Protein AF-A0A150TA89-F1 (afdb_monomer_lite)

Foldseek 3Di:
DDDDDPVVVVVPPDPPVCPVVVVVVVVCVVVVVVLVVLLVVLCVCVVPVPPFQQQDDPDPVCSVVLSVVLSVVLSVLLVVLVVCLVVLLDPVQLVQLVVLLVQLVVLSVVLVVVRDDPSSSVSPSSSSSSNSSSVSSNVSNVVVNVVVVVVLVVVVVVPDDPVRVVVVVVVVVVLVVQLVVLVVDDDDPVVSVVSVVVSVVVVVVVVVQVVCVSVQKHKDKDDCCLVVVLVVLVQFDAEKEWEAEPCLVVLLDPSCPSVLVSVLVCVVVVHAAEYEYEDALLDADDPSSLVSVQSCLVSVYWYFYAYPVVLVVVDDPPDARGWMAGPQWIWHWDDDPDMIMIMIGRPPVVSVVVVVSSVVRLVRTDAQPPDDDDRRRIDNHSVSSVVVSVVSVVVSVVVVVVVVVVD

pLDDT: mean 74.67, std 17.13, range [32.88, 97.88]

Structure (mmCIF, N/CA/C/O backbone):
data_AF-A0A150TA89-F1
#
_entry.id   AF-A0A150TA89-F1
#
loop_
_atom_site.group_PDB
_atom_site.id
_atom_site.type_symbol
_atom_site.label_atom_id
_atom_site.label_alt_id
_atom_site.label_comp_id
_atom_site.label_asym_id
_atom_site.label_entity_id
_atom_site.label_seq_id
_atom_site.pdbx_PDB_ins_code
_atom_site.Cartn_x
_atom_site.Cartn_y
_atom_site.Cartn_z
_atom_site.occupancy
_atom_site.B_iso_or_equiv
_atom_site.auth_seq_id
_atom_site.auth_comp_id
_atom_site.auth_asym_id
_atom_site.auth_atom_id
_atom_site.pdbx_PDB_model_num
ATOM 1 N N . MET A 1 1 ? 22.125 -50.486 -20.436 1.00 38.66 1 MET A N 1
ATOM 2 C CA . MET A 1 1 ? 22.026 -49.169 -21.099 1.00 38.66 1 MET A CA 1
ATOM 3 C C . MET A 1 1 ? 21.523 -48.182 -20.068 1.00 38.66 1 MET A C 1
ATOM 5 O O . MET A 1 1 ? 20.343 -48.177 -19.746 1.00 38.66 1 MET A O 1
ATOM 9 N N . ASP A 1 2 ? 22.468 -47.456 -19.484 1.00 32.88 2 ASP A N 1
ATOM 10 C CA . ASP A 1 2 ? 22.272 -46.509 -18.389 1.00 32.88 2 ASP A CA 1
ATOM 11 C C . ASP A 1 2 ? 21.559 -45.249 -18.899 1.00 32.88 2 ASP A C 1
ATOM 13 O O . ASP A 1 2 ? 22.090 -44.533 -19.751 1.00 32.88 2 ASP A O 1
ATOM 17 N N . ARG A 1 3 ? 20.351 -44.970 -18.398 1.00 34.81 3 ARG A N 1
ATOM 18 C CA . ARG A 1 3 ? 19.650 -43.698 -18.628 1.00 34.81 3 ARG A CA 1
ATOM 19 C C . ARG A 1 3 ? 20.085 -42.713 -17.549 1.00 34.81 3 ARG A C 1
ATOM 21 O O . ARG A 1 3 ? 19.453 -42.613 -16.502 1.00 34.81 3 ARG A O 1
ATOM 28 N N . ARG A 1 4 ? 21.180 -41.997 -17.804 1.00 33.84 4 ARG A N 1
ATOM 29 C CA . ARG A 1 4 ? 21.591 -40.865 -16.965 1.00 33.84 4 ARG A CA 1
ATOM 30 C C . ARG A 1 4 ? 20.548 -39.753 -17.065 1.00 33.84 4 ARG A C 1
ATOM 32 O O . ARG A 1 4 ? 20.154 -39.351 -18.157 1.00 33.84 4 AR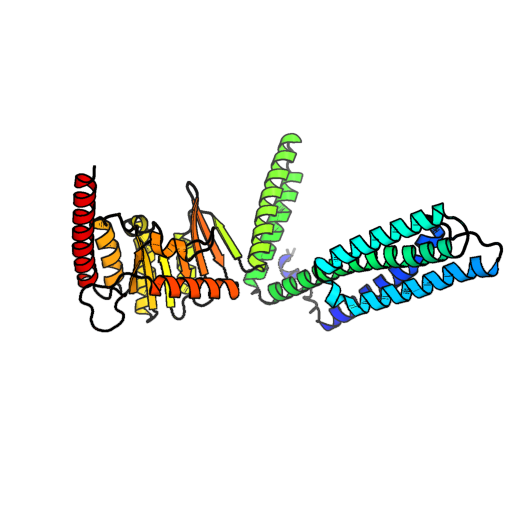G A O 1
ATOM 39 N N . ASN A 1 5 ? 20.096 -39.305 -15.900 1.00 35.09 5 ASN A N 1
ATOM 40 C CA . ASN A 1 5 ? 19.140 -38.228 -15.702 1.00 35.09 5 ASN A CA 1
ATOM 41 C C . ASN A 1 5 ? 19.758 -36.886 -16.159 1.00 35.09 5 ASN A C 1
ATOM 43 O O . ASN A 1 5 ? 20.730 -36.445 -15.544 1.00 35.09 5 ASN A O 1
ATOM 47 N N . PRO A 1 6 ? 19.225 -36.212 -17.196 1.00 38.47 6 PRO A N 1
ATOM 48 C CA . PRO A 1 6 ? 19.760 -34.936 -17.675 1.00 38.47 6 PRO A CA 1
ATOM 49 C C . PRO A 1 6 ? 19.620 -33.786 -16.659 1.00 38.47 6 PRO A C 1
ATOM 51 O O . PRO A 1 6 ? 20.266 -32.757 -16.827 1.00 38.47 6 PRO A O 1
ATOM 54 N N . LEU A 1 7 ? 18.846 -33.960 -15.578 1.00 35.97 7 LEU A N 1
ATOM 55 C CA . LEU A 1 7 ? 18.738 -32.970 -14.500 1.00 35.97 7 LEU A CA 1
ATOM 56 C C . LEU A 1 7 ? 19.957 -32.951 -13.564 1.00 35.97 7 LEU A C 1
ATOM 58 O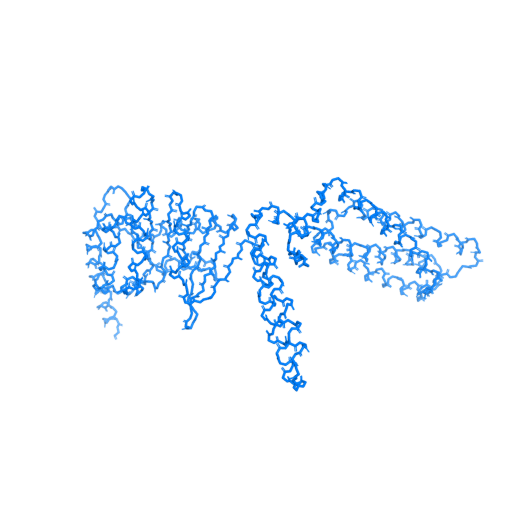 O . LEU A 1 7 ? 20.252 -31.905 -13.000 1.00 35.97 7 LEU A O 1
ATOM 62 N N . ALA A 1 8 ? 20.717 -34.048 -13.461 1.00 37.56 8 ALA A N 1
ATOM 63 C CA . ALA A 1 8 ? 21.919 -34.100 -12.618 1.00 37.56 8 ALA A CA 1
ATOM 64 C C . ALA A 1 8 ? 23.117 -33.340 -13.225 1.00 37.56 8 ALA A C 1
ATOM 66 O O . ALA A 1 8 ? 24.065 -33.004 -12.523 1.00 37.56 8 ALA A O 1
ATOM 67 N N . HIS A 1 9 ? 23.083 -33.040 -14.528 1.00 37.84 9 HIS A N 1
ATOM 68 C CA . HIS A 1 9 ? 24.125 -32.246 -15.188 1.00 37.84 9 HIS A CA 1
ATOM 69 C C . HIS A 1 9 ? 23.857 -30.733 -15.150 1.00 37.84 9 HIS A C 1
ATOM 71 O O . HIS A 1 9 ? 24.773 -29.958 -15.405 1.00 37.84 9 HIS A O 1
ATOM 77 N N . ALA A 1 10 ? 22.643 -30.301 -14.788 1.00 40.72 10 ALA A N 1
ATOM 78 C CA . ALA A 1 10 ? 22.316 -28.882 -14.639 1.00 40.72 10 ALA A CA 1
ATOM 79 C C . ALA A 1 10 ? 22.728 -28.304 -13.269 1.00 40.72 10 ALA A C 1
ATOM 81 O O . ALA A 1 10 ? 22.894 -27.095 -13.160 1.00 40.72 10 ALA A O 1
ATOM 82 N N . GLU A 1 11 ? 22.946 -29.142 -12.247 1.00 39.09 11 GLU A N 1
ATOM 83 C CA . GLU A 1 11 ? 23.444 -28.714 -10.923 1.00 39.09 11 GLU A CA 1
ATOM 84 C C . GLU A 1 11 ? 24.966 -28.476 -10.881 1.00 39.09 11 GLU A C 1
ATOM 86 O O . GLU A 1 11 ? 25.474 -27.910 -9.917 1.00 39.09 11 GLU A O 1
ATOM 91 N N . HIS A 1 12 ? 25.699 -28.858 -11.934 1.00 37.81 12 HIS A N 1
ATOM 92 C CA . HIS A 1 12 ? 27.159 -28.712 -12.019 1.00 37.81 12 HIS A CA 1
ATOM 93 C C . HIS A 1 12 ? 27.640 -27.803 -13.156 1.00 37.81 12 HIS A C 1
ATOM 95 O O . HIS A 1 12 ? 28.845 -27.671 -13.356 1.00 37.81 12 HIS A O 1
ATOM 101 N N . ALA A 1 13 ? 26.732 -27.160 -13.895 1.00 36.81 13 ALA A N 1
ATOM 102 C CA . ALA A 1 13 ? 27.109 -26.106 -14.828 1.00 36.81 13 ALA A CA 1
ATOM 103 C C . ALA A 1 13 ? 27.361 -24.819 -14.034 1.00 36.81 13 ALA A C 1
ATOM 105 O O . ALA A 1 13 ? 26.443 -24.033 -13.818 1.00 36.81 13 ALA A O 1
ATOM 106 N N . ASP A 1 14 ? 28.599 -24.703 -13.549 1.00 39.19 14 ASP A N 1
ATOM 107 C CA . ASP A 1 14 ? 29.290 -23.501 -13.090 1.00 39.19 14 ASP A CA 1
ATOM 108 C C . ASP A 1 14 ? 28.379 -22.285 -12.893 1.00 39.19 14 ASP A C 1
ATOM 110 O O . ASP A 1 14 ? 28.158 -21.469 -13.794 1.00 39.19 14 ASP A O 1
ATOM 114 N N . ALA A 1 15 ? 27.936 -22.107 -11.648 1.00 39.72 15 ALA A N 1
ATOM 115 C CA . ALA A 1 15 ? 27.828 -20.774 -11.087 1.00 39.72 15 ALA A CA 1
ATOM 116 C C . ALA A 1 15 ? 29.242 -20.173 -11.106 1.00 39.72 15 ALA A C 1
ATOM 118 O O . ALA A 1 15 ? 29.947 -20.179 -10.099 1.00 39.72 15 ALA A O 1
ATOM 119 N N . ALA A 1 16 ? 29.685 -19.722 -12.283 1.00 40.09 16 ALA A N 1
ATOM 120 C CA . ALA A 1 16 ? 30.791 -18.800 -12.394 1.00 40.09 16 ALA A CA 1
ATOM 121 C C . ALA A 1 16 ? 30.386 -17.617 -11.523 1.00 40.09 16 ALA A C 1
ATOM 123 O O . ALA A 1 16 ? 29.458 -16.874 -11.845 1.00 40.09 16 ALA A O 1
ATOM 124 N N . GLU A 1 17 ? 30.991 -17.561 -10.345 1.00 40.78 17 GLU A N 1
ATOM 125 C CA . GLU A 1 17 ? 30.860 -16.500 -9.371 1.00 40.78 17 GLU A CA 1
ATOM 126 C C . GLU A 1 17 ? 31.216 -15.215 -10.119 1.00 40.78 17 GLU A C 1
ATOM 128 O O . GLU A 1 17 ? 32.389 -14.937 -10.345 1.00 40.78 17 GLU A O 1
ATOM 133 N N . ILE A 1 18 ? 30.210 -14.495 -10.629 1.00 41.12 18 ILE A N 1
ATOM 134 C CA . ILE A 1 18 ? 30.434 -13.232 -11.327 1.00 41.12 18 ILE A CA 1
ATOM 135 C C . ILE A 1 18 ? 30.905 -12.273 -10.245 1.00 41.12 18 ILE A C 1
ATOM 137 O O . ILE A 1 18 ? 30.094 -11.690 -9.518 1.00 41.12 18 ILE A O 1
ATOM 141 N N . ARG A 1 19 ? 32.224 -12.163 -10.087 1.00 38.22 19 ARG A N 1
ATOM 142 C CA . ARG A 1 19 ? 32.802 -11.302 -9.069 1.00 38.22 19 ARG A CA 1
ATOM 143 C C . ARG A 1 19 ? 32.520 -9.853 -9.471 1.00 38.22 19 ARG A C 1
ATOM 145 O O . ARG A 1 19 ? 32.592 -9.518 -10.656 1.00 38.22 19 ARG A O 1
ATOM 152 N N . PRO A 1 20 ? 32.196 -8.961 -8.521 1.00 39.38 20 PRO A N 1
ATOM 153 C CA . PRO A 1 20 ? 31.934 -7.548 -8.816 1.00 39.38 20 PRO A CA 1
ATOM 154 C C . PRO A 1 20 ? 33.062 -6.864 -9.612 1.00 39.38 20 PRO A C 1
ATOM 156 O O . PRO A 1 20 ? 32.827 -5.938 -10.385 1.00 39.38 20 PRO A O 1
ATOM 159 N N . GLU A 1 21 ? 34.290 -7.352 -9.451 1.00 36.75 21 GLU A N 1
ATOM 160 C CA . GLU A 1 21 ? 35.482 -6.911 -10.174 1.00 36.75 21 GLU A CA 1
ATOM 161 C C . GLU A 1 21 ? 35.515 -7.317 -11.661 1.00 36.75 21 GLU A C 1
ATOM 163 O O . GLU A 1 21 ? 35.987 -6.526 -12.483 1.00 36.75 21 GLU A O 1
ATOM 168 N N . ASP A 1 22 ? 34.901 -8.442 -12.043 1.00 39.19 22 ASP A N 1
ATOM 169 C CA . ASP A 1 22 ? 34.718 -8.825 -13.451 1.00 39.19 22 ASP A CA 1
ATOM 170 C C . ASP A 1 22 ? 33.674 -7.926 -14.137 1.00 39.19 22 ASP A C 1
ATOM 172 O O . ASP A 1 22 ? 33.863 -7.493 -15.275 1.00 39.19 22 ASP A O 1
ATOM 176 N N . GLN A 1 23 ? 32.623 -7.523 -13.408 1.00 45.94 23 GLN A N 1
ATOM 177 C CA . GLN A 1 23 ? 31.623 -6.566 -13.903 1.00 45.94 23 GLN A CA 1
ATOM 178 C C . GLN A 1 23 ? 32.210 -5.161 -14.100 1.00 45.94 23 GLN A C 1
ATOM 180 O O . GLN A 1 23 ? 31.826 -4.463 -15.038 1.00 45.94 23 GLN A O 1
ATOM 185 N N . PHE A 1 24 ? 33.158 -4.737 -13.255 1.00 37.97 24 PHE A N 1
ATOM 186 C CA . PHE A 1 24 ? 33.859 -3.461 -13.426 1.00 37.97 24 PHE A CA 1
ATOM 187 C C . PHE A 1 24 ? 34.818 -3.492 -14.626 1.00 37.97 24 PHE A C 1
ATOM 189 O O . PHE A 1 24 ? 34.847 -2.538 -15.405 1.00 37.97 24 PHE A O 1
ATOM 196 N N . GLY A 1 25 ? 35.558 -4.589 -14.821 1.00 36.56 25 GLY A N 1
ATOM 197 C CA . GLY A 1 25 ? 36.441 -4.780 -15.977 1.00 36.56 25 GLY A CA 1
ATOM 198 C C . GLY A 1 25 ? 35.686 -4.811 -17.311 1.00 36.56 25 GLY A C 1
ATOM 199 O O . GLY A 1 25 ? 36.081 -4.129 -18.264 1.00 36.56 25 GLY A O 1
ATOM 200 N N . ASP A 1 26 ? 34.559 -5.522 -17.361 1.00 48.84 26 ASP A N 1
ATOM 201 C CA . ASP A 1 26 ? 33.673 -5.544 -18.528 1.00 48.84 26 ASP A CA 1
ATOM 202 C C . ASP A 1 26 ? 32.969 -4.202 -18.741 1.00 48.84 26 ASP A C 1
ATOM 204 O O . ASP A 1 26 ? 32.838 -3.750 -19.880 1.00 48.84 26 ASP A O 1
ATOM 208 N N . TRP A 1 27 ? 32.611 -3.494 -17.667 1.00 48.00 27 TRP A N 1
ATOM 209 C CA . TRP A 1 27 ? 32.066 -2.140 -17.744 1.00 48.00 27 TRP A CA 1
ATOM 210 C C . TRP A 1 27 ? 33.079 -1.132 -18.300 1.00 48.00 27 TRP A C 1
ATOM 212 O O . TRP A 1 27 ? 32.714 -0.326 -19.160 1.00 48.00 27 TRP A O 1
ATOM 222 N N . VAL A 1 28 ? 34.348 -1.179 -17.876 1.00 41.31 28 VAL A N 1
ATOM 223 C CA . VAL A 1 28 ? 35.414 -0.333 -18.438 1.00 41.31 28 VAL A CA 1
ATOM 224 C C . VAL A 1 28 ? 35.642 -0.686 -19.908 1.00 41.31 28 VAL A C 1
ATOM 226 O O . VAL A 1 28 ? 35.695 0.220 -20.735 1.00 41.31 28 VAL A O 1
ATOM 229 N N . ARG A 1 29 ? 35.688 -1.974 -20.280 1.00 45.88 29 ARG A N 1
ATOM 230 C CA . ARG A 1 29 ? 35.834 -2.394 -21.688 1.00 45.88 29 ARG A CA 1
ATOM 231 C C . ARG A 1 29 ? 34.665 -1.963 -22.567 1.00 45.88 29 ARG A C 1
ATOM 233 O O . ARG A 1 29 ? 34.899 -1.445 -23.655 1.00 45.88 29 ARG A O 1
ATOM 240 N N . GLN A 1 30 ? 33.427 -2.137 -22.113 1.00 51.50 30 GLN A N 1
ATOM 241 C CA . GLN A 1 30 ? 32.236 -1.745 -22.870 1.00 51.50 30 GLN A CA 1
ATOM 242 C C . GLN A 1 30 ? 32.069 -0.225 -22.930 1.00 51.50 30 GLN A C 1
ATOM 244 O O . GLN A 1 30 ? 31.695 0.296 -23.975 1.00 51.50 30 GLN A O 1
ATOM 249 N N . SER A 1 31 ? 32.399 0.506 -21.862 1.00 47.72 31 SER A N 1
ATOM 250 C CA . SER A 1 31 ? 32.306 1.973 -21.831 1.00 47.72 31 SER A CA 1
ATOM 251 C C . SER A 1 31 ? 33.415 2.634 -22.650 1.00 47.72 31 SER A C 1
ATOM 253 O O . SER A 1 31 ? 33.144 3.574 -23.391 1.00 47.72 31 SER A O 1
ATOM 255 N N . VAL A 1 32 ? 34.648 2.118 -22.585 1.00 48.59 32 VAL A N 1
ATOM 256 C CA . VAL A 1 32 ? 35.754 2.553 -23.454 1.00 48.59 32 VAL A CA 1
ATOM 257 C C . VAL A 1 32 ? 35.471 2.163 -24.902 1.00 48.59 32 VAL A C 1
ATOM 259 O O . VAL A 1 32 ? 35.694 2.976 -25.790 1.00 48.59 32 VAL A O 1
ATOM 262 N N . GLY A 1 33 ? 34.912 0.975 -25.150 1.00 46.00 33 GLY A N 1
ATOM 263 C CA . GLY A 1 33 ? 34.472 0.538 -26.475 1.00 46.00 33 GLY A CA 1
ATOM 264 C C . GLY A 1 33 ? 33.346 1.402 -27.044 1.00 46.00 33 GLY A C 1
ATOM 265 O O . GLY A 1 33 ? 33.398 1.765 -28.213 1.00 46.00 33 GLY A O 1
ATOM 266 N N . PHE A 1 34 ? 32.373 1.803 -26.222 1.00 50.78 34 PHE A N 1
ATOM 267 C CA . PHE A 1 34 ? 31.290 2.707 -26.611 1.00 50.78 34 PHE A CA 1
ATOM 268 C C . PHE A 1 34 ? 31.812 4.115 -26.892 1.00 50.78 34 PHE A C 1
ATOM 270 O O . PHE A 1 34 ? 31.515 4.660 -27.947 1.00 50.78 34 PHE A O 1
ATOM 277 N N . VAL A 1 35 ? 32.640 4.687 -26.011 1.00 49.66 35 VAL A N 1
ATOM 278 C CA . VAL A 1 35 ? 33.259 6.006 -26.222 1.00 49.66 35 VAL A CA 1
ATOM 279 C C . VAL A 1 35 ? 34.173 5.988 -27.449 1.00 49.66 35 VAL A C 1
ATOM 281 O O . VAL A 1 35 ? 34.096 6.897 -28.267 1.00 49.66 35 VAL A O 1
ATOM 284 N N . ALA A 1 36 ? 34.973 4.939 -27.646 1.00 46.84 36 ALA A N 1
ATOM 285 C CA . ALA A 1 36 ? 35.809 4.776 -28.832 1.00 46.84 36 ALA A CA 1
ATOM 286 C C . ALA A 1 36 ? 34.973 4.594 -30.109 1.00 46.84 36 ALA A C 1
ATOM 288 O O . ALA A 1 36 ? 35.290 5.212 -31.119 1.00 46.84 36 ALA A O 1
ATOM 289 N N . ALA A 1 37 ? 33.886 3.816 -30.072 1.00 49.50 37 ALA A N 1
ATOM 290 C CA . ALA A 1 37 ? 32.973 3.646 -31.201 1.00 49.50 37 ALA A CA 1
ATOM 291 C C . ALA A 1 37 ? 32.242 4.948 -31.543 1.00 49.50 37 ALA A C 1
ATOM 293 O O . ALA A 1 37 ? 32.071 5.268 -32.714 1.00 49.50 37 ALA A O 1
ATOM 294 N N . LEU A 1 38 ? 31.857 5.729 -30.535 1.00 52.00 38 LEU A N 1
ATOM 295 C CA . LEU A 1 38 ? 31.181 7.002 -30.728 1.00 52.00 38 LEU A CA 1
ATOM 296 C C . LEU A 1 38 ? 32.146 8.069 -31.263 1.00 52.00 38 LEU A C 1
ATOM 298 O O . LEU A 1 38 ? 31.823 8.747 -32.232 1.00 52.00 38 LEU A O 1
ATOM 302 N N . LEU A 1 39 ? 33.359 8.160 -30.703 1.00 49.56 39 LEU A N 1
ATOM 303 C CA . LEU A 1 39 ? 34.434 9.030 -31.190 1.00 49.56 39 LEU A CA 1
ATOM 304 C C . LEU A 1 39 ? 34.923 8.628 -32.587 1.00 49.56 39 LEU A C 1
ATOM 306 O O . LEU A 1 39 ? 35.270 9.507 -33.365 1.00 49.56 39 LEU A O 1
ATOM 310 N N . ALA A 1 40 ? 34.913 7.337 -32.931 1.00 45.72 40 ALA A N 1
ATOM 311 C CA . ALA A 1 40 ? 35.198 6.844 -34.280 1.00 45.72 40 ALA A CA 1
ATOM 312 C C . ALA A 1 40 ? 34.026 7.077 -35.251 1.00 45.72 40 ALA A C 1
ATOM 314 O O . ALA A 1 40 ? 34.244 7.283 -36.445 1.00 45.72 40 ALA A O 1
ATOM 315 N N . ALA A 1 41 ? 32.788 7.103 -34.748 1.00 48.47 41 ALA A N 1
ATOM 316 C CA . ALA A 1 41 ? 31.600 7.416 -35.529 1.00 48.47 41 ALA A CA 1
ATOM 317 C C . ALA A 1 41 ? 31.476 8.913 -35.842 1.00 48.47 41 ALA A C 1
ATOM 319 O O . ALA A 1 41 ? 30.892 9.237 -36.863 1.00 48.47 41 ALA A O 1
ATOM 320 N N . VAL A 1 42 ? 32.035 9.838 -35.050 1.00 51.22 42 VAL A N 1
ATOM 321 C CA . VAL A 1 42 ? 31.963 11.286 -35.354 1.00 51.22 42 VAL A CA 1
ATOM 322 C C . VAL A 1 42 ? 32.663 11.651 -36.680 1.00 51.22 42 VAL A C 1
ATOM 324 O O . VAL A 1 42 ? 32.027 12.316 -37.503 1.00 51.22 42 VAL A O 1
ATOM 327 N N . PRO A 1 43 ? 33.901 11.194 -36.968 1.00 45.81 43 PRO A N 1
ATOM 328 C CA . PRO A 1 43 ? 34.539 11.345 -38.279 1.00 45.81 43 PRO A CA 1
ATOM 329 C C . PRO A 1 43 ? 33.798 10.612 -39.403 1.00 45.81 43 PRO A C 1
ATOM 331 O O . PRO A 1 43 ? 33.717 11.111 -40.519 1.00 45.81 43 PRO A O 1
ATOM 334 N N . LEU A 1 44 ? 33.225 9.438 -39.120 1.00 39.09 44 LEU A N 1
ATOM 335 C CA . LEU A 1 44 ? 32.458 8.670 -40.105 1.00 39.09 44 LEU A CA 1
ATOM 336 C C . LEU A 1 44 ? 31.114 9.338 -40.429 1.00 39.09 44 LEU A C 1
ATOM 338 O O . LEU A 1 44 ? 30.754 9.447 -41.587 1.00 39.09 44 LEU A O 1
ATOM 342 N N . LEU A 1 45 ? 30.385 9.871 -39.455 1.00 41.88 45 LEU A N 1
ATOM 343 C CA . LEU A 1 45 ? 29.115 10.571 -39.667 1.00 41.88 45 LEU A CA 1
ATOM 344 C C . LEU A 1 45 ? 29.316 11.908 -40.393 1.00 41.88 45 LEU A C 1
ATOM 346 O O . LEU A 1 45 ? 28.499 12.273 -41.239 1.00 41.88 45 LEU A O 1
ATOM 350 N N . THR A 1 46 ? 30.426 12.601 -40.120 1.00 50.25 46 THR A N 1
ATOM 351 C CA . THR A 1 46 ? 30.812 13.833 -40.833 1.00 50.25 46 THR A CA 1
ATOM 352 C C . THR A 1 46 ? 31.306 13.570 -42.251 1.00 50.25 46 THR A C 1
ATOM 354 O O . THR A 1 46 ? 30.964 14.336 -43.148 1.00 50.25 46 THR A O 1
ATOM 357 N N . ALA A 1 47 ? 32.058 12.489 -42.481 1.00 40.81 47 ALA A N 1
ATOM 358 C CA . ALA A 1 47 ? 32.604 12.164 -43.798 1.00 40.81 47 ALA A CA 1
ATOM 359 C C . ALA A 1 47 ? 31.635 11.387 -44.710 1.00 40.81 47 ALA A C 1
ATOM 361 O O . ALA A 1 47 ? 31.660 11.596 -45.920 1.00 40.81 47 ALA A O 1
ATOM 362 N N . PHE A 1 48 ? 30.789 10.499 -44.167 1.00 35.97 48 PHE A N 1
ATOM 363 C CA . PHE A 1 48 ? 29.952 9.583 -44.961 1.00 35.97 48 PHE A CA 1
ATOM 364 C C . PHE A 1 48 ? 28.509 10.051 -45.169 1.00 35.97 48 PHE A C 1
ATOM 366 O O . PHE A 1 48 ? 27.936 9.728 -46.206 1.00 35.97 48 PHE A O 1
ATOM 373 N N . ILE A 1 49 ? 27.896 10.780 -44.225 1.00 39.06 49 ILE A N 1
ATOM 374 C CA . ILE A 1 49 ? 26.481 11.180 -44.373 1.00 39.06 49 ILE A CA 1
ATOM 375 C C . ILE A 1 49 ? 26.341 12.580 -44.998 1.00 39.06 49 ILE A C 1
ATOM 377 O O . ILE A 1 49 ? 25.292 12.901 -45.543 1.00 39.06 49 ILE A O 1
ATOM 381 N N . GLY A 1 50 ? 27.385 13.419 -44.994 1.00 46.12 50 GLY A N 1
ATOM 382 C CA . GLY A 1 50 ? 27.361 14.711 -45.702 1.00 46.12 50 GLY A CA 1
ATOM 383 C C . GLY A 1 50 ? 26.199 15.637 -45.304 1.00 46.12 50 GLY A C 1
ATOM 384 O O . GLY A 1 50 ? 25.811 16.498 -46.088 1.00 46.12 50 GLY A O 1
ATOM 385 N N . VAL A 1 51 ? 25.621 15.449 -44.109 1.00 51.22 51 VAL A N 1
ATOM 386 C CA . VAL A 1 51 ? 24.329 16.050 -43.715 1.00 51.22 51 VAL A CA 1
ATOM 387 C C . VAL A 1 51 ? 24.405 17.572 -43.655 1.00 51.22 51 VAL A C 1
ATOM 389 O O . VAL A 1 51 ? 23.415 18.249 -43.917 1.00 51.22 51 VAL A O 1
ATOM 392 N N . VAL A 1 52 ? 25.582 18.118 -43.338 1.00 55.44 52 VAL A N 1
ATOM 393 C CA . VAL A 1 52 ? 25.845 19.558 -43.346 1.00 55.44 52 VAL A CA 1
ATOM 394 C C . VAL A 1 52 ? 27.284 19.767 -43.823 1.00 55.44 52 VAL A C 1
ATOM 396 O O . VAL A 1 52 ? 28.210 19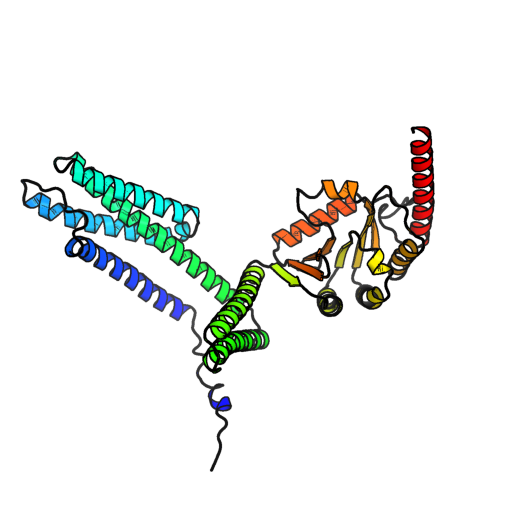.530 -43.045 1.00 55.44 52 VAL A O 1
ATOM 399 N N . PRO A 1 53 ? 27.522 20.148 -45.091 1.00 65.75 53 PRO A N 1
ATOM 400 C CA . PRO A 1 53 ? 28.863 20.513 -45.523 1.00 65.75 53 PRO A CA 1
ATOM 401 C C . PRO A 1 53 ? 29.359 21.715 -44.702 1.00 65.75 53 PRO A C 1
ATOM 403 O O . PRO A 1 53 ? 28.565 22.620 -44.420 1.00 65.75 53 PRO A O 1
ATOM 406 N N . PRO A 1 54 ? 30.650 21.756 -44.319 1.00 68.00 54 PRO A N 1
ATOM 407 C CA . PRO A 1 54 ? 31.205 22.949 -43.701 1.00 68.00 54 PRO A CA 1
ATOM 408 C C . PRO A 1 54 ? 31.035 24.146 -44.655 1.00 68.00 54 PRO A C 1
ATOM 410 O O . PRO A 1 54 ? 31.016 23.956 -45.879 1.00 68.00 54 PRO A O 1
ATOM 413 N N . PRO A 1 55 ? 30.912 25.377 -44.127 1.00 73.00 55 PRO A N 1
ATOM 414 C CA . PRO A 1 55 ? 30.898 26.568 -44.968 1.00 73.00 55 PRO A CA 1
ATOM 415 C C . PRO A 1 55 ? 32.154 26.572 -45.845 1.00 73.00 55 PRO A C 1
ATOM 417 O O . PRO A 1 55 ? 33.237 26.271 -45.349 1.00 73.00 55 PRO A O 1
ATOM 420 N N . LYS A 1 56 ? 32.012 26.880 -47.138 1.00 71.88 56 LYS A N 1
ATOM 421 C CA . LYS A 1 56 ? 33.156 26.929 -48.057 1.00 71.88 56 LYS A CA 1
ATOM 422 C C . LYS A 1 56 ? 33.952 28.205 -47.816 1.00 71.88 56 LYS A C 1
ATOM 424 O O . LYS A 1 56 ? 33.370 29.292 -47.858 1.00 71.88 56 LYS A O 1
ATOM 429 N N . TYR A 1 57 ? 35.265 28.087 -47.649 1.00 68.75 57 TYR A N 1
ATOM 430 C CA . TYR A 1 57 ? 36.155 29.244 -47.593 1.00 68.75 57 TYR A CA 1
ATOM 431 C C . TYR A 1 57 ? 37.000 29.358 -48.860 1.00 68.75 57 TYR A C 1
ATOM 433 O O . TYR A 1 57 ? 37.305 28.382 -49.539 1.00 68.75 57 TYR A O 1
ATOM 441 N N . SER A 1 58 ? 37.405 30.586 -49.181 1.00 70.75 58 SER A N 1
ATOM 442 C CA . SER A 1 58 ? 38.450 30.832 -50.179 1.00 70.75 58 SER A CA 1
ATOM 443 C C . SER A 1 58 ? 39.831 30.371 -49.693 1.00 70.75 58 SER A C 1
ATOM 445 O O . SER A 1 58 ? 40.729 30.170 -50.508 1.00 70.75 58 SER A O 1
ATOM 447 N N . ASP A 1 59 ? 39.998 30.192 -48.379 1.00 74.44 59 ASP A N 1
ATOM 448 C CA . ASP A 1 59 ? 41.221 29.712 -47.746 1.00 74.44 59 ASP A CA 1
ATOM 449 C C . ASP A 1 59 ? 41.195 28.185 -47.556 1.00 74.44 59 ASP A C 1
ATOM 451 O O . ASP A 1 59 ? 40.518 27.643 -46.677 1.00 74.44 59 ASP A O 1
ATOM 455 N N . LEU A 1 60 ? 42.000 27.496 -48.369 1.00 71.00 60 LEU A N 1
ATOM 456 C CA . LEU A 1 60 ? 42.159 26.041 -48.363 1.00 71.00 60 LEU A CA 1
ATOM 457 C C . LEU A 1 60 ? 42.687 25.495 -47.020 1.00 71.00 60 LEU A C 1
ATOM 459 O O . LEU A 1 60 ? 42.504 24.310 -46.726 1.00 71.00 60 LEU A O 1
ATOM 463 N N . GLN A 1 61 ? 43.381 26.310 -46.215 1.00 73.06 61 GLN A N 1
ATOM 464 C CA . GLN A 1 61 ? 43.843 25.888 -44.891 1.00 73.06 61 GLN A CA 1
ATOM 465 C C . GLN A 1 61 ? 42.695 25.861 -43.881 1.00 73.06 61 GLN A C 1
ATOM 467 O O . GLN A 1 61 ? 42.611 24.928 -43.080 1.00 73.06 61 GLN A O 1
ATOM 472 N N . LEU A 1 62 ? 41.780 26.831 -43.953 1.00 68.38 62 LEU A N 1
ATOM 473 C CA . LEU A 1 62 ? 40.635 26.921 -43.048 1.00 68.38 62 LEU A CA 1
ATOM 474 C C . LEU A 1 62 ? 39.625 25.790 -43.299 1.00 68.38 62 LEU A C 1
ATOM 476 O O . LEU A 1 62 ? 39.152 25.173 -42.343 1.00 68.38 62 LEU A O 1
ATOM 480 N N . ASP A 1 63 ? 39.397 25.443 -44.570 1.00 68.06 63 ASP A N 1
ATOM 481 C CA . ASP A 1 63 ? 38.579 24.292 -44.989 1.00 68.06 63 ASP A CA 1
ATOM 482 C C . ASP A 1 63 ? 39.077 22.964 -44.382 1.00 68.06 63 ASP A C 1
ATOM 484 O O . ASP A 1 63 ? 38.281 22.088 -44.041 1.00 68.06 63 ASP A O 1
ATOM 488 N N . LYS A 1 64 ? 40.398 22.806 -44.212 1.00 70.06 64 LYS A N 1
ATOM 489 C CA . LYS A 1 64 ? 41.013 21.597 -43.635 1.00 70.06 64 LYS A CA 1
ATOM 490 C C . LYS A 1 64 ? 41.103 21.634 -42.109 1.00 70.06 64 LYS A C 1
ATOM 492 O O . LYS A 1 64 ? 40.997 20.589 -41.469 1.00 70.06 64 LYS A O 1
ATOM 497 N N . ALA A 1 65 ? 41.308 22.811 -41.521 1.00 71.69 65 ALA A N 1
ATOM 498 C CA . ALA A 1 65 ? 41.479 22.970 -40.079 1.00 71.69 65 ALA A CA 1
ATOM 499 C C . ALA A 1 65 ? 40.152 22.860 -39.308 1.00 71.69 65 ALA A C 1
ATOM 501 O O . ALA A 1 65 ? 40.118 22.292 -38.214 1.00 71.69 65 ALA A O 1
ATOM 502 N N . LEU A 1 66 ? 39.053 23.364 -39.878 1.00 71.56 66 LEU A N 1
ATOM 503 C CA . LEU A 1 66 ? 37.753 23.426 -39.208 1.00 71.56 66 LEU A CA 1
ATOM 504 C C . LEU A 1 66 ? 37.186 22.038 -38.822 1.00 71.56 66 LEU A C 1
ATOM 506 O O . LEU A 1 66 ? 36.777 21.878 -37.668 1.00 71.56 66 LEU A O 1
ATOM 510 N N . PRO A 1 67 ? 37.205 21.002 -39.688 1.00 66.50 67 PRO A N 1
ATOM 511 C CA . PRO A 1 67 ? 36.750 19.659 -39.315 1.00 66.50 67 PRO A CA 1
ATOM 512 C C . PRO A 1 67 ? 37.587 19.022 -38.198 1.00 66.50 67 PRO A C 1
ATOM 514 O O . PRO A 1 67 ? 37.038 18.378 -37.302 1.00 66.50 67 PRO A O 1
ATOM 517 N N . ILE A 1 68 ? 38.909 19.231 -38.214 1.00 69.62 68 ILE A N 1
ATOM 518 C CA . ILE A 1 68 ? 39.823 18.726 -37.177 1.00 69.62 68 ILE A CA 1
ATOM 519 C C . ILE A 1 68 ? 39.488 19.383 -35.837 1.00 69.62 68 ILE A C 1
ATOM 521 O O . ILE A 1 68 ? 39.317 18.696 -34.831 1.00 69.62 68 ILE A O 1
ATOM 525 N N . PHE A 1 69 ? 39.319 20.707 -35.834 1.00 73.44 69 PHE A N 1
ATOM 526 C CA . PHE A 1 69 ? 38.972 21.459 -34.634 1.00 73.44 69 PHE A CA 1
ATOM 527 C C . PHE A 1 69 ? 37.627 21.015 -34.038 1.00 73.44 69 PHE A C 1
ATOM 529 O O . PHE A 1 69 ? 37.530 20.768 -32.835 1.00 73.44 69 PHE A O 1
ATOM 536 N N . ILE A 1 70 ? 36.602 20.839 -34.878 1.00 72.94 70 ILE A N 1
ATOM 537 C CA . ILE A 1 70 ? 35.281 20.353 -34.452 1.00 72.94 70 ILE A CA 1
ATOM 538 C C . ILE A 1 70 ? 35.365 18.934 -33.896 1.00 72.94 70 ILE A C 1
ATOM 540 O O . ILE A 1 70 ? 34.715 18.640 -32.894 1.00 72.94 70 ILE A O 1
ATOM 544 N N . THR A 1 71 ? 36.182 18.069 -34.495 1.00 67.44 71 THR A N 1
ATOM 545 C CA . THR A 1 71 ? 36.394 16.699 -34.008 1.00 67.44 71 THR A CA 1
ATOM 546 C C . THR A 1 71 ? 37.019 16.705 -32.613 1.00 67.44 71 THR A C 1
ATOM 548 O O . THR A 1 71 ? 36.505 16.043 -31.710 1.00 67.44 71 THR A O 1
ATOM 551 N N . CYS A 1 72 ? 38.066 17.507 -32.395 1.00 71.56 72 CYS A N 1
ATOM 552 C CA . CYS A 1 72 ? 38.700 17.653 -31.083 1.00 71.56 72 CYS A CA 1
ATOM 553 C C . CYS A 1 72 ? 37.718 18.180 -30.029 1.00 71.56 72 CYS A C 1
ATOM 555 O O . CYS A 1 72 ? 37.618 17.628 -28.933 1.00 71.56 72 CYS A O 1
ATOM 557 N N . LEU A 1 73 ? 36.959 19.224 -30.366 1.00 74.31 73 LEU A N 1
ATOM 558 C CA . LEU A 1 73 ? 36.027 19.856 -29.436 1.00 74.31 73 LEU A CA 1
ATOM 559 C C . LEU A 1 73 ? 34.826 18.951 -29.120 1.00 74.31 73 LEU A C 1
ATOM 561 O O . LEU A 1 73 ? 34.412 18.850 -27.968 1.00 74.31 73 LEU A O 1
ATOM 565 N N . SER A 1 74 ? 34.336 18.215 -30.116 1.00 70.75 74 SER A N 1
ATOM 566 C CA . SER A 1 74 ? 33.334 17.158 -29.944 1.00 70.75 74 SER A CA 1
ATOM 567 C C . SER A 1 74 ? 33.834 16.064 -29.001 1.00 70.75 74 SER A C 1
ATOM 569 O O . SER A 1 74 ? 33.104 15.636 -28.109 1.00 70.75 74 SER A O 1
ATOM 571 N N . GLY A 1 75 ? 35.098 15.651 -29.144 1.00 67.00 75 GLY A N 1
ATOM 572 C CA . GLY A 1 75 ? 35.724 14.689 -28.241 1.00 67.00 75 GLY A CA 1
ATOM 573 C C . GLY A 1 75 ? 35.781 15.172 -26.791 1.00 67.00 75 GLY A C 1
ATOM 574 O O . GLY A 1 75 ? 35.460 14.411 -25.879 1.00 67.00 75 GLY A O 1
ATOM 575 N N . LEU A 1 76 ? 36.099 16.451 -26.573 1.00 73.31 76 LEU A N 1
ATOM 576 C CA . LEU A 1 76 ? 36.090 17.063 -25.240 1.00 73.31 76 LEU A CA 1
ATOM 577 C C . LEU A 1 76 ? 34.683 17.132 -24.633 1.00 73.31 76 LEU A C 1
ATOM 579 O O . LEU A 1 76 ? 34.527 16.867 -23.443 1.00 73.31 76 LEU A O 1
ATOM 583 N N . VAL A 1 77 ? 33.660 17.446 -25.436 1.00 73.12 77 VAL A N 1
ATOM 584 C CA . VAL A 1 77 ? 32.253 17.435 -24.994 1.00 73.12 77 VAL A CA 1
ATOM 585 C C . VAL A 1 77 ? 31.817 16.023 -24.603 1.00 73.12 77 VAL A C 1
ATOM 587 O O . VAL A 1 77 ? 31.186 15.832 -23.568 1.00 73.12 77 VAL A O 1
ATOM 590 N N . PHE A 1 78 ? 32.186 15.007 -25.381 1.00 70.00 78 PHE A N 1
ATOM 591 C CA . PHE A 1 78 ? 31.881 13.623 -25.022 1.00 70.00 78 PHE A CA 1
ATOM 592 C C . PHE A 1 78 ? 32.572 13.182 -23.741 1.00 70.00 78 PHE A C 1
ATOM 594 O O . PHE A 1 78 ? 31.942 12.559 -22.885 1.00 70.00 78 PHE A O 1
ATOM 601 N N . LEU A 1 79 ? 33.849 13.531 -23.593 1.00 69.38 79 LEU A N 1
ATOM 602 C CA . LEU A 1 79 ? 34.603 13.223 -22.391 1.00 69.38 79 LEU A CA 1
ATOM 603 C C . LEU A 1 79 ? 33.970 13.905 -21.172 1.00 69.38 79 LEU A C 1
ATOM 605 O O . LEU A 1 79 ? 33.721 13.243 -20.169 1.00 69.38 79 LEU A O 1
ATOM 609 N N . SER A 1 80 ? 33.632 15.194 -21.259 1.00 72.19 80 SER A N 1
ATOM 610 C CA . SER A 1 80 ? 33.019 15.918 -20.141 1.00 72.19 80 SER A CA 1
ATOM 611 C C . SER A 1 80 ? 31.655 15.345 -19.754 1.00 72.19 80 SER A C 1
ATOM 613 O O . SER A 1 80 ? 31.398 15.130 -18.569 1.00 72.19 80 SER A O 1
ATOM 615 N N . LEU A 1 81 ? 30.811 15.003 -20.731 1.00 72.75 81 LEU A N 1
ATOM 616 C CA . LEU A 1 81 ? 29.524 14.362 -20.475 1.00 72.75 81 LEU A CA 1
ATOM 617 C C . LEU A 1 81 ? 29.691 12.964 -19.857 1.00 72.75 81 LEU A C 1
ATOM 619 O O . LEU A 1 81 ? 28.910 12.586 -18.986 1.00 72.75 81 LEU A O 1
ATOM 623 N N . PHE A 1 82 ? 30.713 12.203 -20.262 1.00 69.19 82 PHE A N 1
ATOM 624 C CA . PHE A 1 82 ? 31.011 10.896 -19.671 1.00 69.19 82 PHE A CA 1
ATOM 625 C C . PHE A 1 82 ? 31.447 11.017 -18.206 1.00 69.19 82 PHE A C 1
ATOM 627 O O . PHE A 1 82 ? 31.034 10.214 -17.366 1.00 69.19 82 PHE A O 1
ATOM 634 N N . TRP A 1 83 ? 32.254 12.026 -17.876 1.00 73.06 83 TRP A N 1
ATOM 635 C CA . TRP A 1 83 ? 32.639 12.320 -16.494 1.00 73.06 83 TRP A CA 1
ATOM 636 C C . TRP A 1 83 ? 31.459 12.837 -15.659 1.00 73.06 83 TRP A C 1
ATOM 638 O O . TRP A 1 83 ? 31.346 12.487 -14.489 1.00 73.06 83 TRP A O 1
ATOM 648 N N . ALA A 1 84 ? 30.531 13.581 -16.266 1.00 74.62 84 ALA A N 1
ATOM 649 C CA . ALA A 1 84 ? 29.320 14.087 -15.617 1.00 74.62 84 ALA A CA 1
ATOM 650 C C . ALA A 1 84 ? 28.141 13.090 -15.598 1.00 74.62 84 ALA A C 1
ATOM 652 O O . ALA A 1 84 ? 27.051 13.437 -15.143 1.00 74.62 84 ALA A O 1
ATOM 653 N N . ARG A 1 85 ? 28.324 11.853 -16.082 1.00 72.75 85 ARG A N 1
ATOM 654 C CA . ARG A 1 85 ? 27.229 10.894 -16.337 1.00 72.75 85 ARG A CA 1
ATOM 655 C C . ARG A 1 85 ? 26.322 10.624 -15.135 1.00 72.75 85 ARG A C 1
ATOM 657 O O . ARG A 1 85 ? 25.117 10.495 -15.313 1.00 72.75 85 ARG A O 1
ATOM 664 N N . GLU A 1 86 ? 26.862 10.586 -13.920 1.00 71.19 86 GLU A N 1
ATOM 665 C CA . GLU A 1 86 ? 26.073 10.321 -12.706 1.00 71.19 86 GLU A CA 1
ATOM 666 C C . GLU A 1 86 ? 25.060 11.441 -12.425 1.00 71.19 86 GLU A C 1
ATOM 668 O O . GLU A 1 86 ? 23.966 11.192 -11.933 1.00 71.19 86 GLU A O 1
ATOM 673 N N . GLN A 1 87 ? 25.361 12.674 -12.842 1.00 73.38 87 GLN A N 1
ATOM 674 C CA . GLN A 1 87 ? 24.443 13.811 -12.736 1.00 73.38 87 GLN A CA 1
ATOM 675 C C . GLN A 1 87 ? 23.393 13.822 -13.866 1.00 73.38 87 GLN A C 1
ATOM 677 O O . GLN A 1 87 ? 22.365 14.499 -13.765 1.00 73.38 87 GLN A O 1
ATOM 682 N N . LEU A 1 88 ? 23.614 13.050 -14.939 1.00 68.31 88 LEU A N 1
ATOM 683 C CA . LEU A 1 88 ? 22.734 12.968 -16.108 1.00 68.31 88 LEU A CA 1
ATOM 684 C C . LEU A 1 88 ? 21.590 11.942 -15.955 1.00 68.31 88 LEU A C 1
ATOM 686 O O . LEU A 1 88 ? 20.716 11.894 -16.818 1.00 68.31 88 LEU A O 1
ATOM 690 N N . GLY A 1 89 ? 21.513 11.165 -14.867 1.00 62.91 89 GLY A N 1
ATOM 691 C CA . GLY A 1 89 ? 20.460 10.150 -14.635 1.00 62.91 89 GLY A CA 1
ATOM 692 C C . GLY A 1 89 ? 19.025 10.691 -14.448 1.00 62.91 89 GLY A C 1
ATOM 693 O O . GLY A 1 89 ? 18.057 9.935 -14.323 1.00 62.91 89 GLY A O 1
ATOM 694 N N . THR A 1 90 ? 18.839 12.014 -14.450 1.00 72.19 90 THR A N 1
ATOM 695 C CA . THR A 1 90 ? 17.537 12.657 -14.210 1.00 72.19 90 THR A CA 1
ATOM 696 C C . THR A 1 90 ? 16.712 12.844 -15.493 1.00 72.19 90 THR A C 1
ATOM 698 O O . THR A 1 90 ? 17.255 13.057 -16.575 1.00 72.19 90 THR A O 1
ATOM 701 N N . ILE A 1 91 ? 15.370 12.866 -15.380 1.00 68.25 91 ILE A N 1
ATOM 702 C CA . ILE A 1 91 ? 14.467 13.231 -16.505 1.00 68.25 91 ILE A CA 1
ATOM 703 C C . ILE A 1 91 ? 14.825 14.611 -17.057 1.00 68.25 91 ILE A C 1
ATOM 705 O O . ILE A 1 91 ? 14.797 14.824 -18.266 1.00 68.25 91 ILE A O 1
ATOM 709 N N . LYS A 1 92 ? 15.189 15.541 -16.166 1.00 70.62 92 LYS A N 1
ATOM 710 C CA . LYS A 1 92 ? 15.575 16.905 -16.530 1.00 70.62 92 LYS A CA 1
ATOM 711 C C . LYS A 1 92 ? 16.790 16.905 -17.458 1.00 70.62 92 LYS A C 1
ATOM 713 O O . LYS A 1 92 ? 16.768 17.613 -18.454 1.00 70.62 92 LYS A O 1
ATOM 718 N N . ALA A 1 93 ? 17.798 16.077 -17.188 1.00 70.00 93 ALA A N 1
ATOM 719 C CA . ALA A 1 93 ? 18.975 15.958 -18.045 1.00 70.00 93 ALA A CA 1
ATOM 720 C C . ALA A 1 93 ? 18.643 15.384 -19.434 1.00 70.00 93 ALA A C 1
ATOM 722 O O . ALA A 1 93 ? 19.132 15.911 -20.432 1.00 70.00 93 ALA A O 1
ATOM 723 N N . ALA A 1 94 ? 17.764 14.377 -19.521 1.00 63.53 94 ALA A N 1
ATOM 724 C CA . ALA A 1 94 ? 17.302 13.847 -20.808 1.00 63.53 94 ALA A CA 1
ATOM 725 C C . ALA A 1 94 ? 16.557 14.909 -21.636 1.00 63.53 94 ALA A C 1
ATOM 727 O O . ALA A 1 94 ? 16.854 15.098 -22.815 1.00 63.53 94 ALA A O 1
ATOM 728 N N . VAL A 1 95 ? 15.628 15.641 -21.010 1.00 67.62 95 VAL A N 1
ATOM 729 C CA . VAL A 1 95 ? 14.868 16.720 -21.662 1.00 67.62 95 VAL A CA 1
ATOM 730 C C . VAL A 1 95 ? 15.796 17.851 -22.111 1.00 67.62 95 VAL A C 1
ATOM 732 O O . VAL A 1 95 ? 15.710 18.289 -23.256 1.00 67.62 95 VAL A O 1
ATOM 735 N N . SER A 1 96 ? 16.730 18.279 -21.258 1.00 73.81 96 SER A N 1
ATOM 736 C CA . SER A 1 96 ? 17.734 19.287 -21.612 1.00 73.81 96 SER A CA 1
ATOM 737 C C . SER A 1 96 ? 18.631 18.831 -22.765 1.00 73.81 96 SER A C 1
ATOM 739 O O . SER A 1 96 ? 18.906 19.624 -23.659 1.00 73.81 96 SER A O 1
ATOM 741 N N . GLY A 1 97 ? 19.041 17.559 -22.800 1.00 71.06 97 GLY A N 1
ATOM 742 C CA . GLY A 1 97 ? 19.813 16.994 -23.910 1.00 71.06 97 GLY A CA 1
ATOM 743 C C . GLY A 1 97 ? 19.060 17.054 -25.242 1.00 71.06 97 GLY A C 1
ATOM 744 O O . GLY A 1 97 ? 19.607 17.517 -26.242 1.00 71.06 97 GLY A O 1
ATOM 745 N N . VAL A 1 98 ? 17.776 16.680 -25.253 1.00 67.56 98 VAL A N 1
ATOM 746 C CA . VAL A 1 98 ? 16.923 16.772 -26.454 1.00 67.56 98 VAL A CA 1
ATOM 747 C C . VAL A 1 98 ? 16.750 18.225 -26.913 1.00 67.56 98 VAL A C 1
ATOM 749 O O . VAL A 1 98 ? 16.860 18.506 -28.106 1.00 67.56 98 VAL A O 1
ATOM 752 N N . LEU A 1 99 ? 16.536 19.162 -25.983 1.00 73.69 99 LEU A N 1
ATOM 753 C CA . LEU A 1 99 ? 16.404 20.589 -26.298 1.00 73.69 99 LEU A CA 1
ATOM 754 C C . LEU A 1 99 ? 17.700 21.177 -26.872 1.00 73.69 99 LEU A C 1
ATOM 756 O O . LEU A 1 99 ? 17.657 21.874 -27.884 1.00 73.69 99 LEU A O 1
ATOM 760 N N . LEU A 1 100 ? 18.854 20.864 -26.275 1.00 75.56 100 LEU A N 1
ATOM 761 C CA . LEU A 1 100 ? 20.162 21.279 -26.794 1.00 75.56 100 LEU A CA 1
ATOM 762 C C . LEU A 1 100 ? 20.411 20.700 -28.189 1.00 75.56 100 LEU A C 1
ATOM 764 O O . LEU A 1 100 ? 20.907 21.411 -29.062 1.00 75.56 100 LEU A O 1
ATOM 768 N N . CYS A 1 101 ? 19.991 19.453 -28.422 1.00 72.94 101 CYS A N 1
ATOM 769 C CA . CYS A 1 101 ? 20.094 18.831 -29.733 1.00 72.94 101 CYS A CA 1
ATOM 770 C C . CYS A 1 101 ? 19.291 19.609 -30.789 1.00 72.94 101 CYS A C 1
ATOM 772 O O . CYS A 1 101 ? 19.811 19.956 -31.849 1.00 72.94 101 CYS A O 1
ATOM 774 N N . PHE A 1 102 ? 18.045 19.962 -30.462 1.00 72.19 102 PHE A N 1
ATOM 775 C CA . PHE A 1 102 ? 17.164 20.730 -31.340 1.00 72.19 102 PHE A CA 1
ATOM 776 C C . PHE A 1 102 ? 17.709 22.132 -31.657 1.00 72.19 102 PHE A C 1
ATOM 778 O O . PHE A 1 102 ? 17.713 22.554 -32.818 1.00 72.19 102 PHE A O 1
ATOM 785 N N . VAL A 1 103 ? 18.223 22.844 -30.646 1.00 83.94 103 VAL A N 1
ATOM 786 C CA . VAL A 1 103 ? 18.894 24.143 -30.838 1.00 83.94 103 VAL A CA 1
ATOM 787 C C . VAL A 1 103 ? 20.111 23.982 -31.749 1.00 83.94 103 VAL A C 1
ATOM 789 O O . VAL A 1 103 ? 20.298 24.772 -32.673 1.00 83.94 103 VAL A O 1
ATOM 792 N N . GLY A 1 104 ? 20.900 22.927 -31.538 1.00 76.56 104 GLY A N 1
ATOM 793 C CA . GLY A 1 104 ? 22.063 22.622 -32.360 1.00 76.56 104 GLY A CA 1
ATOM 794 C C . GLY A 1 104 ? 21.722 22.405 -33.834 1.00 76.56 104 GLY A C 1
ATOM 795 O O . GLY A 1 104 ? 22.307 23.040 -34.709 1.00 76.56 104 GLY A O 1
ATOM 796 N N . VAL A 1 105 ? 20.710 21.580 -34.115 1.00 72.81 105 VAL A N 1
ATOM 797 C CA . VAL A 1 105 ? 20.211 21.344 -35.481 1.00 72.81 105 VAL A CA 1
ATOM 798 C C . VAL A 1 105 ? 19.698 22.636 -36.119 1.00 72.81 105 VAL A C 1
ATOM 800 O O . VAL A 1 105 ? 19.995 22.907 -37.280 1.00 72.81 105 VAL A O 1
ATOM 803 N N . THR A 1 106 ? 18.986 23.472 -35.363 1.00 80.12 106 THR A N 1
ATOM 804 C CA . THR A 1 106 ? 18.478 24.761 -35.862 1.00 80.12 106 THR A CA 1
ATOM 805 C C . THR A 1 106 ? 19.620 25.695 -36.277 1.00 80.12 106 THR A C 1
ATOM 807 O O . THR A 1 106 ? 19.558 26.322 -37.334 1.00 80.12 106 THR A O 1
ATOM 810 N N . LEU A 1 107 ? 20.699 25.749 -35.490 1.00 80.81 107 LEU A N 1
ATOM 811 C CA . LEU A 1 107 ? 21.899 26.527 -35.814 1.00 80.81 107 LEU A CA 1
ATOM 812 C C . LEU A 1 107 ? 22.652 25.975 -37.031 1.00 80.81 107 LEU A C 1
ATOM 814 O O . LEU A 1 107 ? 23.144 26.758 -37.841 1.00 80.81 107 LEU A O 1
ATOM 818 N N . LEU A 1 108 ? 22.703 24.650 -37.195 1.00 77.50 108 LEU A N 1
ATOM 819 C CA . LEU A 1 108 ? 23.280 24.015 -38.383 1.00 77.50 108 LEU A CA 1
ATOM 820 C C . LEU A 1 108 ? 22.489 24.357 -39.652 1.00 77.50 108 LEU A C 1
ATOM 822 O O . LEU A 1 108 ? 23.084 24.718 -40.666 1.00 77.50 108 LEU A O 1
ATOM 826 N N . ILE A 1 109 ? 21.155 24.311 -39.589 1.00 76.31 109 ILE A N 1
ATOM 827 C CA . ILE A 1 109 ? 20.280 24.729 -40.696 1.00 76.31 109 ILE A CA 1
ATOM 828 C C . ILE A 1 109 ? 20.514 26.208 -41.024 1.00 76.31 109 ILE A C 1
ATOM 830 O O . ILE A 1 109 ? 20.654 26.575 -42.188 1.00 76.31 109 ILE A O 1
ATOM 834 N N . PHE A 1 110 ? 20.612 27.063 -40.005 1.00 80.81 110 PHE A N 1
ATOM 835 C CA . PHE A 1 110 ? 20.881 28.485 -40.200 1.00 80.81 110 PHE A CA 1
ATOM 836 C C . PHE A 1 110 ? 22.257 28.744 -40.838 1.00 80.81 110 PHE A C 1
ATOM 838 O O . PHE A 1 110 ? 22.373 29.584 -41.731 1.00 80.81 110 PHE A O 1
ATOM 845 N N . ALA A 1 111 ? 23.287 27.988 -40.446 1.00 80.69 111 ALA A N 1
ATOM 846 C CA . ALA A 1 111 ? 24.616 28.073 -41.049 1.00 80.69 111 ALA A CA 1
ATOM 847 C C . ALA A 1 111 ? 24.600 27.737 -42.551 1.00 80.69 111 ALA A C 1
ATOM 849 O O . ALA A 1 111 ? 25.289 28.399 -43.329 1.00 80.69 111 ALA A O 1
ATOM 850 N N . LEU A 1 112 ? 23.771 26.771 -42.969 1.00 76.44 112 LEU A N 1
ATOM 851 C CA . LEU A 1 112 ? 23.571 26.443 -44.385 1.00 76.44 112 LEU A CA 1
ATOM 852 C C . LEU A 1 112 ? 22.908 27.583 -45.166 1.00 76.44 112 LEU A C 1
ATOM 854 O O . LEU A 1 112 ? 23.267 27.815 -46.317 1.00 76.44 112 LEU A O 1
ATOM 858 N N . ILE A 1 113 ? 21.966 28.301 -44.546 1.00 81.12 113 ILE A N 1
ATOM 859 C CA . ILE A 1 113 ? 21.246 29.416 -45.181 1.00 81.12 113 ILE A CA 1
ATOM 860 C C . ILE A 1 113 ? 22.162 30.633 -45.358 1.00 81.12 113 ILE A C 1
ATOM 862 O O . ILE A 1 113 ? 22.181 31.241 -46.425 1.00 81.12 113 ILE A O 1
ATOM 866 N N . VAL A 1 114 ? 22.935 30.993 -44.328 1.00 80.12 114 VAL A N 1
ATOM 867 C CA . VAL A 1 114 ? 23.833 32.162 -44.377 1.00 80.12 114 VAL A CA 1
ATOM 868 C C . VAL A 1 114 ? 25.056 31.891 -45.268 1.00 80.12 114 VAL A C 1
ATOM 870 O O . VAL A 1 114 ? 25.556 32.811 -45.909 1.00 80.12 114 VAL A O 1
ATOM 873 N N . SER A 1 115 ? 25.467 30.622 -45.398 1.00 67.88 115 SER A N 1
ATOM 874 C CA . SER A 1 115 ? 26.441 30.028 -46.341 1.00 67.88 115 SER A CA 1
ATOM 875 C C . SER A 1 115 ? 27.871 30.598 -46.384 1.00 67.88 115 SER A C 1
ATOM 877 O O . SER A 1 115 ? 28.785 29.876 -46.777 1.00 67.88 115 SER A O 1
ATOM 879 N N . THR A 1 116 ? 28.111 31.841 -45.951 1.00 72.75 116 THR A N 1
ATOM 880 C CA . THR A 1 116 ? 29.425 32.503 -45.972 1.00 72.75 116 THR A CA 1
ATOM 881 C C . THR A 1 116 ? 29.633 33.435 -44.770 1.00 72.75 116 THR A C 1
ATOM 883 O O . THR A 1 116 ? 28.688 33.968 -44.190 1.00 72.75 116 THR A O 1
ATOM 886 N N . GLY A 1 117 ? 30.899 33.639 -44.391 1.00 79.69 117 GLY A N 1
ATOM 887 C CA . GLY A 1 117 ? 31.312 34.598 -43.360 1.00 79.69 117 GLY A CA 1
ATOM 888 C C . GLY A 1 117 ? 31.399 34.047 -41.930 1.00 79.69 117 GLY A C 1
ATOM 889 O O . GLY A 1 117 ? 31.035 32.908 -41.643 1.00 79.69 117 GLY A O 1
ATOM 890 N N . GLY A 1 118 ? 31.891 34.894 -41.015 1.00 79.94 118 GLY A N 1
ATOM 891 C CA . GLY A 1 118 ? 32.151 34.567 -39.601 1.00 79.94 118 GLY A CA 1
ATOM 892 C C . GLY A 1 118 ? 30.945 33.989 -38.850 1.00 79.94 118 GLY A C 1
ATOM 893 O O . GLY A 1 118 ? 31.083 33.063 -38.051 1.00 79.94 118 GLY A O 1
ATOM 894 N N . LEU A 1 119 ? 29.747 34.500 -39.151 1.00 82.12 119 LEU A N 1
ATOM 895 C CA . LEU A 1 119 ? 28.498 34.061 -38.531 1.00 82.12 119 LEU A CA 1
ATOM 896 C C . LEU A 1 119 ? 28.132 32.622 -38.923 1.00 82.12 119 LEU A C 1
ATOM 898 O O . LEU A 1 119 ? 27.724 31.848 -38.061 1.00 82.12 119 LEU A O 1
ATOM 902 N N . ALA A 1 120 ? 28.334 32.236 -40.189 1.00 80.25 120 ALA A N 1
ATOM 903 C CA . ALA A 1 120 ? 28.091 30.867 -40.644 1.00 80.25 120 ALA A CA 1
ATOM 904 C C . ALA A 1 120 ? 29.019 29.870 -39.931 1.00 80.25 120 ALA A C 1
ATOM 906 O O . ALA A 1 120 ? 28.571 28.800 -39.529 1.00 80.25 120 ALA A O 1
ATOM 907 N N . VAL A 1 121 ? 30.281 30.250 -39.688 1.00 80.00 121 VAL A N 1
ATOM 908 C CA . VAL A 1 121 ? 31.253 29.435 -38.934 1.00 80.00 121 VAL A CA 1
ATOM 909 C C . VAL A 1 121 ? 30.792 29.229 -37.498 1.00 80.00 121 VAL A C 1
ATOM 911 O O . VAL A 1 121 ? 30.779 28.106 -37.000 1.00 80.00 121 VAL A O 1
ATOM 914 N N . PHE A 1 122 ? 30.391 30.317 -36.839 1.00 83.69 122 PHE A N 1
ATOM 915 C CA . PHE A 1 122 ? 29.954 30.290 -35.449 1.00 83.69 122 PHE A CA 1
ATOM 916 C C . PHE A 1 122 ? 28.695 29.436 -35.278 1.00 83.69 122 PHE A C 1
ATOM 918 O O . PHE A 1 122 ? 28.644 28.570 -34.405 1.00 83.69 122 PHE A O 1
ATOM 925 N N . CYS A 1 123 ? 27.703 29.627 -36.152 1.00 83.00 123 CYS A N 1
ATOM 926 C CA . CYS A 1 123 ? 26.480 28.832 -36.158 1.00 83.00 123 CYS A CA 1
ATOM 927 C C . CYS A 1 123 ? 26.756 27.360 -36.489 1.00 83.00 123 CYS A C 1
ATOM 929 O O . CYS A 1 123 ? 26.165 26.486 -35.861 1.00 83.00 123 CYS A O 1
ATOM 931 N N . TYR A 1 124 ? 27.686 27.073 -37.403 1.00 80.12 124 TYR A N 1
ATOM 932 C CA . TYR A 1 124 ? 28.080 25.705 -37.731 1.00 80.12 124 TYR A CA 1
ATOM 933 C C . TYR A 1 124 ? 28.762 25.016 -36.543 1.00 80.12 124 TYR A C 1
ATOM 935 O O . TYR A 1 124 ? 28.335 23.945 -36.124 1.00 80.12 124 TYR A O 1
ATOM 943 N N . MET A 1 125 ? 29.772 25.648 -35.939 1.00 80.75 125 MET A N 1
ATOM 944 C CA . MET A 1 125 ? 30.503 25.085 -34.800 1.00 80.75 125 MET A CA 1
ATOM 945 C C . MET A 1 125 ? 29.618 24.931 -33.561 1.00 80.75 125 MET A C 1
ATOM 947 O O . MET A 1 125 ? 29.567 23.853 -32.970 1.00 80.75 125 MET A O 1
ATOM 951 N N . GLY A 1 126 ? 28.900 25.990 -33.177 1.00 82.50 126 GLY A N 1
ATOM 952 C CA . GLY A 1 126 ? 27.985 25.954 -32.038 1.00 82.50 126 GLY A CA 1
ATOM 953 C C . GLY A 1 126 ? 26.845 24.965 -32.264 1.00 82.50 126 GLY A C 1
ATOM 954 O O . GLY A 1 126 ? 26.537 24.166 -31.382 1.00 82.50 126 GLY A O 1
ATOM 955 N N . GLY A 1 127 ? 26.274 24.958 -33.471 1.00 80.06 127 GLY A N 1
ATOM 956 C CA . GLY A 1 127 ? 25.216 24.035 -33.856 1.00 80.06 127 GLY A CA 1
ATOM 957 C C . GLY A 1 127 ? 25.650 22.576 -33.787 1.00 80.06 127 GLY A C 1
ATOM 958 O O . GLY A 1 127 ? 24.956 21.752 -33.192 1.00 80.06 127 GLY A O 1
ATOM 959 N N . TYR A 1 128 ? 26.835 22.269 -34.314 1.00 79.50 128 TYR A N 1
ATOM 960 C CA . TYR A 1 128 ? 27.385 20.918 -34.321 1.00 79.50 128 TYR A CA 1
ATOM 961 C C . TYR A 1 128 ? 27.616 20.382 -32.903 1.00 79.50 128 TYR A C 1
ATOM 963 O O . TYR A 1 128 ? 27.177 19.282 -32.572 1.00 79.50 128 TYR A O 1
ATOM 971 N N . LEU A 1 129 ? 28.246 21.179 -32.035 1.00 81.50 129 LEU A N 1
ATOM 972 C CA . LEU A 1 129 ? 28.534 20.782 -30.653 1.00 81.50 129 LEU A CA 1
ATOM 973 C C . LEU A 1 129 ? 27.266 20.603 -29.819 1.00 81.50 129 LEU A C 1
ATOM 975 O O . LEU A 1 129 ? 27.186 19.668 -29.025 1.00 81.50 129 LEU A O 1
ATOM 979 N N . LEU A 1 130 ? 26.276 21.479 -29.999 1.00 78.25 130 LEU A N 1
ATOM 980 C CA . LEU A 1 130 ? 25.000 21.396 -29.289 1.00 78.25 130 LEU A CA 1
ATOM 981 C C . LEU A 1 130 ? 24.162 20.204 -29.761 1.00 78.25 130 LEU A C 1
ATOM 983 O O . LEU A 1 130 ? 23.605 19.491 -28.927 1.00 78.25 130 LEU A O 1
ATOM 987 N N . ALA A 1 131 ? 24.124 19.945 -31.072 1.00 74.19 131 ALA A N 1
ATOM 988 C CA . ALA A 1 131 ? 23.434 18.796 -31.657 1.00 74.19 131 ALA A CA 1
ATOM 989 C C . ALA A 1 131 ? 23.995 17.484 -31.092 1.00 74.19 131 ALA A C 1
ATOM 991 O O . ALA A 1 131 ? 23.282 16.653 -30.525 1.00 74.19 131 ALA A O 1
ATOM 992 N N . LEU A 1 132 ? 25.312 17.346 -31.194 1.00 76.44 132 LEU A N 1
ATOM 993 C CA . LEU A 1 132 ? 26.052 16.157 -30.814 1.00 76.44 132 LEU A CA 1
ATOM 994 C C . LEU A 1 132 ? 26.086 15.953 -29.291 1.00 76.44 132 LEU A C 1
ATOM 996 O O . LEU A 1 132 ? 25.757 14.870 -28.810 1.00 76.44 132 LEU A O 1
ATOM 1000 N N . GLY A 1 133 ? 26.413 16.995 -28.523 1.00 75.19 133 GLY A N 1
ATOM 1001 C CA . GLY A 1 133 ? 26.425 16.955 -27.060 1.00 75.19 133 GLY A CA 1
ATOM 1002 C C . GLY A 1 133 ? 25.033 16.753 -26.457 1.00 75.19 133 GLY A C 1
ATOM 1003 O O . GLY A 1 133 ? 24.879 16.014 -25.485 1.00 75.19 133 GLY A O 1
ATOM 1004 N N . GLY A 1 134 ? 23.995 17.339 -27.059 1.00 70.75 134 GLY A N 1
ATOM 1005 C CA . GLY A 1 134 ? 22.608 17.130 -26.648 1.00 70.75 134 GLY A CA 1
ATOM 1006 C C . GLY A 1 134 ? 22.146 15.683 -26.848 1.00 70.75 134 GLY A C 1
ATOM 1007 O O . GLY A 1 134 ? 21.624 15.061 -25.918 1.00 70.75 134 GLY A O 1
ATOM 1008 N N . ALA A 1 135 ? 22.405 15.111 -28.029 1.00 70.62 135 ALA A N 1
ATOM 1009 C CA . ALA A 1 135 ? 22.111 13.706 -28.320 1.00 70.62 135 ALA A CA 1
ATOM 1010 C C . ALA A 1 135 ? 22.877 12.752 -27.386 1.00 70.62 135 ALA A C 1
ATOM 1012 O O . ALA A 1 135 ? 22.299 11.813 -26.835 1.00 70.62 135 ALA A O 1
ATOM 1013 N N . ALA A 1 136 ? 24.159 13.034 -27.149 1.00 71.06 136 ALA A N 1
ATOM 1014 C CA . ALA A 1 136 ? 25.010 12.300 -26.220 1.00 71.06 136 ALA A CA 1
ATOM 1015 C C . ALA A 1 136 ? 24.460 12.281 -24.791 1.00 71.06 136 ALA A C 1
ATOM 1017 O O . ALA A 1 136 ? 24.385 11.224 -24.166 1.00 71.06 136 ALA A O 1
ATOM 1018 N N . ALA A 1 137 ? 24.058 13.446 -24.279 1.00 71.69 137 ALA A N 1
ATOM 1019 C CA . ALA A 1 137 ? 23.511 13.588 -22.937 1.00 71.69 137 ALA A CA 1
ATOM 1020 C C . ALA A 1 137 ? 22.185 12.830 -22.783 1.00 71.69 137 ALA A C 1
ATOM 1022 O O . ALA A 1 137 ? 21.982 12.146 -21.779 1.00 71.69 137 ALA A O 1
ATOM 1023 N N . ALA A 1 138 ? 21.306 12.891 -23.790 1.00 63.62 138 ALA A N 1
ATOM 1024 C CA . ALA A 1 138 ? 20.042 12.157 -23.789 1.00 63.62 138 ALA A CA 1
ATOM 1025 C C . ALA A 1 138 ? 20.260 10.632 -23.793 1.00 63.62 138 ALA A C 1
ATOM 1027 O O . ALA A 1 138 ? 19.640 9.915 -23.004 1.00 63.62 138 ALA A O 1
ATOM 1028 N N . LEU A 1 139 ? 21.185 10.139 -24.625 1.00 62.75 139 LEU A N 1
ATOM 1029 C CA . LEU A 1 139 ? 21.546 8.719 -24.675 1.00 62.75 139 LEU A CA 1
ATOM 1030 C C . LEU A 1 139 ? 22.190 8.245 -23.368 1.00 62.75 139 LEU A C 1
ATOM 1032 O O . LEU A 1 139 ? 21.793 7.210 -22.830 1.00 62.75 139 LEU A O 1
ATOM 1036 N N . MET A 1 140 ? 23.134 9.012 -22.815 1.00 66.44 140 MET A N 1
ATOM 1037 C CA . MET A 1 140 ? 23.777 8.661 -21.547 1.00 66.44 140 MET A CA 1
ATOM 1038 C C . MET A 1 140 ? 22.812 8.707 -20.364 1.00 66.44 140 MET A C 1
ATOM 1040 O O . MET A 1 140 ? 22.899 7.845 -19.496 1.00 66.44 140 MET A O 1
ATOM 1044 N N . SER A 1 141 ? 21.841 9.624 -20.353 1.00 65.56 141 SER A N 1
ATOM 1045 C CA . SER A 1 141 ? 20.761 9.620 -19.358 1.00 65.56 141 SER A CA 1
ATOM 1046 C C . SER A 1 141 ? 19.944 8.322 -19.408 1.00 65.56 141 SER A C 1
ATOM 1048 O O . SER A 1 141 ? 19.684 7.701 -18.374 1.00 65.56 141 SER A O 1
ATOM 1050 N N . GLY A 1 142 ? 19.593 7.856 -20.613 1.00 54.66 142 GLY A N 1
ATOM 1051 C CA . GLY A 1 142 ? 18.916 6.571 -20.809 1.00 54.66 142 GLY A CA 1
ATOM 1052 C C . GLY A 1 142 ? 19.759 5.378 -20.348 1.00 54.66 142 GLY A C 1
ATOM 1053 O O . GLY A 1 142 ? 19.243 4.468 -19.695 1.00 54.66 142 GLY A O 1
ATOM 1054 N N . PHE A 1 143 ? 21.063 5.407 -20.625 1.00 62.50 143 PHE A N 1
ATOM 1055 C CA . PHE A 1 143 ? 22.000 4.367 -20.204 1.00 62.50 143 PHE A CA 1
ATOM 1056 C C . PHE A 1 143 ? 22.163 4.311 -18.679 1.00 62.50 143 PHE A C 1
ATOM 1058 O O . PHE A 1 143 ? 22.020 3.241 -18.093 1.00 62.50 143 PHE A O 1
ATOM 1065 N N . VAL A 1 144 ? 22.385 5.455 -18.022 1.00 65.94 144 VAL A N 1
ATOM 1066 C CA . VAL A 1 144 ? 22.523 5.550 -16.558 1.00 65.94 144 VAL A CA 1
ATOM 1067 C C . VAL A 1 144 ? 21.259 5.060 -15.862 1.00 65.94 144 VAL A C 1
ATOM 1069 O O . VAL A 1 144 ? 21.349 4.236 -14.962 1.00 65.94 144 VAL A O 1
ATOM 1072 N N . ARG A 1 145 ? 20.074 5.447 -16.344 1.00 58.19 145 ARG A N 1
ATOM 1073 C CA . ARG A 1 145 ? 18.797 4.949 -15.808 1.00 58.19 145 ARG A CA 1
ATOM 1074 C C . ARG A 1 145 ? 18.613 3.450 -15.980 1.00 58.19 145 ARG A C 1
ATOM 1076 O O . ARG A 1 145 ? 18.055 2.788 -15.110 1.00 58.19 145 ARG A O 1
ATOM 1083 N N . THR A 1 146 ? 19.050 2.910 -17.114 1.00 54.25 146 THR A N 1
ATOM 1084 C CA . THR A 1 146 ? 18.997 1.464 -17.355 1.00 54.25 146 THR A CA 1
ATOM 1085 C C . THR A 1 146 ? 19.955 0.739 -16.415 1.00 54.25 146 THR A C 1
ATOM 1087 O O . THR A 1 146 ? 19.572 -0.271 -15.837 1.00 54.25 146 THR A O 1
ATOM 1090 N N . ARG A 1 147 ? 21.152 1.287 -16.183 1.00 60.44 147 ARG A N 1
ATOM 1091 C CA . ARG A 1 147 ? 22.106 0.764 -15.202 1.00 60.44 147 ARG A CA 1
ATOM 1092 C C . ARG A 1 147 ? 21.563 0.835 -13.778 1.00 60.44 147 ARG A C 1
ATOM 1094 O O . ARG A 1 147 ? 21.607 -0.170 -13.094 1.00 60.44 147 ARG A O 1
ATOM 1101 N N . GLU A 1 148 ? 21.012 1.963 -13.342 1.00 60.00 148 GLU A N 1
ATOM 1102 C CA . GLU A 1 148 ? 20.407 2.095 -12.009 1.00 60.00 148 GLU A CA 1
ATOM 1103 C C . GLU A 1 148 ? 19.291 1.069 -11.796 1.00 60.00 148 GLU A C 1
ATOM 1105 O O . GLU A 1 148 ? 19.205 0.463 -10.729 1.00 60.00 148 GLU A O 1
ATOM 1110 N N . ARG A 1 149 ? 18.472 0.815 -12.824 1.00 49.72 149 ARG A N 1
ATOM 1111 C CA . ARG A 1 149 ? 17.476 -0.264 -12.804 1.00 49.72 149 ARG A CA 1
ATOM 1112 C C . ARG A 1 149 ? 18.117 -1.645 -12.730 1.00 49.72 149 ARG A C 1
ATOM 1114 O O . ARG A 1 149 ? 17.653 -2.466 -11.954 1.00 49.72 149 ARG A O 1
ATOM 1121 N N . LEU A 1 150 ? 19.174 -1.909 -13.497 1.00 47.19 150 LEU A N 1
ATOM 1122 C CA . LEU A 1 150 ? 19.888 -3.189 -13.454 1.00 47.19 150 LEU A CA 1
ATOM 1123 C C . LEU A 1 150 ? 20.596 -3.413 -12.113 1.00 47.19 150 LEU A C 1
ATOM 1125 O O . LEU A 1 150 ? 20.526 -4.514 -11.589 1.00 47.19 150 LEU A O 1
ATOM 1129 N N . ASP A 1 151 ? 21.201 -2.383 -11.523 1.00 57.28 151 ASP A N 1
ATOM 1130 C CA . ASP A 1 151 ? 21.834 -2.431 -10.202 1.00 57.28 151 ASP A CA 1
ATOM 1131 C C . ASP A 1 151 ? 20.779 -2.612 -9.100 1.00 57.28 151 ASP A C 1
ATOM 1133 O O . ASP A 1 151 ? 20.994 -3.346 -8.135 1.00 57.28 151 ASP A O 1
ATOM 1137 N N . THR A 1 152 ? 19.612 -1.976 -9.237 1.00 48.66 152 THR A N 1
ATOM 1138 C CA . THR A 1 152 ? 18.474 -2.153 -8.318 1.00 48.66 152 THR A CA 1
ATOM 1139 C C . THR A 1 152 ? 17.900 -3.560 -8.430 1.00 48.66 152 THR A C 1
ATOM 1141 O O . THR A 1 152 ? 17.702 -4.223 -7.412 1.00 48.66 152 THR A O 1
ATOM 1144 N N . LEU A 1 153 ? 17.728 -4.056 -9.656 1.00 45.09 153 LEU A N 1
ATOM 1145 C CA . LEU A 1 153 ? 17.319 -5.425 -9.934 1.00 45.09 153 LEU A CA 1
ATOM 1146 C C . LEU A 1 153 ? 18.350 -6.423 -9.399 1.00 45.09 153 LEU A C 1
ATOM 1148 O O . LEU A 1 153 ? 17.965 -7.381 -8.748 1.00 45.09 153 LEU A O 1
ATOM 1152 N N . ALA A 1 154 ? 19.649 -6.185 -9.581 1.00 50.22 154 ALA A N 1
ATOM 1153 C CA . ALA A 1 154 ? 20.712 -7.033 -9.045 1.00 50.22 154 ALA A CA 1
ATOM 1154 C C . ALA A 1 154 ? 20.697 -7.058 -7.510 1.00 50.22 154 ALA A C 1
ATOM 1156 O O . ALA A 1 154 ? 20.790 -8.127 -6.913 1.00 50.22 154 ALA A O 1
ATOM 1157 N N . LYS A 1 155 ? 20.500 -5.906 -6.856 1.00 56.06 155 LYS A N 1
ATOM 1158 C CA . LYS A 1 155 ? 20.326 -5.823 -5.395 1.00 56.06 155 LYS A CA 1
ATOM 1159 C C . LYS A 1 155 ? 19.062 -6.532 -4.919 1.00 56.06 155 LYS A C 1
ATOM 1161 O O . LYS A 1 155 ? 19.078 -7.119 -3.843 1.00 56.06 155 LYS A O 1
ATOM 1166 N N . PHE A 1 156 ? 17.975 -6.466 -5.685 1.00 50.22 156 PHE A N 1
ATOM 1167 C CA . PHE A 1 156 ? 16.751 -7.205 -5.394 1.00 50.22 156 PHE A CA 1
ATOM 1168 C C . PHE A 1 156 ? 16.988 -8.711 -5.525 1.00 50.22 156 PHE A C 1
ATOM 1170 O O . PHE A 1 156 ? 16.694 -9.450 -4.595 1.00 50.22 156 PHE A O 1
ATOM 1177 N N . ILE A 1 157 ? 17.612 -9.148 -6.622 1.00 50.31 157 ILE A N 1
ATOM 1178 C CA . ILE A 1 157 ? 17.971 -10.546 -6.880 1.00 50.31 157 ILE A CA 1
ATOM 1179 C C . ILE A 1 157 ? 18.882 -11.096 -5.781 1.00 50.31 157 ILE A C 1
ATOM 1181 O O . ILE A 1 157 ? 18.638 -12.189 -5.285 1.00 50.31 157 ILE A O 1
ATOM 1185 N N . ALA A 1 158 ? 19.872 -10.319 -5.338 1.00 57.25 158 ALA A N 1
ATOM 1186 C CA . ALA A 1 158 ? 20.782 -10.706 -4.261 1.00 57.25 158 ALA A CA 1
ATOM 1187 C C . ALA A 1 158 ? 20.090 -10.879 -2.894 1.00 57.25 158 ALA A C 1
ATOM 1189 O O . ALA A 1 158 ? 20.655 -11.507 -2.004 1.00 57.25 158 ALA A O 1
ATOM 1190 N N . LYS A 1 159 ? 18.884 -10.324 -2.711 1.00 55.78 159 LYS A N 1
ATOM 1191 C CA . LYS A 1 159 ? 18.075 -10.487 -1.492 1.00 55.78 159 LYS A CA 1
ATOM 1192 C C . LYS A 1 159 ? 17.113 -11.672 -1.560 1.00 55.78 159 LYS A C 1
ATOM 1194 O O . LYS A 1 159 ? 16.483 -11.978 -0.551 1.00 55.78 159 LYS A O 1
ATOM 1199 N N . LEU A 1 160 ? 16.963 -12.306 -2.723 1.00 50.12 160 LEU A N 1
ATOM 1200 C CA . LEU A 1 160 ? 16.059 -13.437 -2.878 1.00 50.12 160 LEU A CA 1
ATOM 1201 C C . LEU A 1 160 ? 16.687 -14.709 -2.311 1.00 50.12 160 LEU A C 1
ATOM 1203 O O . LEU A 1 160 ? 17.847 -15.017 -2.583 1.00 50.12 160 LEU A O 1
ATOM 1207 N N . THR A 1 161 ? 15.899 -15.490 -1.574 1.00 65.25 161 THR A N 1
ATOM 1208 C CA . THR A 1 161 ? 16.310 -16.844 -1.188 1.00 65.25 161 THR A CA 1
ATOM 1209 C C . THR A 1 161 ? 16.349 -17.762 -2.420 1.00 65.25 161 THR A C 1
ATOM 1211 O O . THR A 1 161 ? 15.672 -17.490 -3.423 1.00 65.25 161 THR A O 1
ATOM 1214 N N . PRO A 1 162 ? 17.091 -18.883 -2.380 1.00 64.88 162 PRO A N 1
ATOM 1215 C CA . PRO A 1 162 ? 17.104 -19.860 -3.470 1.00 64.88 162 PRO A CA 1
ATOM 1216 C C . PRO A 1 162 ? 15.703 -20.354 -3.875 1.00 64.88 162 PRO A C 1
ATOM 1218 O O . PRO A 1 162 ? 15.421 -20.531 -5.063 1.00 64.88 162 PRO A O 1
ATOM 1221 N N . GLU A 1 163 ? 14.786 -20.519 -2.917 1.00 59.47 163 GLU A N 1
ATOM 1222 C CA . GLU A 1 163 ? 13.396 -20.910 -3.179 1.00 59.47 163 GLU A CA 1
ATOM 1223 C C . GLU A 1 163 ? 12.628 -19.818 -3.935 1.00 59.47 163 GLU A C 1
ATOM 1225 O O . GLU A 1 163 ? 11.893 -20.110 -4.887 1.00 59.47 163 GLU A O 1
ATOM 1230 N N . GLN A 1 164 ? 12.818 -18.553 -3.547 1.00 55.34 164 GLN A N 1
ATOM 1231 C CA . GLN A 1 164 ? 12.211 -17.404 -4.222 1.00 55.34 164 GLN A CA 1
ATOM 1232 C C . GLN A 1 164 ? 12.748 -17.265 -5.653 1.00 55.34 164 GLN A C 1
ATOM 1234 O O . GLN A 1 164 ? 11.972 -17.061 -6.591 1.00 55.34 164 GLN A O 1
ATOM 1239 N N . TRP A 1 165 ? 14.054 -17.466 -5.847 1.00 58.03 165 TRP A N 1
ATOM 1240 C CA . TRP A 1 165 ? 14.692 -17.462 -7.164 1.00 58.03 165 TRP A CA 1
ATOM 1241 C C . TRP A 1 165 ? 14.181 -18.586 -8.073 1.00 58.03 165 TRP A C 1
ATOM 1243 O O . TRP A 1 165 ? 13.824 -18.352 -9.232 1.00 58.03 165 TRP A O 1
ATOM 1253 N N . SER A 1 166 ? 14.079 -19.808 -7.545 1.00 57.50 166 SER A N 1
ATOM 1254 C CA . SER A 1 166 ? 13.517 -20.962 -8.258 1.00 57.50 166 SER A CA 1
ATOM 1255 C C . SER A 1 166 ? 12.062 -20.718 -8.669 1.00 57.50 166 SER A C 1
ATOM 1257 O O . SER A 1 166 ? 11.670 -21.024 -9.799 1.00 57.50 166 SER A O 1
ATOM 1259 N N . SER A 1 167 ? 11.275 -20.092 -7.790 1.00 57.84 167 SER A N 1
ATOM 1260 C CA . SER A 1 167 ? 9.877 -19.739 -8.053 1.00 57.84 167 SER A CA 1
ATOM 1261 C C . SER A 1 167 ? 9.747 -18.693 -9.163 1.00 57.84 167 SER A C 1
ATOM 1263 O O . SER A 1 167 ? 8.982 -18.900 -10.105 1.00 57.84 167 SER A O 1
ATOM 1265 N N . LEU A 1 168 ? 10.546 -17.622 -9.120 1.00 58.53 168 LEU A N 1
ATOM 1266 C CA . LEU A 1 168 ? 10.584 -16.597 -10.171 1.00 58.53 168 LEU A CA 1
ATOM 1267 C C . LEU A 1 168 ? 11.064 -17.156 -11.512 1.00 58.53 168 LEU A C 1
ATOM 1269 O O . LEU A 1 168 ? 10.483 -16.857 -12.553 1.00 58.53 168 LEU A O 1
ATOM 1273 N N . THR A 1 169 ? 12.079 -18.017 -11.497 1.00 57.78 169 THR A N 1
ATOM 1274 C CA . THR A 1 169 ? 12.595 -18.664 -12.709 1.00 57.78 169 THR A CA 1
ATOM 1275 C C . THR A 1 169 ? 11.550 -19.592 -13.324 1.00 57.78 169 THR A C 1
ATOM 1277 O O . THR A 1 169 ? 11.337 -19.573 -14.537 1.00 57.78 169 THR A O 1
ATOM 1280 N N . ARG A 1 170 ? 10.860 -20.393 -12.502 1.00 65.69 170 ARG A N 1
ATOM 1281 C CA . ARG A 1 170 ? 9.755 -21.252 -12.948 1.00 65.69 170 ARG A CA 1
ATOM 1282 C C . ARG A 1 170 ? 8.637 -20.415 -13.553 1.00 65.69 170 ARG A C 1
ATOM 1284 O O . ARG A 1 170 ? 8.162 -20.734 -14.634 1.00 65.69 170 ARG A O 1
ATOM 1291 N N . TYR A 1 171 ? 8.278 -19.325 -12.888 1.00 64.19 171 TYR A N 1
ATOM 1292 C CA . TYR A 1 171 ? 7.268 -18.394 -13.356 1.00 64.19 171 TYR A CA 1
ATOM 1293 C C . TYR A 1 171 ? 7.633 -17.766 -14.713 1.00 64.19 171 TYR A C 1
ATOM 1295 O O . TYR A 1 171 ? 6.835 -17.811 -15.649 1.00 64.19 171 TYR A O 1
ATOM 1303 N N . ALA A 1 172 ? 8.866 -17.273 -14.868 1.00 60.69 172 ALA A N 1
ATOM 1304 C CA . ALA A 1 172 ? 9.364 -16.730 -16.130 1.00 60.69 172 ALA A CA 1
ATOM 1305 C C . ALA A 1 172 ? 9.341 -17.773 -17.261 1.00 60.69 172 ALA A C 1
ATOM 1307 O O . ALA A 1 172 ? 8.878 -17.475 -18.363 1.00 60.69 172 ALA A O 1
ATOM 1308 N N . ARG A 1 173 ? 9.763 -19.017 -16.983 1.00 66.50 173 ARG A N 1
ATOM 1309 C CA . ARG A 1 173 ? 9.664 -20.127 -17.948 1.00 66.50 173 ARG A CA 1
ATOM 1310 C C . ARG A 1 173 ? 8.220 -20.418 -18.332 1.00 66.50 173 ARG A C 1
ATOM 1312 O O . ARG A 1 173 ? 7.954 -20.616 -19.512 1.00 66.50 173 ARG A O 1
ATOM 1319 N N . THR A 1 174 ? 7.289 -20.403 -17.379 1.00 70.62 174 THR A N 1
ATOM 1320 C CA . THR A 1 174 ? 5.863 -20.587 -17.670 1.00 70.62 174 THR A CA 1
ATOM 1321 C C . THR A 1 174 ? 5.369 -19.515 -18.640 1.00 70.62 174 THR A C 1
ATOM 1323 O O . THR A 1 174 ? 4.761 -19.861 -19.650 1.00 70.62 174 THR A O 1
ATOM 1326 N N . LEU A 1 175 ? 5.690 -18.237 -18.409 1.00 65.94 175 LEU A N 1
ATOM 1327 C CA . LEU A 1 175 ? 5.280 -17.144 -19.302 1.00 65.94 175 LEU A CA 1
ATOM 1328 C C . LEU A 1 175 ? 5.840 -17.288 -20.726 1.00 65.94 175 LEU A C 1
ATOM 1330 O O . LEU A 1 175 ? 5.110 -17.066 -21.693 1.00 65.94 175 LEU A O 1
ATOM 1334 N N . VAL A 1 176 ? 7.108 -17.690 -20.868 1.00 68.56 176 VAL A N 1
ATOM 1335 C CA . VAL A 1 176 ? 7.713 -17.983 -22.181 1.00 68.56 176 VAL A CA 1
ATOM 1336 C C . VAL A 1 176 ? 7.016 -19.177 -22.837 1.00 68.56 176 VAL A C 1
ATOM 1338 O O . VAL A 1 176 ? 6.598 -19.084 -23.991 1.00 68.56 176 VAL A O 1
ATOM 1341 N N . SER A 1 177 ? 6.789 -20.252 -22.078 1.00 74.75 177 SER A N 1
ATOM 1342 C CA . SER A 1 177 ? 6.151 -21.468 -22.588 1.00 74.75 177 SER A CA 1
ATOM 1343 C C . SER A 1 177 ? 4.728 -21.220 -23.090 1.00 74.75 177 SER A C 1
ATOM 1345 O O . SER A 1 177 ? 4.328 -21.827 -24.078 1.00 74.75 177 SER A O 1
ATOM 1347 N N . VAL A 1 178 ? 3.972 -20.299 -22.476 1.00 73.19 178 VAL A N 1
ATOM 1348 C CA . VAL A 1 178 ? 2.618 -19.938 -22.927 1.00 73.19 178 VAL A CA 1
ATOM 1349 C C . VAL A 1 178 ? 2.660 -19.363 -24.341 1.00 73.19 178 VAL A C 1
ATOM 1351 O O . VAL A 1 178 ? 1.855 -19.760 -25.183 1.00 73.19 178 VAL A O 1
ATOM 1354 N N . ARG A 1 179 ? 3.614 -18.468 -24.635 1.00 74.56 179 ARG A N 1
ATOM 1355 C CA . ARG A 1 179 ? 3.784 -17.924 -25.991 1.00 74.56 179 ARG A CA 1
ATOM 1356 C C . ARG A 1 179 ? 4.160 -19.019 -26.983 1.00 74.56 179 ARG A C 1
ATOM 1358 O O . ARG A 1 179 ? 3.530 -19.114 -28.029 1.00 74.56 179 ARG A O 1
ATOM 1365 N N . GLU A 1 180 ? 5.124 -19.868 -26.637 1.00 78.88 180 GLU A N 1
ATOM 1366 C CA . GLU A 1 180 ? 5.568 -20.972 -27.499 1.00 78.88 180 GLU A CA 1
ATOM 1367 C C . GLU A 1 180 ? 4.440 -21.975 -27.793 1.00 78.88 180 GLU A C 1
ATOM 1369 O O . GLU A 1 180 ? 4.266 -22.392 -28.937 1.00 78.88 180 GLU A O 1
ATOM 1374 N N . HIS A 1 181 ? 3.611 -22.307 -26.800 1.00 84.06 181 HIS A N 1
ATOM 1375 C CA . HIS A 1 181 ? 2.462 -23.195 -26.995 1.00 84.06 181 HIS A CA 1
ATOM 1376 C C . HIS A 1 181 ? 1.389 -22.562 -27.888 1.00 84.06 181 HIS A C 1
ATOM 1378 O O . HIS A 1 181 ? 0.822 -23.254 -28.729 1.00 84.06 181 HIS A O 1
ATOM 1384 N N . ILE A 1 182 ? 1.127 -21.254 -27.768 1.00 81.44 182 ILE A N 1
ATOM 1385 C CA . ILE A 1 182 ? 0.192 -20.553 -28.668 1.00 81.44 182 ILE A CA 1
ATOM 1386 C C . ILE A 1 182 ? 0.676 -20.614 -30.126 1.00 81.44 182 ILE A C 1
ATOM 1388 O O . ILE A 1 182 ? -0.150 -20.731 -31.034 1.00 81.44 182 ILE A O 1
ATOM 1392 N N . GLU A 1 183 ? 1.991 -20.557 -30.358 1.00 81.81 183 GLU A N 1
ATOM 1393 C CA . GLU A 1 183 ? 2.575 -20.708 -31.698 1.00 81.81 183 GLU A CA 1
ATOM 1394 C C . GLU A 1 183 ? 2.469 -22.133 -32.241 1.00 81.81 183 GLU A C 1
ATOM 1396 O O . GLU A 1 183 ? 2.219 -22.318 -33.431 1.00 81.81 183 GLU A O 1
ATOM 1401 N N . ALA A 1 184 ? 2.646 -23.131 -31.375 1.00 85.25 184 ALA A N 1
ATOM 1402 C CA . ALA A 1 184 ? 2.653 -24.538 -31.758 1.00 85.25 184 ALA A CA 1
ATOM 1403 C C . ALA A 1 184 ? 1.253 -25.106 -32.048 1.00 85.25 184 ALA A C 1
ATOM 1405 O O . ALA A 1 184 ? 1.134 -26.105 -32.757 1.00 85.25 184 ALA A O 1
ATOM 1406 N N . ILE A 1 185 ? 0.191 -24.498 -31.508 1.00 86.06 185 ILE A N 1
ATOM 1407 C CA . ILE A 1 185 ? -1.178 -24.965 -31.746 1.00 86.06 185 ILE A CA 1
ATOM 1408 C C . ILE A 1 185 ? -1.625 -24.570 -33.162 1.00 86.06 185 ILE A C 1
ATOM 1410 O O . ILE A 1 185 ? -1.652 -23.390 -33.547 1.00 86.06 185 ILE A O 1
ATOM 1414 N N . ASP A 1 186 ? -2.040 -25.579 -33.929 1.00 90.56 186 ASP A N 1
ATOM 1415 C CA . ASP A 1 186 ? -2.683 -25.368 -35.219 1.00 90.56 186 ASP A CA 1
ATOM 1416 C C . ASP A 1 186 ? -4.078 -24.767 -35.009 1.00 90.56 186 ASP A C 1
ATOM 1418 O O . ASP A 1 186 ? -4.970 -25.372 -34.412 1.00 90.56 186 ASP A O 1
ATOM 1422 N N . MET A 1 187 ? -4.243 -23.514 -35.425 1.00 90.44 187 MET A N 1
ATOM 1423 C CA . MET A 1 187 ? -5.467 -22.752 -35.220 1.00 90.44 187 MET A CA 1
ATOM 1424 C C . MET A 1 187 ? -5.618 -21.669 -36.282 1.00 90.44 187 MET A C 1
ATOM 1426 O O . MET A 1 187 ? -4.642 -21.172 -36.853 1.00 90.44 187 MET A O 1
ATOM 1430 N N . HIS A 1 188 ? -6.860 -21.233 -36.485 1.00 93.62 188 HIS A N 1
ATOM 1431 C CA . HIS A 1 188 ? -7.168 -20.142 -37.400 1.00 93.62 188 HIS A CA 1
ATOM 1432 C C . HIS A 1 188 ? -6.419 -18.844 -37.005 1.00 93.62 188 HIS A C 1
ATOM 1434 O O . HIS A 1 188 ? -6.392 -18.494 -35.817 1.00 93.62 188 HIS A O 1
ATOM 1440 N N . PRO A 1 189 ? -5.863 -18.067 -37.962 1.00 91.00 189 PRO A N 1
ATOM 1441 C CA . PRO A 1 189 ? -5.045 -16.885 -37.665 1.00 91.00 189 PRO A CA 1
ATOM 1442 C C . PRO A 1 189 ? -5.722 -15.835 -36.772 1.00 91.00 189 PRO A C 1
ATOM 1444 O O . PRO A 1 189 ? -5.064 -15.208 -35.941 1.00 91.00 189 PRO A O 1
ATOM 1447 N N . ALA A 1 190 ? -7.040 -15.651 -36.909 1.00 80.81 190 ALA A N 1
ATOM 1448 C CA . ALA A 1 190 ? -7.796 -14.719 -36.071 1.00 80.81 190 ALA A CA 1
ATOM 1449 C C . ALA A 1 190 ? -7.819 -15.152 -34.592 1.00 80.81 190 ALA A C 1
ATOM 1451 O O . ALA A 1 190 ? -7.594 -14.322 -33.709 1.00 80.81 190 ALA A O 1
ATOM 1452 N N . SER A 1 191 ? -8.008 -16.449 -34.327 1.00 80.44 191 SER A N 1
ATOM 1453 C CA . SER A 1 191 ? -7.970 -17.024 -32.977 1.00 80.44 191 SER A CA 1
ATOM 1454 C C . SER A 1 191 ? -6.567 -16.938 -32.382 1.00 80.44 191 SER A C 1
ATOM 1456 O O . SER A 1 191 ? -6.420 -16.528 -31.232 1.00 80.44 191 SER A O 1
ATOM 1458 N N . ARG A 1 192 ? -5.526 -17.196 -33.190 1.00 86.12 192 ARG A N 1
ATOM 1459 C CA . ARG A 1 192 ? -4.121 -17.024 -32.779 1.00 86.12 192 ARG A CA 1
ATOM 1460 C C . ARG A 1 192 ? -3.826 -15.591 -32.363 1.00 86.12 192 ARG A C 1
ATOM 1462 O O . ARG A 1 192 ? -3.237 -15.358 -31.313 1.00 86.12 192 ARG A O 1
ATOM 1469 N N . LYS A 1 193 ? -4.273 -14.612 -33.155 1.00 80.25 193 LYS A N 1
ATOM 1470 C CA . LYS A 1 193 ? -4.105 -13.187 -32.842 1.00 80.25 193 LYS A CA 1
ATOM 1471 C C . LYS A 1 193 ? -4.809 -12.799 -31.538 1.00 80.25 193 LYS A C 1
ATOM 1473 O O . LYS A 1 193 ? -4.233 -12.053 -30.748 1.00 80.25 193 LYS A O 1
ATOM 1478 N N . ALA A 1 194 ? -6.026 -13.294 -31.309 1.00 76.69 194 ALA A N 1
ATOM 1479 C CA . ALA A 1 194 ? -6.760 -13.046 -30.071 1.00 76.69 194 ALA A CA 1
ATOM 1480 C C . ALA A 1 194 ? -6.043 -13.659 -28.856 1.00 76.69 194 ALA A C 1
ATOM 1482 O O . ALA A 1 194 ? -5.807 -12.955 -27.877 1.00 76.69 194 ALA A O 1
ATOM 1483 N N . LEU A 1 195 ? -5.614 -14.922 -28.953 1.00 78.44 195 LEU A N 1
ATOM 1484 C CA . LEU A 1 195 ? -4.875 -15.620 -27.897 1.00 78.44 195 LEU A CA 1
ATOM 1485 C C . LEU A 1 195 ? -3.541 -14.946 -27.570 1.00 78.44 195 LEU A C 1
ATOM 1487 O O . LEU A 1 195 ? -3.259 -14.721 -26.395 1.00 78.44 195 LEU A O 1
ATOM 1491 N N . ARG A 1 196 ? -2.764 -14.541 -28.584 1.00 79.56 196 ARG A N 1
ATOM 1492 C CA . ARG A 1 196 ? -1.535 -13.754 -28.385 1.00 79.56 196 ARG A CA 1
ATOM 1493 C C . ARG A 1 196 ? -1.813 -12.473 -27.612 1.00 79.56 196 ARG A C 1
ATOM 1495 O O . ARG A 1 196 ? -1.145 -12.205 -26.624 1.00 79.56 196 ARG A O 1
ATOM 1502 N N . LYS A 1 197 ? -2.829 -11.705 -28.020 1.00 77.62 197 LYS A N 1
ATOM 1503 C CA . LYS A 1 197 ? -3.182 -10.447 -27.349 1.00 77.62 197 LYS A CA 1
ATOM 1504 C C . LYS A 1 197 ? -3.591 -10.677 -25.891 1.00 77.62 197 LYS A C 1
ATOM 1506 O O . LYS A 1 197 ? -3.196 -9.902 -25.027 1.00 77.62 197 LYS A O 1
ATOM 1511 N N . SER A 1 198 ? -4.347 -11.737 -25.610 1.00 71.50 198 SER A N 1
ATOM 1512 C CA . SER A 1 198 ? -4.719 -12.107 -24.240 1.00 71.50 198 SER A CA 1
ATOM 1513 C C . SER A 1 198 ? -3.505 -12.517 -23.402 1.00 71.50 198 SER A C 1
ATOM 1515 O O . SER A 1 198 ? -3.360 -12.042 -22.278 1.00 71.50 198 SER A O 1
ATOM 1517 N N . ALA A 1 199 ? -2.603 -13.335 -23.952 1.00 73.50 199 ALA A N 1
ATOM 1518 C CA . ALA A 1 199 ? -1.372 -13.737 -23.274 1.00 73.50 199 ALA A CA 1
ATOM 1519 C C . ALA A 1 199 ? -0.438 -12.544 -23.020 1.00 73.50 199 ALA A C 1
ATOM 1521 O O . ALA A 1 199 ? 0.093 -12.400 -21.923 1.00 73.50 199 ALA A O 1
ATOM 1522 N N . ASP A 1 200 ? -0.282 -11.650 -23.997 1.00 74.94 200 ASP A N 1
ATOM 1523 C CA . ASP A 1 200 ? 0.511 -10.429 -23.853 1.00 74.94 200 ASP A CA 1
ATOM 1524 C C . ASP A 1 200 ? -0.076 -9.495 -22.796 1.00 74.94 200 ASP A C 1
ATOM 1526 O O . ASP A 1 200 ? 0.670 -8.917 -22.009 1.00 74.94 200 ASP A O 1
ATOM 1530 N N . ASN A 1 201 ? -1.404 -9.364 -22.736 1.00 71.56 201 ASN A N 1
ATOM 1531 C CA . ASN A 1 201 ? -2.063 -8.603 -21.679 1.00 71.56 201 ASN A CA 1
ATOM 1532 C C . ASN A 1 201 ? -1.763 -9.196 -20.299 1.00 71.56 201 ASN A C 1
ATOM 1534 O O . ASN A 1 201 ? -1.359 -8.447 -19.414 1.00 71.56 201 ASN A O 1
ATOM 1538 N N . LEU A 1 202 ? -1.876 -10.519 -20.140 1.00 69.00 202 LEU A N 1
ATOM 1539 C CA . LEU A 1 202 ? -1.566 -11.208 -18.885 1.00 69.00 202 LEU A CA 1
ATOM 1540 C C . LEU A 1 202 ? -0.095 -11.002 -18.479 1.00 69.00 202 LEU A C 1
ATOM 1542 O O . LEU A 1 202 ? 0.194 -10.575 -17.363 1.00 69.00 202 LEU A O 1
ATOM 1546 N N . ILE A 1 203 ? 0.847 -11.222 -19.403 1.00 71.00 203 ILE A N 1
ATOM 1547 C CA . ILE A 1 203 ? 2.283 -10.988 -19.176 1.00 71.00 203 ILE A CA 1
ATOM 1548 C C . ILE A 1 203 ? 2.534 -9.533 -18.760 1.00 71.00 203 ILE A C 1
ATOM 1550 O O . ILE A 1 203 ? 3.263 -9.280 -17.802 1.00 71.00 203 ILE A O 1
ATOM 1554 N N . ASN A 1 204 ? 1.916 -8.572 -19.452 1.00 71.94 204 ASN A N 1
ATOM 1555 C CA . ASN A 1 204 ? 2.059 -7.151 -19.149 1.00 71.94 204 ASN A CA 1
ATOM 1556 C C . ASN A 1 204 ? 1.472 -6.781 -17.781 1.00 71.94 204 ASN A C 1
ATOM 1558 O O . ASN A 1 204 ? 2.039 -5.933 -17.094 1.00 71.94 204 ASN A O 1
ATOM 1562 N N . GLU A 1 205 ? 0.355 -7.382 -17.368 1.00 68.62 205 GLU A N 1
ATOM 1563 C CA . GLU A 1 205 ? -0.191 -7.201 -16.019 1.00 68.62 205 GLU A CA 1
ATOM 1564 C C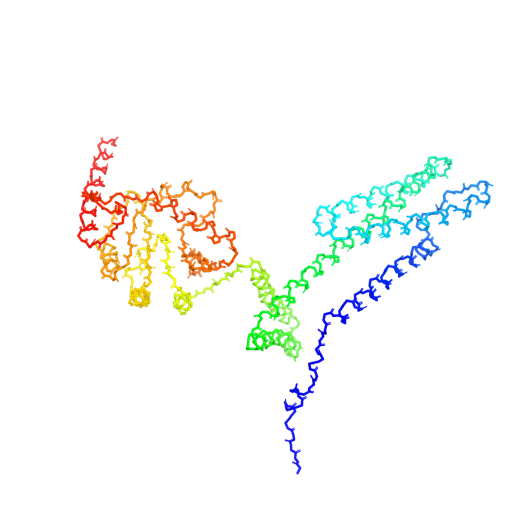 . GLU A 1 205 ? 0.791 -7.691 -14.959 1.00 68.62 205 GLU A C 1
ATOM 1566 O O . GLU A 1 205 ? 1.105 -6.954 -14.023 1.00 68.62 205 GLU A O 1
ATOM 1571 N N . HIS A 1 206 ? 1.375 -8.871 -15.154 1.00 69.06 206 HIS A N 1
ATOM 1572 C CA . HIS A 1 206 ? 2.370 -9.397 -14.229 1.00 69.06 206 HIS A CA 1
ATOM 1573 C C . HIS A 1 206 ? 3.666 -8.582 -14.202 1.00 69.06 206 HIS A C 1
ATOM 1575 O O . HIS A 1 206 ? 4.197 -8.318 -13.124 1.00 69.06 206 HIS A O 1
ATOM 1581 N N . ALA A 1 207 ? 4.145 -8.107 -15.353 1.00 68.25 207 ALA A N 1
ATOM 1582 C CA . ALA A 1 207 ? 5.287 -7.200 -15.417 1.00 68.25 207 ALA A CA 1
ATOM 1583 C C . ALA A 1 207 ? 5.009 -5.888 -14.664 1.00 68.25 207 ALA A C 1
ATOM 1585 O O . ALA A 1 207 ? 5.860 -5.413 -13.914 1.00 68.25 207 ALA A O 1
ATOM 1586 N N . LYS A 1 208 ? 3.797 -5.326 -14.789 1.00 69.06 208 LYS A N 1
ATOM 1587 C CA . LYS A 1 208 ? 3.381 -4.153 -14.003 1.00 69.06 208 LYS A CA 1
ATOM 1588 C C . LYS A 1 208 ? 3.373 -4.443 -12.504 1.00 69.06 208 LYS A C 1
ATOM 1590 O O . LYS A 1 208 ? 3.765 -3.566 -11.741 1.00 69.06 208 LYS A O 1
ATOM 1595 N N . MET A 1 209 ? 2.952 -5.634 -12.071 1.00 66.19 209 MET A N 1
ATOM 1596 C CA . MET A 1 209 ? 3.021 -6.009 -10.653 1.00 66.19 209 MET A CA 1
ATOM 1597 C C . MET A 1 209 ? 4.465 -6.086 -10.152 1.00 66.19 209 MET A C 1
ATOM 1599 O O . MET A 1 209 ? 4.733 -5.585 -9.069 1.00 66.19 209 MET A O 1
ATOM 1603 N N . LEU A 1 210 ? 5.399 -6.636 -10.938 1.00 65.69 210 LEU A N 1
ATOM 1604 C CA . LEU A 1 210 ? 6.823 -6.668 -10.574 1.00 65.69 210 LEU A CA 1
ATOM 1605 C C . LEU A 1 210 ? 7.417 -5.259 -10.444 1.00 65.69 210 LEU A C 1
ATOM 1607 O O . LEU A 1 210 ? 8.125 -4.988 -9.482 1.00 65.69 210 LEU A O 1
ATOM 1611 N N . VAL A 1 211 ? 7.081 -4.344 -11.359 1.00 66.38 211 VAL A N 1
ATOM 1612 C CA . VAL A 1 211 ? 7.501 -2.932 -11.265 1.00 66.38 211 VAL A CA 1
ATOM 1613 C C . VAL A 1 211 ? 6.910 -2.254 -10.026 1.00 66.38 211 VAL A C 1
ATOM 1615 O O . VAL A 1 211 ? 7.591 -1.486 -9.353 1.00 66.38 211 VAL A O 1
ATOM 1618 N N . LYS A 1 212 ? 5.643 -2.530 -9.693 1.00 67.62 212 LYS A N 1
ATOM 1619 C CA . LYS A 1 212 ? 5.044 -2.022 -8.452 1.00 67.62 212 LYS A CA 1
ATOM 1620 C C . LYS A 1 212 ? 5.758 -2.596 -7.225 1.00 67.62 212 LYS A C 1
ATOM 1622 O O . LYS A 1 212 ? 6.051 -1.837 -6.306 1.00 67.62 212 LYS A O 1
ATOM 1627 N N . LEU A 1 213 ? 6.092 -3.890 -7.236 1.00 67.19 213 LEU A N 1
ATOM 1628 C CA . LEU A 1 213 ? 6.816 -4.557 -6.153 1.00 67.19 213 LEU A CA 1
ATOM 1629 C C . LEU A 1 213 ? 8.202 -3.932 -5.942 1.00 67.19 213 LEU A C 1
ATOM 1631 O O . LEU A 1 213 ? 8.588 -3.684 -4.805 1.00 67.19 213 LEU A O 1
ATOM 1635 N N . GLU A 1 214 ? 8.919 -3.622 -7.028 1.00 64.44 214 GLU A N 1
ATOM 1636 C CA . GLU A 1 214 ? 10.185 -2.873 -6.991 1.00 64.44 214 GLU A CA 1
ATOM 1637 C C . GLU A 1 214 ? 10.001 -1.495 -6.339 1.00 64.44 214 GLU A C 1
ATOM 1639 O O . GLU A 1 214 ? 10.819 -1.074 -5.525 1.00 64.44 214 GLU A O 1
ATOM 1644 N N . ALA A 1 215 ? 8.886 -0.822 -6.631 1.00 67.50 215 ALA A N 1
ATOM 1645 C CA . ALA A 1 215 ? 8.499 0.431 -5.987 1.00 67.50 215 ALA A CA 1
ATOM 1646 C C . ALA A 1 215 ? 7.940 0.253 -4.555 1.00 67.50 215 ALA A C 1
ATOM 1648 O O . ALA A 1 215 ? 7.445 1.214 -3.969 1.00 67.50 215 ALA A O 1
ATOM 1649 N N . GLY A 1 216 ? 7.990 -0.955 -3.985 1.00 68.19 216 GLY A N 1
ATOM 1650 C CA . GLY A 1 216 ? 7.506 -1.250 -2.636 1.00 68.19 216 GLY A CA 1
ATOM 1651 C C . GLY A 1 216 ? 5.984 -1.255 -2.510 1.00 68.19 216 GLY A C 1
ATOM 1652 O O . GLY A 1 216 ? 5.463 -0.998 -1.431 1.00 68.19 216 GLY A O 1
ATOM 1653 N N . THR A 1 217 ? 5.256 -1.498 -3.601 1.00 77.19 217 THR A N 1
ATOM 1654 C CA . THR A 1 217 ? 3.791 -1.566 -3.621 1.00 77.19 217 THR A CA 1
ATOM 1655 C C . THR A 1 217 ? 3.327 -2.872 -4.263 1.00 77.19 217 THR A C 1
ATOM 1657 O O . THR A 1 217 ? 3.714 -3.192 -5.380 1.00 77.19 217 THR A O 1
ATOM 1660 N N . LEU A 1 218 ? 2.436 -3.623 -3.627 1.00 78.19 218 LEU A N 1
ATOM 1661 C CA . LEU A 1 218 ? 1.804 -4.794 -4.232 1.00 78.19 218 LEU A CA 1
ATOM 1662 C C . LEU A 1 218 ? 0.290 -4.633 -4.197 1.00 78.19 218 LEU A C 1
ATOM 1664 O O . LEU A 1 218 ? -0.300 -4.504 -3.130 1.00 78.19 218 LEU A O 1
ATOM 1668 N N . GLU A 1 219 ? -0.335 -4.643 -5.375 1.00 79.19 219 GLU A N 1
ATOM 1669 C CA . GLU A 1 219 ? -1.791 -4.629 -5.493 1.00 79.19 219 GLU A CA 1
ATOM 1670 C C . GLU A 1 219 ? -2.307 -6.029 -5.806 1.00 79.19 219 GLU A C 1
ATOM 1672 O O . GLU A 1 219 ? -1.993 -6.584 -6.859 1.00 79.19 219 GLU A O 1
ATOM 1677 N N . ILE A 1 220 ? -3.114 -6.579 -4.903 1.00 74.88 220 ILE A N 1
ATOM 1678 C CA . ILE A 1 220 ? -3.715 -7.908 -5.036 1.00 74.88 220 ILE A CA 1
ATOM 1679 C C . ILE A 1 220 ? -5.222 -7.731 -5.199 1.00 74.88 220 ILE A C 1
ATOM 1681 O O . ILE A 1 220 ? -5.845 -6.975 -4.453 1.00 74.88 220 ILE A O 1
ATOM 1685 N N . ARG A 1 221 ? -5.812 -8.418 -6.181 1.00 72.06 221 ARG A N 1
ATOM 1686 C CA . ARG A 1 221 ? -7.262 -8.461 -6.409 1.00 72.06 221 ARG A CA 1
ATOM 1687 C C . ARG A 1 221 ? -7.751 -9.890 -6.225 1.00 72.06 221 ARG A C 1
ATOM 1689 O O . ARG A 1 221 ? -7.156 -10.796 -6.804 1.00 72.06 221 ARG A O 1
ATOM 1696 N N . GLY A 1 222 ? -8.831 -10.087 -5.473 1.00 62.19 222 GLY A N 1
ATOM 1697 C CA . GLY A 1 222 ? -9.535 -11.370 -5.453 1.00 62.19 222 GLY A CA 1
ATOM 1698 C C . GLY A 1 222 ? -10.177 -11.745 -4.113 1.00 62.19 222 GLY A C 1
ATOM 1699 O O . GLY A 1 222 ? -9.985 -11.053 -3.113 1.00 62.19 222 GLY A O 1
ATOM 1700 N N . PRO A 1 223 ? -10.928 -12.863 -4.090 1.00 55.59 223 PRO A N 1
ATOM 1701 C CA . PRO A 1 223 ? -11.674 -13.338 -2.921 1.00 55.59 223 PRO A CA 1
ATOM 1702 C C . PRO A 1 223 ? -10.798 -14.003 -1.842 1.00 55.59 223 PRO A C 1
ATOM 1704 O O . PRO A 1 223 ? -11.271 -14.240 -0.740 1.00 55.59 223 PRO A O 1
ATOM 1707 N N . VAL A 1 224 ? -9.521 -14.282 -2.130 1.00 59.50 224 VAL A N 1
ATOM 1708 C CA . VAL A 1 224 ? -8.574 -15.074 -1.302 1.00 59.50 224 VAL A CA 1
ATOM 1709 C C . VAL A 1 224 ? -7.991 -14.269 -0.124 1.00 59.50 224 VAL A C 1
ATOM 1711 O O . VAL A 1 224 ? -6.920 -14.554 0.403 1.00 59.50 224 VAL A O 1
ATOM 1714 N N . MET A 1 225 ? -8.673 -13.195 0.260 1.00 59.22 225 MET A N 1
ATOM 1715 C CA . MET A 1 225 ? -8.207 -12.241 1.259 1.00 59.22 225 MET A CA 1
ATOM 1716 C C . MET A 1 225 ? -7.995 -12.899 2.625 1.00 59.22 225 MET A C 1
ATOM 1718 O O . MET A 1 225 ? -6.958 -12.667 3.248 1.00 59.22 225 MET A O 1
ATOM 1722 N N . ASP A 1 226 ? -8.926 -13.761 3.037 1.00 61.97 226 ASP A N 1
ATOM 1723 C CA . ASP A 1 226 ? -8.876 -14.421 4.342 1.00 61.97 226 ASP A CA 1
ATOM 1724 C C . ASP A 1 226 ? -7.628 -15.297 4.490 1.00 61.97 226 ASP A C 1
ATOM 1726 O O . ASP A 1 226 ? -7.039 -15.362 5.569 1.00 61.97 226 ASP A O 1
ATOM 1730 N N . ASP A 1 227 ? -7.194 -15.933 3.399 1.00 64.75 227 ASP A N 1
ATOM 1731 C CA . ASP A 1 227 ? -6.037 -16.827 3.413 1.00 64.75 227 ASP A CA 1
ATOM 1732 C C . ASP A 1 227 ? -4.720 -16.036 3.443 1.00 64.75 227 ASP A C 1
ATOM 1734 O O . ASP A 1 227 ? -3.756 -16.453 4.081 1.00 64.75 227 ASP A O 1
ATOM 1738 N N . ILE A 1 228 ? -4.666 -14.869 2.789 1.00 67.56 228 ILE A N 1
ATOM 1739 C CA . ILE A 1 228 ? -3.450 -14.044 2.748 1.00 67.56 228 ILE A CA 1
ATOM 1740 C C . ILE A 1 228 ? -3.276 -13.244 4.045 1.00 67.56 228 ILE A C 1
ATOM 1742 O O . ILE A 1 228 ? -2.156 -13.068 4.527 1.00 67.56 228 ILE A O 1
ATOM 1746 N N . PHE A 1 229 ? -4.375 -12.770 4.633 1.00 72.12 229 PHE A N 1
ATOM 1747 C CA . PHE A 1 229 ? -4.326 -11.921 5.818 1.00 72.12 229 PHE A CA 1
ATOM 1748 C C . PHE A 1 229 ? -3.687 -12.611 7.026 1.00 72.12 229 PHE A C 1
ATOM 1750 O O . PHE A 1 229 ? -2.982 -11.959 7.799 1.00 72.12 229 PHE A O 1
ATOM 1757 N N . GLN A 1 230 ? -3.869 -13.927 7.164 1.00 70.75 230 GLN A N 1
ATOM 1758 C CA . GLN A 1 230 ? -3.200 -14.693 8.212 1.00 70.75 230 GLN A CA 1
ATOM 1759 C C . GLN A 1 230 ? -1.672 -14.549 8.135 1.00 70.75 230 GLN A C 1
ATOM 1761 O O . GLN A 1 230 ? -1.045 -14.289 9.160 1.00 70.75 230 GLN A O 1
ATOM 1766 N N . TYR A 1 231 ? -1.084 -14.636 6.938 1.00 75.94 231 TYR A N 1
ATOM 1767 C CA . TYR A 1 231 ? 0.362 -14.467 6.766 1.00 75.94 231 TYR A CA 1
ATOM 1768 C C . TYR A 1 231 ? 0.833 -13.059 7.139 1.00 75.94 231 TYR A C 1
ATOM 1770 O O . TYR A 1 231 ? 1.937 -12.893 7.656 1.00 75.94 231 TYR A O 1
ATOM 1778 N N . PHE A 1 232 ? 0.003 -12.033 6.922 1.00 81.12 232 PHE A N 1
ATOM 1779 C CA . PHE A 1 232 ? 0.337 -10.685 7.380 1.00 81.12 232 PHE A CA 1
ATOM 1780 C C . PHE A 1 232 ? 0.343 -10.603 8.903 1.00 81.12 232 PHE A C 1
ATOM 1782 O O . PHE A 1 232 ? 1.284 -10.064 9.481 1.00 81.12 232 PHE A O 1
ATOM 1789 N N . LEU A 1 233 ? -0.672 -11.152 9.572 1.00 78.19 233 LEU A N 1
ATOM 1790 C CA . LEU A 1 233 ? -0.718 -11.137 11.034 1.00 78.19 233 LEU A CA 1
ATOM 1791 C C . LEU A 1 233 ? 0.430 -11.929 11.668 1.00 78.19 233 LEU A C 1
ATOM 1793 O O . LEU A 1 233 ? 0.981 -11.484 12.670 1.00 78.19 233 LEU A O 1
ATOM 1797 N N . GLU A 1 234 ? 0.850 -13.045 11.070 1.00 76.81 234 GLU A N 1
ATOM 1798 C CA . GLU A 1 234 ? 2.009 -13.820 11.540 1.00 76.81 234 GLU A CA 1
ATOM 1799 C C . GLU A 1 234 ? 3.309 -12.998 11.542 1.00 76.81 234 GLU A C 1
ATOM 1801 O O . GLU A 1 234 ? 4.189 -13.249 12.364 1.00 76.81 234 GLU A O 1
ATOM 1806 N N . SER A 1 235 ? 3.412 -11.974 10.687 1.00 78.56 235 SER A N 1
ATOM 1807 C CA . SER A 1 235 ? 4.583 -11.090 10.624 1.00 78.56 235 SER A CA 1
ATOM 1808 C C . SER A 1 235 ? 4.622 -9.987 11.692 1.00 78.56 235 SER A C 1
ATOM 1810 O O . SER A 1 235 ? 5.652 -9.335 11.847 1.00 78.56 235 SER A O 1
ATOM 1812 N N . VAL A 1 236 ? 3.529 -9.764 12.435 1.00 84.81 236 VAL A N 1
ATOM 1813 C CA . VAL A 1 236 ? 3.453 -8.728 13.481 1.00 84.81 236 VAL A CA 1
ATOM 1814 C C . VAL A 1 236 ? 4.389 -9.097 14.626 1.00 84.81 236 VAL A C 1
ATOM 1816 O O . VAL A 1 236 ? 4.127 -10.047 15.335 1.00 84.81 236 VAL A O 1
ATOM 1819 N N . GLN A 1 237 ? 5.441 -8.342 14.882 1.00 84.38 237 GLN A N 1
ATOM 1820 C CA . GLN A 1 237 ? 6.340 -8.532 16.019 1.00 84.38 237 GLN A CA 1
ATOM 1821 C C . GLN A 1 237 ? 5.868 -7.791 17.274 1.00 84.38 237 GLN A C 1
ATOM 1823 O O . GLN A 1 237 ? 5.944 -8.347 18.368 1.00 84.38 237 GLN A O 1
ATOM 1828 N N . GLN A 1 238 ? 5.394 -6.547 17.137 1.00 87.88 238 GLN A N 1
ATOM 1829 C CA . GLN A 1 238 ? 5.069 -5.689 18.287 1.00 87.88 238 GLN A CA 1
ATOM 1830 C C . GLN A 1 238 ? 3.600 -5.290 18.339 1.00 87.88 238 GLN A C 1
ATOM 1832 O O . GLN A 1 238 ? 2.930 -5.480 19.361 1.00 87.88 238 GLN A O 1
ATOM 1837 N N . SER A 1 239 ? 3.099 -4.683 17.261 1.00 91.25 239 SER A N 1
ATOM 1838 C CA . SER A 1 239 ? 1.751 -4.124 17.262 1.00 91.25 239 SER A CA 1
ATOM 1839 C C . SER A 1 239 ? 1.088 -4.172 15.897 1.00 91.25 239 SER A C 1
ATOM 1841 O O . SER A 1 239 ? 1.706 -3.867 14.882 1.00 91.25 239 SER A O 1
ATOM 1843 N N . PHE A 1 240 ? -0.205 -4.470 15.897 1.00 93.81 240 PHE A N 1
ATOM 1844 C CA . PHE A 1 240 ? -1.074 -4.314 14.743 1.00 93.81 240 PHE A CA 1
ATOM 1845 C C . PHE A 1 240 ? -2.071 -3.186 15.013 1.00 93.81 240 PHE A C 1
ATOM 1847 O O . PHE A 1 240 ? -2.793 -3.203 16.011 1.00 93.81 240 PHE A O 1
ATOM 1854 N N . ARG A 1 241 ? -2.102 -2.187 14.129 1.00 95.31 241 ARG A N 1
ATOM 1855 C CA . ARG A 1 241 ? -2.969 -1.004 14.243 1.00 95.31 241 ARG A CA 1
ATOM 1856 C C . ARG A 1 241 ? -3.809 -0.859 12.987 1.00 95.31 241 ARG A C 1
ATOM 1858 O O . ARG A 1 241 ? -3.248 -0.876 11.904 1.00 95.31 241 ARG A O 1
ATOM 1865 N N . ALA A 1 242 ? -5.120 -0.679 13.097 1.00 94.50 242 ALA A N 1
ATOM 1866 C CA . ALA A 1 242 ? -5.985 -0.561 11.922 1.00 94.50 242 ALA A CA 1
ATOM 1867 C C . ALA A 1 242 ? -7.017 0.564 12.034 1.00 94.50 242 ALA A C 1
ATOM 1869 O O . ALA A 1 242 ? -7.550 0.823 13.112 1.00 94.50 242 ALA A O 1
ATOM 1870 N N . ILE A 1 243 ? -7.336 1.194 10.907 1.00 94.69 243 ILE A N 1
ATOM 1871 C CA . ILE A 1 243 ? -8.534 2.016 10.732 1.00 94.69 243 ILE A CA 1
ATOM 1872 C C . ILE A 1 243 ? -9.480 1.239 9.823 1.00 94.69 243 ILE A C 1
ATOM 1874 O O . ILE A 1 243 ? -9.068 0.811 8.752 1.00 94.69 243 ILE A O 1
ATOM 1878 N N . SER A 1 244 ? -10.719 1.051 10.271 1.00 91.38 244 SER A N 1
ATOM 1879 C CA . SER A 1 244 ? -11.764 0.330 9.545 1.00 91.38 244 SER A CA 1
ATOM 1880 C C . SER A 1 244 ? -12.873 1.286 9.135 1.00 91.38 244 SER A C 1
ATOM 1882 O O . SER A 1 244 ? -13.572 1.839 9.993 1.00 91.38 244 SER A O 1
ATOM 1884 N N . ARG A 1 245 ? -13.067 1.440 7.825 1.00 89.12 245 ARG A N 1
ATOM 1885 C CA . ARG A 1 245 ? -14.151 2.231 7.232 1.00 89.12 245 ARG A CA 1
ATOM 1886 C C . ARG A 1 245 ? -15.202 1.304 6.627 1.00 89.12 245 ARG A C 1
ATOM 1888 O O . ARG A 1 245 ? -14.862 0.419 5.860 1.00 89.12 245 ARG A O 1
ATOM 1895 N N . ASP A 1 246 ? -16.483 1.521 6.938 1.00 79.62 246 ASP A N 1
ATOM 1896 C CA . ASP A 1 246 ? -17.607 0.747 6.365 1.00 79.62 246 ASP A CA 1
ATOM 1897 C C . ASP A 1 246 ? -17.489 -0.787 6.590 1.00 79.62 246 ASP A C 1
ATOM 1899 O O . ASP A 1 246 ? -18.034 -1.624 5.859 1.00 79.62 246 ASP A O 1
ATOM 1903 N N . ASP A 1 247 ? -16.765 -1.160 7.646 1.00 80.38 247 ASP A N 1
ATOM 1904 C CA . ASP A 1 247 ? -16.304 -2.525 7.901 1.00 80.38 247 ASP A CA 1
ATOM 1905 C C . ASP A 1 247 ? -17.095 -3.230 9.005 1.00 80.38 247 ASP A C 1
ATOM 1907 O O . ASP A 1 247 ? -16.976 -4.439 9.184 1.00 80.38 247 ASP A O 1
ATOM 1911 N N . LEU A 1 248 ? -17.949 -2.509 9.734 1.00 84.25 248 LEU A N 1
ATOM 1912 C CA . LEU A 1 248 ? -18.776 -3.090 10.794 1.00 84.25 248 LEU A CA 1
ATOM 1913 C C . LEU A 1 248 ? -19.642 -4.249 10.293 1.00 84.25 248 LEU A C 1
ATOM 1915 O O . LEU A 1 248 ? -19.693 -5.286 10.947 1.00 84.25 248 LEU A O 1
ATOM 1919 N N . ALA A 1 249 ? -20.217 -4.134 9.093 1.00 83.19 249 ALA A N 1
ATOM 1920 C CA . ALA A 1 249 ? -20.975 -5.216 8.464 1.00 83.19 249 ALA A CA 1
ATOM 1921 C C . ALA A 1 249 ? -20.144 -6.492 8.225 1.00 83.19 249 ALA A C 1
ATOM 1923 O O . ALA A 1 249 ? -20.687 -7.592 8.210 1.00 83.19 249 ALA A O 1
ATOM 1924 N N . TYR A 1 250 ? -18.825 -6.375 8.046 1.00 83.38 250 TYR A N 1
ATOM 1925 C CA . TYR A 1 250 ? -17.951 -7.545 7.970 1.00 83.38 250 TYR A CA 1
ATOM 1926 C C . TYR A 1 250 ? -17.788 -8.198 9.349 1.00 83.38 250 TYR A C 1
ATOM 1928 O O . TYR A 1 250 ? -17.903 -9.415 9.470 1.00 83.38 250 TYR A O 1
ATOM 1936 N N . TRP A 1 251 ? -17.609 -7.402 10.405 1.00 87.69 251 TRP A N 1
ATOM 1937 C CA . TRP A 1 251 ? -17.457 -7.897 11.780 1.00 87.69 251 TRP A CA 1
ATOM 1938 C C . TRP A 1 251 ? -18.721 -8.534 12.368 1.00 87.69 251 TRP A C 1
ATOM 1940 O O . TRP A 1 251 ? -18.642 -9.200 13.401 1.00 87.69 251 TRP A O 1
ATOM 1950 N N . THR A 1 252 ? -19.879 -8.353 11.733 1.00 86.50 252 THR A N 1
ATOM 1951 C CA . THR A 1 252 ? -21.120 -9.062 12.077 1.00 86.50 252 THR A CA 1
ATOM 1952 C C . THR A 1 252 ? -21.293 -10.382 11.318 1.00 86.50 252 THR A C 1
ATOM 1954 O O . THR A 1 252 ? -22.152 -11.179 11.690 1.00 86.50 252 THR A O 1
ATOM 1957 N N . SER A 1 253 ? -20.482 -10.639 10.287 1.00 85.31 253 SER A N 1
ATOM 1958 C CA . SER A 1 253 ? -20.557 -11.856 9.471 1.00 85.31 253 SER A CA 1
ATOM 1959 C C . SER A 1 253 ? -19.826 -13.050 10.111 1.00 85.31 253 SER A C 1
ATOM 1961 O O . SER A 1 253 ? -18.897 -12.846 10.894 1.00 85.31 253 SER A O 1
ATOM 1963 N N . PRO A 1 254 ? -20.172 -14.304 9.764 1.00 83.00 254 PRO A N 1
ATOM 1964 C CA . PRO A 1 254 ? -19.418 -15.486 10.197 1.00 83.00 254 PRO A CA 1
ATOM 1965 C C . PRO A 1 254 ? -17.950 -15.485 9.743 1.00 83.00 254 PRO A C 1
ATOM 1967 O O . PRO A 1 254 ? -17.094 -16.031 10.439 1.00 83.00 254 PRO A O 1
ATOM 1970 N N . ASP A 1 255 ? -17.651 -14.835 8.615 1.00 79.44 255 ASP A N 1
ATOM 1971 C CA . ASP A 1 255 ? -16.312 -14.803 8.012 1.00 79.44 255 ASP A CA 1
ATOM 1972 C C . ASP A 1 255 ? -15.289 -14.104 8.926 1.00 79.44 255 ASP A C 1
ATOM 1974 O O . ASP A 1 255 ? -14.102 -14.436 8.924 1.00 79.44 255 ASP A O 1
ATOM 1978 N N . CYS A 1 256 ? -15.751 -13.215 9.818 1.00 84.75 256 CYS A N 1
ATOM 1979 C CA . CYS A 1 256 ? -14.869 -12.523 10.756 1.00 84.75 256 CYS A CA 1
ATOM 1980 C C . CYS A 1 256 ? -14.240 -13.440 11.822 1.00 84.75 256 CYS A C 1
ATOM 1982 O O . CYS A 1 256 ? -13.274 -13.033 12.470 1.00 84.75 256 CYS A O 1
ATOM 1984 N N . ALA A 1 257 ? -14.729 -14.674 12.004 1.00 85.94 257 ALA A N 1
ATOM 1985 C CA . ALA A 1 257 ? -14.219 -15.599 13.019 1.00 85.94 257 ALA A CA 1
ATOM 1986 C C . ALA A 1 257 ? -12.710 -15.857 12.871 1.00 85.94 257 ALA A C 1
ATOM 1988 O O . ALA A 1 257 ? -11.970 -15.754 13.849 1.00 85.94 257 ALA A O 1
ATOM 1989 N N . ARG A 1 258 ? -12.230 -16.077 11.638 1.00 81.69 258 ARG A N 1
ATOM 1990 C CA . ARG A 1 258 ? -10.796 -16.287 11.355 1.00 81.69 258 ARG A CA 1
ATOM 1991 C C . ARG A 1 258 ? -9.946 -15.083 11.759 1.00 81.69 258 ARG A C 1
ATOM 1993 O O . ARG A 1 258 ? -8.855 -15.234 12.305 1.00 81.69 258 ARG A O 1
ATOM 2000 N N . TYR A 1 259 ? -10.467 -13.882 11.525 1.00 85.25 259 TYR A N 1
ATOM 2001 C CA . TYR A 1 259 ? -9.816 -12.629 11.899 1.00 85.25 259 TYR A CA 1
ATOM 2002 C C . TYR A 1 259 ? -9.744 -12.445 13.415 1.00 85.25 259 TYR A C 1
ATOM 2004 O O . TYR A 1 259 ? -8.711 -12.033 13.943 1.00 85.25 259 TYR A O 1
ATOM 2012 N N . LEU A 1 260 ? -10.836 -12.746 14.120 1.00 89.06 260 LEU A N 1
ATOM 2013 C CA . LEU A 1 260 ? -10.885 -12.674 15.578 1.00 89.06 260 LEU A CA 1
ATOM 2014 C C . LEU A 1 260 ? -9.938 -13.694 16.218 1.00 89.06 260 LEU A C 1
ATOM 2016 O O . LEU A 1 260 ? -9.210 -13.339 17.143 1.00 89.06 260 LEU A O 1
ATOM 2020 N N . ASP A 1 261 ? -9.879 -14.915 15.684 1.00 89.69 261 ASP A N 1
ATOM 2021 C CA . ASP A 1 261 ? -8.937 -15.945 16.126 1.00 89.69 261 ASP A CA 1
ATOM 2022 C C . ASP A 1 261 ? -7.483 -15.511 15.943 1.00 89.69 261 ASP A C 1
ATOM 2024 O O . ASP A 1 261 ? -6.652 -15.710 16.830 1.00 89.69 261 ASP A O 1
ATOM 2028 N N . ALA A 1 262 ? -7.166 -14.877 14.816 1.00 88.00 262 ALA A N 1
ATOM 2029 C CA . ALA A 1 262 ? -5.823 -14.389 14.564 1.00 88.00 262 ALA A CA 1
ATOM 2030 C C . ALA A 1 262 ? -5.446 -13.208 15.480 1.00 88.00 262 ALA A C 1
ATOM 2032 O O . ALA A 1 262 ? -4.347 -13.208 16.030 1.00 88.00 262 ALA A O 1
ATOM 2033 N N . ASN A 1 263 ? -6.362 -12.265 15.735 1.00 91.25 263 ASN A N 1
ATOM 2034 C CA . ASN A 1 263 ? -6.138 -11.196 16.717 1.00 91.25 263 ASN A CA 1
ATOM 2035 C C . ASN A 1 263 ? -5.952 -11.750 18.136 1.00 91.25 263 ASN A C 1
ATOM 2037 O O . ASN A 1 263 ? -5.078 -11.278 18.857 1.00 91.25 263 ASN A O 1
ATOM 2041 N N . ARG A 1 264 ? -6.737 -12.765 18.524 1.00 93.50 264 ARG A N 1
ATOM 2042 C CA . ARG A 1 264 ? -6.596 -13.444 19.817 1.00 93.50 264 ARG A CA 1
ATOM 2043 C C . ARG A 1 264 ? -5.197 -14.031 19.984 1.00 93.50 264 ARG A C 1
ATOM 2045 O O . ARG A 1 264 ? -4.563 -13.751 20.989 1.00 93.50 264 ARG A O 1
ATOM 2052 N N . ARG A 1 265 ? -4.680 -14.747 18.976 1.00 91.75 265 ARG A N 1
ATOM 2053 C CA . ARG A 1 265 ? -3.306 -15.288 19.013 1.00 91.75 265 ARG A CA 1
ATOM 2054 C C . ARG A 1 265 ? -2.256 -14.198 19.232 1.00 91.75 265 ARG A C 1
ATOM 2056 O O . ARG A 1 265 ? -1.384 -14.366 20.071 1.00 91.75 265 ARG A O 1
ATOM 2063 N N . LEU A 1 266 ? -2.368 -13.065 18.533 1.00 91.69 266 LEU A N 1
ATOM 2064 C CA . LEU A 1 266 ? -1.443 -11.942 18.726 1.00 91.69 266 LEU A CA 1
ATOM 2065 C C . LEU A 1 266 ? -1.473 -11.412 20.164 1.00 91.69 266 LEU A C 1
ATOM 2067 O O . LEU A 1 266 ? -0.424 -11.143 20.744 1.00 91.69 266 LEU A O 1
ATOM 2071 N N . ILE A 1 267 ? -2.668 -11.279 20.735 1.00 94.50 267 ILE A N 1
ATOM 2072 C CA . ILE A 1 267 ? -2.858 -10.796 22.106 1.00 94.50 267 ILE A CA 1
ATOM 2073 C C . ILE A 1 267 ? -2.319 -11.812 23.121 1.00 94.50 267 ILE A C 1
ATOM 2075 O O . ILE A 1 267 ? -1.611 -11.418 24.047 1.00 94.50 267 ILE A O 1
ATOM 2079 N N . ASP A 1 268 ? -2.583 -13.104 22.916 1.00 94.38 268 ASP A N 1
ATOM 2080 C CA . ASP A 1 268 ? -2.060 -14.198 23.745 1.00 94.38 268 ASP A CA 1
ATOM 2081 C C . ASP A 1 268 ? -0.518 -14.246 23.714 1.00 94.38 268 ASP A C 1
ATOM 2083 O O . ASP A 1 268 ? 0.123 -14.561 24.715 1.00 94.38 268 ASP A O 1
ATOM 2087 N N . GLU A 1 269 ? 0.091 -13.863 22.588 1.00 93.56 269 GLU A N 1
ATOM 2088 C CA . GLU A 1 269 ? 1.542 -13.707 22.414 1.00 93.56 269 GLU A CA 1
ATOM 2089 C C . GLU A 1 269 ? 2.099 -12.387 22.992 1.00 93.56 269 GLU A C 1
ATOM 2091 O O . GLU A 1 269 ? 3.287 -12.093 22.853 1.00 93.56 269 GLU A O 1
ATOM 2096 N N . GLY A 1 270 ? 1.263 -11.580 23.653 1.00 94.75 270 GLY A N 1
ATOM 2097 C CA . GLY A 1 270 ? 1.653 -10.319 24.290 1.00 94.75 270 GLY A CA 1
ATOM 2098 C C . GLY A 1 270 ? 1.794 -9.134 23.331 1.00 94.75 270 GLY A C 1
ATOM 2099 O O . GLY A 1 270 ? 2.327 -8.092 23.720 1.00 94.75 270 GLY A O 1
ATOM 2100 N N . ARG A 1 271 ? 1.325 -9.263 22.085 1.00 94.56 271 ARG A N 1
ATOM 2101 C CA . ARG A 1 271 ? 1.359 -8.196 21.075 1.00 94.56 271 ARG A CA 1
ATOM 2102 C C . ARG A 1 271 ? 0.138 -7.291 21.220 1.00 94.56 271 ARG A C 1
ATOM 2104 O O . ARG A 1 271 ? -0.942 -7.714 21.631 1.00 94.56 271 ARG A O 1
ATOM 2111 N N . ALA A 1 272 ? 0.289 -6.019 20.860 1.00 93.62 272 ALA A N 1
ATOM 2112 C CA . ALA A 1 272 ? -0.814 -5.063 20.931 1.00 93.62 272 ALA A CA 1
ATOM 2113 C C . ALA A 1 272 ? -1.651 -5.084 19.645 1.00 93.62 272 ALA A C 1
ATOM 2115 O O . ALA A 1 272 ? -1.109 -4.920 18.554 1.00 93.62 272 ALA A O 1
ATOM 2116 N N . VAL A 1 273 ? -2.973 -5.203 19.770 1.00 95.12 273 VAL A N 1
ATOM 2117 C CA . VAL A 1 273 ? -3.906 -5.054 18.644 1.00 95.12 273 VAL A CA 1
ATOM 2118 C C . VAL A 1 273 ? -4.824 -3.868 18.908 1.00 95.12 273 VAL A C 1
ATOM 2120 O O . VAL A 1 273 ? -5.509 -3.831 19.929 1.00 95.12 273 VAL A O 1
ATOM 2123 N N . GLU A 1 274 ? -4.842 -2.894 18.000 1.00 96.25 274 GLU A N 1
ATOM 2124 C CA . GLU A 1 274 ? -5.644 -1.675 18.119 1.00 96.25 274 GLU A CA 1
ATOM 2125 C C . GLU A 1 274 ? -6.428 -1.393 16.836 1.00 96.25 274 GLU A C 1
ATOM 2127 O O . GLU A 1 274 ? -5.905 -1.511 15.726 1.00 96.25 274 GLU A O 1
ATOM 2132 N N . ARG A 1 275 ? -7.694 -0.998 16.985 1.00 96.06 275 ARG A N 1
ATOM 2133 C CA . ARG A 1 275 ? -8.591 -0.710 15.866 1.00 96.06 275 ARG A CA 1
ATOM 2134 C C . ARG A 1 275 ? -9.403 0.552 16.106 1.00 96.06 275 ARG A C 1
ATOM 2136 O O . ARG A 1 275 ? -10.014 0.719 17.158 1.00 96.06 275 ARG A O 1
ATOM 2143 N N . ILE A 1 276 ? -9.459 1.406 15.091 1.00 97.12 276 ILE A N 1
ATOM 2144 C CA . ILE A 1 276 ? -10.336 2.572 15.035 1.00 97.12 276 ILE A CA 1
ATOM 2145 C C . ILE A 1 276 ? -11.493 2.261 14.087 1.00 97.12 276 ILE A C 1
ATOM 2147 O O . ILE A 1 276 ? -11.271 2.047 12.896 1.00 97.12 276 ILE A O 1
ATOM 2151 N N . PHE A 1 277 ? -12.723 2.262 14.596 1.00 95.31 277 PHE A N 1
ATOM 2152 C CA . PHE A 1 277 ? -13.920 2.213 13.756 1.00 95.31 277 PHE A CA 1
ATOM 2153 C C . PHE A 1 277 ? -14.308 3.618 13.316 1.00 95.31 277 PHE A C 1
ATOM 2155 O O . PHE A 1 277 ? -14.496 4.506 14.153 1.00 95.31 277 PHE A O 1
ATOM 2162 N N . LEU A 1 278 ? -14.439 3.811 12.003 1.00 93.94 278 LEU A N 1
ATOM 2163 C CA . LEU A 1 278 ? -14.989 5.036 11.439 1.00 93.94 278 LEU A CA 1
ATOM 2164 C C . LEU A 1 278 ? -16.498 4.899 11.289 1.00 93.94 278 LEU A C 1
ATOM 2166 O O . LEU A 1 278 ? -16.976 4.052 10.536 1.00 93.94 278 LEU A O 1
ATOM 2170 N N . LEU A 1 279 ? -17.231 5.753 11.996 1.00 92.94 279 LEU A N 1
ATOM 2171 C CA . LEU A 1 279 ? -18.691 5.802 11.978 1.00 92.94 279 LEU A CA 1
ATOM 2172 C C . LEU A 1 279 ? -19.158 7.112 11.362 1.00 92.94 279 LEU A C 1
ATOM 2174 O O . LEU A 1 279 ? -18.495 8.135 11.514 1.00 92.94 279 LEU A O 1
ATOM 2178 N N . ARG A 1 280 ? -20.320 7.122 10.718 1.00 90.06 280 ARG A N 1
ATOM 2179 C CA . ARG A 1 280 ? -20.961 8.387 10.348 1.00 90.06 280 ARG A CA 1
ATOM 2180 C C . ARG A 1 280 ? -21.623 9.000 11.568 1.00 90.06 280 ARG A C 1
ATOM 2182 O O . ARG A 1 280 ? -22.287 8.308 12.337 1.00 90.06 280 ARG A O 1
ATOM 2189 N N . GLN A 1 281 ? -21.457 10.306 11.742 1.00 87.69 281 GLN A N 1
ATOM 2190 C CA . GLN A 1 281 ? -21.938 10.997 12.936 1.00 87.69 281 GLN A CA 1
ATOM 2191 C C . GLN A 1 281 ? -23.458 10.902 13.103 1.00 87.69 281 GLN A C 1
ATOM 2193 O O . GLN A 1 281 ? -23.930 10.876 14.234 1.00 87.69 281 GLN A O 1
ATOM 2198 N N . ASN A 1 282 ? -24.205 10.828 12.001 1.00 84.56 282 ASN A N 1
ATOM 2199 C CA . ASN A 1 282 ? -25.672 10.820 11.998 1.00 84.56 282 ASN A CA 1
ATOM 2200 C C . ASN A 1 282 ? -26.280 9.410 11.927 1.00 84.56 282 ASN A C 1
ATOM 2202 O O . ASN A 1 282 ? -27.493 9.269 11.778 1.00 84.56 282 ASN A O 1
ATOM 2206 N N . GLU A 1 283 ? -25.454 8.365 11.979 1.00 84.62 283 GLU A N 1
ATOM 2207 C CA . GLU A 1 283 ? -25.920 6.983 11.929 1.00 84.62 283 GLU A CA 1
ATOM 2208 C C . GLU A 1 283 ? -25.904 6.379 13.338 1.00 84.62 283 GLU A C 1
ATOM 2210 O O . GLU A 1 283 ? -24.931 6.476 14.097 1.00 84.62 283 GLU A O 1
ATOM 2215 N N . GLY A 1 284 ? -27.038 5.790 13.717 1.00 82.19 284 GLY A N 1
ATOM 2216 C CA . GLY A 1 284 ? -27.122 4.954 14.906 1.00 82.19 284 GLY A CA 1
ATOM 2217 C C . GLY A 1 284 ? -26.466 3.605 14.635 1.00 82.19 284 GLY A C 1
ATOM 2218 O O . GLY A 1 284 ? -26.557 3.082 13.528 1.00 82.19 284 GLY A O 1
ATOM 2219 N N . LEU A 1 285 ? -25.839 3.031 15.656 1.00 88.69 285 LEU A N 1
ATOM 2220 C CA . LEU A 1 285 ? -25.350 1.659 15.586 1.00 88.69 285 LEU A CA 1
ATOM 2221 C C . LEU A 1 285 ? -26.477 0.688 15.911 1.00 88.69 285 LEU A C 1
ATOM 2223 O O . LEU A 1 285 ? -27.205 0.864 16.892 1.00 88.69 285 LEU A O 1
ATOM 2227 N N . SER A 1 286 ? -26.590 -0.368 15.117 1.00 91.00 286 SER A N 1
ATOM 2228 C CA . SER A 1 286 ? -27.460 -1.491 15.435 1.00 91.00 286 SER A CA 1
ATOM 2229 C C . SER A 1 286 ? -26.911 -2.293 16.629 1.00 91.00 286 SER A C 1
ATOM 2231 O O . SER A 1 286 ? -25.697 -2.321 16.863 1.00 91.00 286 SER A O 1
ATOM 2233 N N . PRO A 1 287 ? -27.768 -3.021 17.371 1.00 92.56 287 PRO A N 1
ATOM 2234 C CA . PRO A 1 287 ? -27.314 -3.901 18.449 1.00 92.56 287 PRO A CA 1
ATOM 2235 C C . PRO A 1 287 ? -26.263 -4.929 18.004 1.00 92.56 287 PRO A C 1
ATOM 2237 O O . PRO A 1 287 ? -25.361 -5.255 18.769 1.00 92.56 287 PRO A O 1
ATOM 2240 N N . VAL A 1 288 ? -26.346 -5.406 16.757 1.00 92.12 288 VAL A N 1
ATOM 2241 C CA . VAL A 1 288 ? -25.413 -6.398 16.199 1.00 92.12 288 VAL A CA 1
ATOM 2242 C C . VAL A 1 288 ? -24.021 -5.795 15.974 1.00 92.12 288 VAL A C 1
ATOM 2244 O O . VAL A 1 288 ? -23.016 -6.461 16.206 1.00 92.12 288 VAL A O 1
ATOM 2247 N N . GLU A 1 289 ? -23.938 -4.527 15.566 1.00 93.25 289 GLU A N 1
ATOM 2248 C CA . GLU A 1 289 ? -22.660 -3.821 15.396 1.00 93.25 289 GLU A CA 1
ATOM 2249 C C . GLU A 1 289 ? -22.008 -3.491 16.741 1.00 93.25 289 GLU A C 1
ATOM 2251 O O . GLU A 1 289 ? -20.791 -3.617 16.887 1.00 93.25 289 GLU A O 1
ATOM 2256 N N . ILE A 1 290 ? -22.816 -3.125 17.742 1.00 94.50 290 ILE A N 1
ATOM 2257 C CA . ILE A 1 290 ? -22.342 -2.939 19.119 1.00 94.50 290 ILE A CA 1
ATOM 2258 C C . ILE A 1 290 ? -21.771 -4.256 19.651 1.00 94.50 290 ILE A C 1
ATOM 2260 O O . ILE A 1 290 ? -20.666 -4.258 20.191 1.00 94.50 290 ILE A O 1
ATOM 2264 N N . ASP A 1 291 ? -22.473 -5.374 19.449 1.00 94.38 291 ASP A N 1
ATOM 2265 C CA . ASP A 1 291 ? -21.993 -6.698 19.850 1.00 94.38 291 ASP A CA 1
ATOM 2266 C C . ASP A 1 291 ? -20.689 -7.078 19.127 1.00 94.38 291 ASP A C 1
ATOM 2268 O O . ASP A 1 291 ? -19.746 -7.561 19.748 1.00 94.38 291 ASP A O 1
ATOM 2272 N N . ALA A 1 292 ? -20.562 -6.776 17.832 1.00 93.06 292 ALA A N 1
ATOM 2273 C CA . ALA A 1 292 ? -19.332 -7.029 17.079 1.00 93.06 292 ALA A CA 1
ATOM 2274 C C . ALA A 1 292 ? -18.110 -6.257 17.611 1.00 93.06 292 ALA A C 1
ATOM 2276 O O . ALA A 1 292 ? -16.996 -6.795 17.628 1.00 93.06 292 ALA A O 1
ATOM 2277 N N . MET A 1 293 ? -18.300 -5.017 18.068 1.00 95.19 293 MET A N 1
ATOM 2278 C CA . MET A 1 293 ? -17.247 -4.252 18.743 1.00 95.19 293 MET A CA 1
ATOM 2279 C C . MET A 1 293 ? -16.990 -4.773 20.161 1.00 95.19 293 MET A C 1
ATOM 2281 O O . MET A 1 293 ? -15.833 -4.910 20.557 1.00 95.19 293 MET A O 1
ATOM 2285 N N . ALA A 1 294 ? -18.042 -5.121 20.907 1.00 96.25 294 ALA A N 1
ATOM 2286 C CA . ALA A 1 294 ? -17.931 -5.686 22.248 1.00 96.25 294 ALA A CA 1
ATOM 2287 C C . ALA A 1 294 ? -17.114 -6.984 22.245 1.00 96.25 294 ALA A C 1
ATOM 2289 O O . ALA A 1 294 ? -16.197 -7.118 23.051 1.00 96.25 294 ALA A O 1
ATOM 2290 N N . ARG A 1 295 ? -17.357 -7.887 21.282 1.00 95.25 295 ARG A N 1
ATOM 2291 C CA . ARG A 1 295 ? -16.562 -9.112 21.096 1.00 95.25 295 ARG A CA 1
ATOM 2292 C C . ARG A 1 295 ? -15.074 -8.816 20.924 1.00 95.25 295 ARG A C 1
ATOM 2294 O O . ARG A 1 295 ? -14.250 -9.520 21.493 1.00 95.25 295 ARG A O 1
ATOM 2301 N N . GLN A 1 296 ? -14.717 -7.774 20.175 1.00 95.31 296 GLN A N 1
ATOM 2302 C CA . GLN A 1 296 ? -13.316 -7.381 19.991 1.00 95.31 296 GLN A CA 1
ATOM 2303 C C . GLN A 1 296 ? -12.700 -6.837 21.283 1.00 95.31 296 GLN A C 1
ATOM 2305 O O . GLN A 1 296 ? -11.599 -7.249 21.643 1.00 95.31 296 GLN A O 1
ATOM 2310 N N . ILE A 1 297 ? -13.422 -5.988 22.020 1.00 96.75 297 ILE A N 1
ATOM 2311 C CA . ILE A 1 297 ? -12.969 -5.489 23.327 1.00 96.75 297 ILE A CA 1
ATOM 2312 C C . ILE A 1 297 ? -12.768 -6.650 24.308 1.00 96.75 297 ILE A C 1
ATOM 2314 O O . ILE A 1 297 ? -11.740 -6.716 24.975 1.00 96.75 297 ILE A O 1
ATOM 2318 N N . SER A 1 298 ? -13.700 -7.606 24.360 1.00 96.12 298 SER A N 1
ATOM 2319 C CA . SER A 1 298 ? -13.589 -8.795 25.215 1.00 96.12 298 SER A CA 1
ATOM 2320 C C . SER A 1 298 ? -12.389 -9.683 24.879 1.00 96.12 298 SER A C 1
ATOM 2322 O O . SER A 1 298 ? -11.898 -10.377 25.764 1.00 96.12 298 SER A O 1
ATOM 2324 N N . LEU A 1 299 ? -11.900 -9.658 23.635 1.00 95.12 299 LEU A N 1
ATOM 2325 C CA . LEU A 1 299 ? -10.668 -10.348 23.236 1.00 95.12 299 LEU A CA 1
ATOM 2326 C C . LEU A 1 299 ? -9.393 -9.601 23.654 1.00 95.12 299 LEU A C 1
ATOM 2328 O O . LEU A 1 299 ? -8.309 -10.152 23.509 1.00 95.12 299 LEU A O 1
ATOM 2332 N N . GLY A 1 300 ? -9.500 -8.363 24.142 1.00 95.81 300 GLY A N 1
ATOM 2333 C CA . GLY A 1 300 ? -8.360 -7.500 24.458 1.00 95.81 300 GLY A CA 1
ATOM 2334 C C . GLY A 1 300 ? -7.929 -6.585 23.309 1.00 95.81 300 GLY A C 1
ATOM 2335 O O . GLY A 1 300 ? -6.885 -5.937 23.403 1.00 95.81 300 GLY A O 1
ATOM 2336 N N . VAL A 1 301 ? -8.713 -6.498 22.225 1.00 95.69 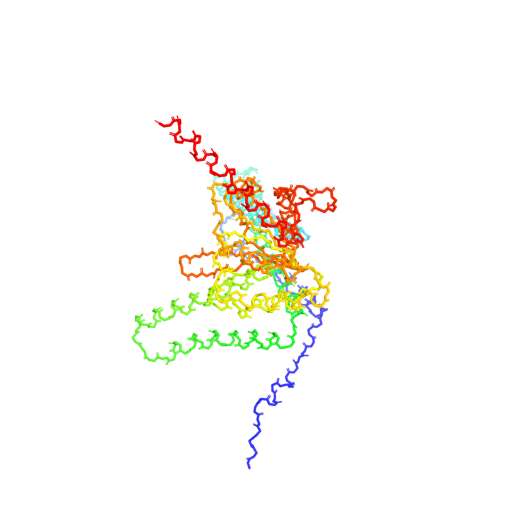301 VAL A N 1
ATOM 2337 C CA . VAL A 1 301 ? -8.464 -5.513 21.164 1.00 95.69 301 VAL A CA 1
ATOM 2338 C C . VAL A 1 301 ? -8.745 -4.118 21.710 1.00 95.69 301 VAL A C 1
ATOM 2340 O O . VAL A 1 301 ? -9.823 -3.834 22.231 1.00 95.69 301 VAL A O 1
ATOM 2343 N N . ARG A 1 302 ? -7.783 -3.216 21.535 1.00 96.25 302 ARG A N 1
ATOM 2344 C CA . ARG A 1 302 ? -7.902 -1.801 21.888 1.00 96.25 302 ARG A CA 1
ATOM 2345 C C . ARG A 1 302 ? -8.791 -1.102 20.866 1.00 96.25 302 ARG A C 1
ATOM 2347 O O . ARG A 1 302 ? -8.361 -0.854 19.742 1.00 96.25 302 ARG A O 1
ATOM 2354 N N . VAL A 1 303 ? -10.033 -0.802 21.232 1.00 97.31 303 VAL A N 1
ATOM 2355 C CA . VAL A 1 303 ? -11.009 -0.214 20.305 1.00 97.31 303 VAL A CA 1
ATOM 2356 C C . VAL A 1 303 ? -11.125 1.292 20.513 1.00 97.31 303 VAL A C 1
ATOM 2358 O O . VAL A 1 303 ? -11.254 1.774 21.636 1.00 97.31 303 VAL A O 1
ATOM 2361 N N . ARG A 1 304 ? -11.127 2.046 19.414 1.00 97.88 304 ARG A N 1
ATOM 2362 C CA . ARG A 1 304 ? -11.487 3.467 19.370 1.00 97.88 304 ARG A CA 1
ATOM 2363 C C . ARG A 1 304 ? -12.591 3.701 18.353 1.00 97.88 304 ARG A C 1
ATOM 2365 O O . ARG A 1 304 ? -12.783 2.909 17.430 1.00 97.88 304 ARG A O 1
ATOM 2372 N N . ILE A 1 305 ? -13.270 4.831 18.493 1.00 96.75 305 ILE A N 1
ATOM 2373 C CA . ILE A 1 305 ? -14.316 5.268 17.570 1.00 96.75 305 ILE A CA 1
ATOM 2374 C C . ILE A 1 305 ? -13.993 6.687 17.109 1.00 96.75 305 ILE A C 1
ATOM 2376 O O . ILE A 1 305 ? -13.697 7.555 17.931 1.00 96.75 305 ILE A O 1
ATOM 2380 N N . ALA A 1 306 ? -14.062 6.936 15.805 1.00 96.00 306 ALA A N 1
ATOM 2381 C CA . ALA A 1 306 ? -13.947 8.270 15.226 1.00 96.00 306 ALA A CA 1
ATOM 2382 C C . ALA A 1 306 ? -15.066 8.514 14.210 1.00 96.00 306 ALA A C 1
ATOM 2384 O O . ALA A 1 306 ? -15.595 7.575 13.615 1.00 96.00 306 ALA A O 1
ATOM 2385 N N . TYR A 1 307 ? -15.419 9.783 14.004 1.00 94.31 307 TYR A N 1
ATOM 2386 C CA . TYR A 1 307 ? -16.420 10.148 13.006 1.00 94.31 307 TYR A CA 1
ATOM 2387 C C . TYR A 1 307 ? -15.785 10.352 11.635 1.00 94.31 307 TYR A C 1
ATOM 2389 O O . TYR A 1 307 ? -14.831 11.123 11.489 1.00 94.31 307 TYR A O 1
ATOM 2397 N N . LEU A 1 308 ? -16.340 9.683 10.626 1.00 91.88 308 LEU A N 1
ATOM 2398 C CA . LEU A 1 308 ? -15.858 9.714 9.252 1.00 91.88 308 LEU A CA 1
ATOM 2399 C C . LEU A 1 308 ? -15.769 11.153 8.733 1.00 91.88 308 LEU A C 1
ATOM 2401 O O . LEU A 1 308 ? -14.762 11.516 8.141 1.00 91.88 308 LEU A O 1
ATOM 2405 N N . GLU A 1 309 ? -16.761 11.993 9.028 1.00 91.31 309 GLU A N 1
ATOM 2406 C CA . GLU A 1 309 ? -16.846 13.392 8.592 1.00 91.31 309 GLU A CA 1
ATOM 2407 C C . GLU A 1 309 ? -15.697 14.263 9.128 1.00 91.31 309 GLU A C 1
ATOM 2409 O O . GLU A 1 309 ? -15.281 15.233 8.482 1.00 91.31 309 GLU A O 1
ATOM 2414 N N . VAL A 1 310 ? -15.168 13.917 10.306 1.00 90.44 310 VAL A N 1
ATOM 2415 C CA . VAL A 1 310 ? -13.989 14.561 10.899 1.00 90.44 310 VAL A CA 1
ATOM 2416 C C . VAL A 1 310 ? -12.725 14.035 10.222 1.00 90.44 310 VAL A C 1
ATOM 2418 O O . VAL A 1 310 ? -11.866 14.817 9.815 1.00 90.44 310 VAL A O 1
ATOM 2421 N N . CYS A 1 311 ? -12.631 12.716 10.045 1.00 90.44 311 CYS A N 1
ATOM 2422 C CA . CYS A 1 311 ? -11.451 12.051 9.497 1.00 90.44 311 CYS A CA 1
ATOM 2423 C C . CYS A 1 311 ? -11.232 12.321 8.005 1.00 90.44 311 CYS A C 1
ATOM 2425 O O . CYS A 1 311 ? -10.089 12.469 7.581 1.00 90.44 311 CYS A O 1
ATOM 2427 N N . THR A 1 312 ? -12.291 12.463 7.203 1.00 86.19 312 THR A N 1
ATOM 2428 C CA . THR A 1 312 ? -12.182 12.750 5.761 1.00 86.19 312 THR A CA 1
ATOM 2429 C C . THR A 1 312 ? -11.503 14.082 5.466 1.00 86.19 312 THR A C 1
ATOM 2431 O O . THR A 1 312 ? -10.966 14.261 4.382 1.00 86.19 312 THR A O 1
ATOM 2434 N N . ARG A 1 313 ? -11.487 15.017 6.425 1.00 84.19 313 ARG A N 1
ATOM 2435 C CA . ARG A 1 313 ? -10.771 16.297 6.290 1.00 84.19 313 ARG A CA 1
ATOM 2436 C C . ARG A 1 313 ? -9.259 16.159 6.484 1.00 84.19 313 ARG A C 1
ATOM 2438 O O . ARG A 1 313 ? -8.530 17.100 6.193 1.00 84.19 313 ARG A O 1
ATOM 2445 N N . LEU A 1 314 ? -8.795 15.024 7.013 1.00 82.25 314 LEU A N 1
ATOM 2446 C CA . LEU A 1 314 ? -7.384 14.764 7.316 1.00 82.25 314 LEU A CA 1
ATOM 2447 C C . LEU A 1 314 ? -6.616 14.168 6.130 1.00 82.25 314 LEU A C 1
ATOM 2449 O O . LEU A 1 314 ? -5.387 14.145 6.160 1.00 82.25 314 LEU A O 1
ATOM 2453 N N . VAL A 1 315 ? -7.327 13.688 5.111 1.00 78.69 315 VAL A N 1
ATOM 2454 C CA . VAL A 1 315 ? -6.765 13.140 3.874 1.00 78.69 315 VAL A CA 1
ATOM 2455 C C . VAL A 1 315 ? -7.029 14.120 2.735 1.00 78.69 315 VAL A C 1
ATOM 2457 O O . VAL A 1 315 ? -8.176 14.457 2.447 1.00 78.69 315 VAL A O 1
ATOM 2460 N N . GLU A 1 316 ? -5.961 14.587 2.084 1.00 63.72 316 GLU A N 1
ATOM 2461 C CA . GLU A 1 316 ? -6.073 15.335 0.828 1.00 63.72 316 GLU A CA 1
ATOM 2462 C C . GLU A 1 316 ? -6.747 14.450 -0.235 1.00 63.72 316 GLU A C 1
ATOM 2464 O O . GLU A 1 316 ? -6.605 13.225 -0.206 1.00 63.72 316 GLU A O 1
ATOM 2469 N N . HIS A 1 317 ? -7.527 15.068 -1.130 1.00 47.62 317 HIS A N 1
ATOM 2470 C CA . HIS A 1 317 ? -8.410 14.425 -2.112 1.00 47.62 317 HIS A CA 1
ATOM 2471 C C . HIS A 1 317 ? -7.860 13.106 -2.699 1.00 47.62 317 HIS A C 1
ATOM 2473 O O . HIS A 1 317 ? -7.128 13.118 -3.686 1.00 47.62 317 HIS A O 1
ATOM 2479 N N . GLY A 1 318 ? -8.261 11.967 -2.117 1.00 51.03 318 GLY A N 1
ATOM 2480 C CA . GLY A 1 318 ? -7.958 10.627 -2.636 1.00 51.03 318 GLY A CA 1
ATOM 2481 C C . GLY A 1 318 ? -7.229 9.665 -1.690 1.00 51.03 318 GLY A C 1
ATOM 2482 O O . GLY A 1 318 ? -7.034 8.515 -2.077 1.00 51.03 318 GLY A O 1
ATOM 2483 N N . GLY A 1 319 ? -6.837 10.081 -0.480 1.00 62.09 319 GLY A N 1
ATOM 2484 C CA . GLY A 1 319 ? -6.283 9.159 0.522 1.00 62.09 319 GLY A CA 1
ATOM 2485 C C . GLY A 1 319 ? -7.339 8.206 1.100 1.00 62.09 319 GLY A C 1
ATOM 2486 O O . GLY A 1 319 ? -8.432 8.646 1.462 1.00 62.09 319 GLY A O 1
ATOM 2487 N N . ASP A 1 320 ? -7.015 6.913 1.189 1.00 75.81 320 ASP A N 1
ATOM 2488 C CA . ASP A 1 320 ? -7.894 5.908 1.793 1.00 75.81 320 ASP A CA 1
ATOM 2489 C C . ASP A 1 320 ? -7.781 5.925 3.325 1.00 75.81 320 ASP A C 1
ATOM 2491 O O . ASP A 1 320 ? -6.703 6.124 3.887 1.00 75.81 320 ASP A O 1
ATOM 2495 N N . LEU A 1 321 ? -8.912 5.740 3.999 1.00 86.88 321 LEU A N 1
ATOM 2496 C CA . LEU A 1 321 ? -9.017 5.692 5.458 1.00 86.88 321 LEU A CA 1
ATOM 2497 C C . LEU A 1 321 ? -9.236 4.266 5.972 1.00 86.88 321 LEU A C 1
ATOM 2499 O O . LEU A 1 321 ? -9.455 4.089 7.165 1.00 86.88 321 LEU A O 1
ATOM 2503 N N . ASP A 1 322 ? -9.184 3.271 5.091 1.00 88.81 322 ASP A N 1
ATOM 2504 C CA . ASP A 1 322 ? -9.284 1.861 5.442 1.00 88.81 322 ASP A CA 1
ATOM 2505 C C . ASP A 1 322 ? -7.924 1.175 5.254 1.00 88.81 322 ASP A C 1
ATOM 2507 O O . ASP A 1 322 ? -7.477 0.910 4.134 1.00 88.81 322 ASP A O 1
ATOM 2511 N N . PHE A 1 323 ? -7.199 0.965 6.355 1.00 91.62 323 PHE A N 1
ATOM 2512 C CA . PHE A 1 323 ? -5.860 0.377 6.313 1.00 91.62 323 PHE A CA 1
ATOM 2513 C C . PHE A 1 323 ? -5.421 -0.250 7.641 1.00 91.62 323 PHE A C 1
ATOM 2515 O O . PHE A 1 323 ? -5.851 0.145 8.723 1.00 91.62 323 PHE A O 1
ATOM 2522 N N . GLY A 1 324 ? -4.496 -1.204 7.550 1.00 91.62 324 GLY A N 1
ATOM 2523 C CA . GLY A 1 324 ? -3.757 -1.807 8.655 1.00 91.62 324 GLY A CA 1
ATOM 2524 C C . GLY A 1 324 ? -2.272 -1.451 8.589 1.00 91.62 324 GLY A C 1
ATOM 2525 O O . GLY A 1 324 ? -1.686 -1.416 7.512 1.00 91.62 324 GLY A O 1
ATOM 2526 N N . ILE A 1 325 ? -1.663 -1.192 9.738 1.00 91.56 325 ILE A N 1
ATOM 2527 C CA . ILE A 1 325 ? -0.239 -0.925 9.931 1.00 91.56 325 ILE A CA 1
ATOM 2528 C C . ILE A 1 325 ? 0.360 -2.116 10.673 1.00 91.56 325 ILE A C 1
ATOM 2530 O O . ILE A 1 325 ? -0.102 -2.479 11.760 1.00 91.56 325 ILE A O 1
ATOM 2534 N N . PHE A 1 326 ? 1.401 -2.672 10.071 1.00 89.88 326 PHE A N 1
ATOM 2535 C CA . PHE A 1 326 ? 2.284 -3.700 10.602 1.00 89.88 326 PHE A CA 1
ATOM 2536 C C . PHE A 1 326 ? 3.637 -3.056 10.921 1.00 89.88 326 PHE A C 1
ATOM 2538 O O . PHE A 1 326 ? 3.844 -1.870 10.651 1.00 89.88 326 PHE A O 1
ATOM 2545 N N . ASP A 1 327 ? 4.566 -3.820 11.491 1.00 80.19 327 ASP A N 1
ATOM 2546 C CA . ASP A 1 327 ? 5.850 -3.254 11.915 1.00 80.19 327 ASP A CA 1
ATOM 2547 C C . ASP A 1 327 ? 6.692 -2.757 10.725 1.00 80.19 327 ASP A C 1
ATOM 2549 O O . ASP A 1 327 ? 7.259 -1.668 10.797 1.00 80.19 327 ASP A O 1
ATOM 2553 N N . ASP A 1 328 ? 6.680 -3.485 9.602 1.00 77.38 328 ASP A N 1
ATOM 2554 C CA . ASP A 1 328 ? 7.501 -3.169 8.420 1.00 77.38 328 ASP A CA 1
ATOM 2555 C C . ASP A 1 328 ? 6.699 -2.715 7.185 1.00 77.38 328 ASP A C 1
ATOM 2557 O O . ASP A 1 328 ? 7.277 -2.312 6.172 1.00 77.38 328 ASP A O 1
ATOM 2561 N N . PHE A 1 329 ? 5.365 -2.782 7.222 1.00 85.12 329 PHE A N 1
ATOM 2562 C CA . PHE A 1 329 ? 4.517 -2.468 6.067 1.00 85.12 329 PHE A CA 1
ATOM 2563 C C . PHE A 1 329 ? 3.118 -1.989 6.463 1.00 85.12 329 PHE A C 1
ATOM 2565 O O . PHE A 1 329 ? 2.668 -2.160 7.593 1.00 85.12 329 PHE A O 1
ATOM 2572 N N . ALA A 1 330 ? 2.403 -1.399 5.510 1.00 86.94 330 ALA A N 1
ATOM 2573 C CA . ALA A 1 330 ? 0.992 -1.054 5.639 1.00 86.94 330 ALA A CA 1
ATOM 2574 C C . ALA A 1 330 ? 0.167 -1.773 4.566 1.00 86.94 330 ALA A C 1
ATOM 2576 O O . ALA A 1 330 ? 0.673 -2.091 3.490 1.00 86.94 330 ALA A O 1
ATOM 2577 N N . VAL A 1 331 ? -1.106 -2.030 4.850 1.00 86.62 331 VAL A N 1
ATOM 2578 C CA . VAL A 1 331 ? -2.052 -2.633 3.908 1.00 86.62 331 VAL A CA 1
ATOM 2579 C C . VAL A 1 331 ? -3.304 -1.774 3.857 1.00 86.62 331 VAL A C 1
ATOM 2581 O O . VAL A 1 331 ? -4.006 -1.685 4.857 1.00 86.62 331 VAL A O 1
ATOM 2584 N N . SER A 1 332 ? -3.594 -1.154 2.715 1.00 83.94 332 SER A N 1
ATOM 2585 C CA . SER A 1 332 ? -4.862 -0.451 2.478 1.00 83.94 332 SER A CA 1
ATOM 2586 C C . SER A 1 332 ? -5.889 -1.388 1.850 1.00 83.94 332 SER A C 1
ATOM 2588 O O . SER A 1 332 ? -5.533 -2.239 1.027 1.00 83.94 332 SER A O 1
ATOM 2590 N N . PHE A 1 333 ? -7.155 -1.203 2.211 1.00 80.06 333 PHE A N 1
ATOM 2591 C CA . PHE A 1 333 ? -8.275 -2.050 1.821 1.00 80.06 333 PHE A CA 1
ATOM 2592 C C . PHE A 1 333 ? -9.321 -1.218 1.083 1.00 80.06 333 PHE A C 1
ATOM 2594 O O . PHE A 1 333 ? -9.762 -0.201 1.592 1.00 80.06 333 PHE A O 1
ATOM 2601 N N . TRP A 1 334 ? -9.780 -1.654 -0.092 1.00 75.56 334 TRP A N 1
ATOM 2602 C CA . TRP A 1 334 ? -10.976 -1.052 -0.685 1.00 75.56 334 TRP A CA 1
ATOM 2603 C C . TRP A 1 334 ? -11.817 -2.056 -1.463 1.00 75.56 334 TRP A C 1
ATOM 2605 O O . TRP A 1 334 ? -11.339 -3.075 -1.972 1.00 75.56 334 TRP A O 1
ATOM 2615 N N . ARG A 1 335 ? -13.114 -1.757 -1.554 1.00 64.56 335 ARG A N 1
ATOM 2616 C CA . ARG A 1 335 ? -14.093 -2.560 -2.294 1.00 64.56 335 ARG A CA 1
ATOM 2617 C C . ARG A 1 335 ? -14.275 -1.993 -3.700 1.00 64.56 335 ARG A C 1
ATOM 2619 O O . ARG A 1 335 ? -14.429 -0.786 -3.873 1.00 64.56 335 ARG A O 1
ATOM 2626 N N . VAL A 1 336 ? -14.294 -2.864 -4.705 1.00 63.09 336 VAL A N 1
ATOM 2627 C CA . VAL A 1 336 ? -14.575 -2.516 -6.105 1.00 63.09 336 VAL A CA 1
ATOM 2628 C C . VAL A 1 336 ? -15.666 -3.441 -6.631 1.00 63.09 336 VAL A C 1
ATOM 2630 O O . VAL A 1 336 ? -15.372 -4.587 -6.935 1.00 63.09 336 VAL A O 1
ATOM 2633 N N . ALA A 1 337 ? -16.898 -2.934 -6.772 1.00 60.06 337 ALA A N 1
ATOM 2634 C CA . ALA A 1 337 ? -18.098 -3.608 -7.305 1.00 60.06 337 ALA A CA 1
ATOM 2635 C C . ALA A 1 337 ? -18.441 -4.989 -6.690 1.00 60.06 337 ALA A C 1
ATOM 2637 O O . ALA A 1 337 ? -19.445 -5.103 -5.994 1.00 60.06 337 ALA A O 1
ATOM 2638 N N . SER A 1 338 ? -17.624 -6.014 -6.938 1.00 58.62 338 SER A N 1
ATOM 2639 C CA . SER A 1 338 ? -17.743 -7.393 -6.442 1.00 58.62 338 SER A CA 1
ATOM 2640 C C . SER A 1 338 ? -16.467 -7.936 -5.782 1.00 58.62 338 SER A C 1
ATOM 2642 O O . SER A 1 338 ? -16.505 -9.020 -5.211 1.00 58.62 338 SER A O 1
ATOM 2644 N N . ASP A 1 339 ? -15.355 -7.200 -5.838 1.00 63.97 339 ASP A N 1
ATOM 2645 C CA . ASP A 1 339 ? -14.038 -7.647 -5.385 1.00 63.97 339 ASP A CA 1
ATOM 2646 C C . ASP A 1 339 ? -13.486 -6.766 -4.262 1.00 63.97 339 ASP A C 1
ATOM 2648 O O . ASP A 1 339 ? -13.837 -5.589 -4.113 1.00 63.97 339 ASP A O 1
ATOM 2652 N N . ARG A 1 340 ? -12.557 -7.332 -3.490 1.00 67.75 340 ARG A N 1
ATOM 2653 C CA . ARG A 1 340 ? -11.673 -6.567 -2.611 1.00 67.75 340 ARG A CA 1
ATOM 2654 C C . ARG A 1 340 ? -10.313 -6.406 -3.275 1.00 67.75 340 ARG A C 1
ATOM 2656 O O . ARG A 1 340 ? -9.798 -7.332 -3.911 1.00 67.75 340 ARG A O 1
ATOM 2663 N N . VAL A 1 341 ? -9.744 -5.219 -3.122 1.00 76.00 341 VAL A N 1
ATOM 2664 C CA . VAL A 1 341 ? -8.384 -4.913 -3.551 1.00 76.00 341 VAL A CA 1
ATOM 2665 C C . VAL A 1 341 ? -7.574 -4.520 -2.328 1.00 76.00 341 VAL A C 1
ATOM 2667 O O . VAL A 1 341 ? -8.041 -3.766 -1.475 1.00 76.00 341 VAL A O 1
ATOM 2670 N N . PHE A 1 342 ? -6.357 -5.043 -2.270 1.00 79.38 342 PHE A N 1
ATOM 2671 C CA . PHE A 1 342 ? -5.386 -4.751 -1.226 1.00 79.38 342 PHE A CA 1
ATOM 2672 C C . PHE A 1 342 ? -4.220 -4.043 -1.864 1.00 79.38 342 PHE A C 1
ATOM 2674 O O . PHE A 1 342 ? -3.740 -4.482 -2.911 1.00 79.38 342 PHE A O 1
ATOM 2681 N N . ARG A 1 343 ? -3.733 -2.997 -1.208 1.00 85.69 343 ARG A N 1
ATOM 2682 C CA . ARG A 1 343 ? -2.429 -2.423 -1.512 1.00 85.69 343 ARG A CA 1
ATOM 2683 C C . ARG A 1 343 ? -1.524 -2.628 -0.325 1.00 85.69 343 ARG A C 1
ATOM 2685 O O . ARG A 1 343 ? -1.703 -1.980 0.697 1.00 85.69 343 ARG A O 1
ATOM 2692 N N . ILE A 1 344 ? -0.564 -3.524 -0.480 1.00 86.06 344 ILE A N 1
ATOM 2693 C CA . ILE A 1 344 ? 0.533 -3.680 0.464 1.00 86.06 344 ILE A CA 1
ATOM 2694 C C . ILE A 1 344 ? 1.579 -2.646 0.088 1.00 86.06 344 ILE A C 1
ATOM 2696 O O . ILE A 1 344 ? 2.012 -2.610 -1.064 1.00 86.06 344 ILE A O 1
ATOM 2700 N N . THR A 1 345 ? 2.003 -1.841 1.047 1.00 85.00 345 THR A N 1
ATOM 2701 C CA . THR A 1 345 ? 3.059 -0.861 0.853 1.00 85.00 345 THR A CA 1
ATOM 2702 C C . THR A 1 345 ? 4.171 -1.093 1.864 1.00 85.00 345 THR A C 1
ATOM 2704 O O . THR A 1 345 ? 3.938 -1.063 3.069 1.00 85.00 345 THR A O 1
ATOM 2707 N N . THR A 1 346 ? 5.381 -1.318 1.362 1.00 83.19 346 THR A N 1
ATOM 2708 C CA . THR A 1 346 ? 6.614 -1.537 2.137 1.00 83.19 346 THR A CA 1
ATOM 2709 C C . THR A 1 346 ? 7.568 -0.340 2.062 1.00 83.19 346 THR A C 1
ATOM 2711 O O . THR A 1 346 ? 8.629 -0.335 2.682 1.00 83.19 346 THR A O 1
ATOM 2714 N N . SER A 1 347 ? 7.207 0.692 1.291 1.00 80.81 347 SER A N 1
ATOM 2715 C CA . SER A 1 347 ? 7.939 1.958 1.214 1.00 80.81 347 SER A CA 1
ATOM 2716 C C . SER A 1 347 ? 7.987 2.642 2.591 1.00 80.81 347 SER A C 1
ATOM 2718 O O . SER A 1 347 ? 6.930 2.955 3.148 1.00 80.81 347 SER A O 1
ATOM 2720 N N . PRO A 1 348 ? 9.180 2.966 3.135 1.00 81.25 348 PRO A N 1
ATOM 2721 C CA . PRO A 1 348 ? 9.298 3.616 4.443 1.00 81.25 348 PRO A CA 1
ATOM 2722 C C . PRO A 1 348 ? 8.541 4.946 4.546 1.00 81.25 348 PRO A C 1
ATOM 2724 O O . PRO A 1 348 ? 7.999 5.276 5.604 1.00 81.25 348 PRO A O 1
ATOM 2727 N N . ALA A 1 349 ? 8.486 5.710 3.448 1.00 85.06 349 ALA A N 1
ATOM 2728 C CA . ALA A 1 349 ? 7.769 6.981 3.393 1.00 85.06 349 ALA A CA 1
ATOM 2729 C C . ALA A 1 349 ? 6.258 6.776 3.565 1.00 85.06 349 ALA A C 1
ATOM 2731 O O . ALA A 1 349 ? 5.621 7.484 4.345 1.00 85.06 349 ALA A O 1
ATOM 2732 N N . ASP A 1 350 ? 5.701 5.761 2.907 1.00 84.56 350 ASP A N 1
ATOM 2733 C CA . ASP A 1 350 ? 4.276 5.458 2.989 1.00 84.56 350 ASP A CA 1
ATOM 2734 C C . ASP A 1 350 ? 3.909 4.819 4.331 1.00 84.56 350 ASP A C 1
ATOM 2736 O O . ASP A 1 350 ? 2.881 5.167 4.910 1.00 84.56 350 ASP A O 1
ATOM 2740 N N . CYS A 1 351 ? 4.753 3.941 4.885 1.00 85.88 351 CYS A N 1
ATOM 2741 C CA . CYS A 1 351 ? 4.559 3.410 6.239 1.00 85.88 351 CYS A CA 1
ATOM 2742 C C . CYS A 1 351 ? 4.555 4.545 7.277 1.00 85.88 351 CYS A C 1
ATOM 2744 O O . CYS A 1 351 ? 3.692 4.592 8.157 1.00 85.88 351 CYS A O 1
ATOM 2746 N N . THR A 1 352 ? 5.465 5.515 7.127 1.00 89.56 352 THR A N 1
ATOM 2747 C CA . THR A 1 352 ? 5.506 6.720 7.969 1.00 89.56 352 THR A CA 1
ATOM 2748 C C . THR A 1 352 ? 4.233 7.550 7.812 1.00 89.56 352 THR A C 1
ATOM 2750 O O . THR A 1 352 ? 3.656 7.978 8.813 1.00 89.56 352 THR A O 1
ATOM 2753 N N . PHE A 1 353 ? 3.761 7.750 6.578 1.00 90.38 353 PHE A N 1
ATOM 2754 C CA . PHE A 1 353 ? 2.511 8.456 6.306 1.00 90.38 353 PHE A CA 1
ATOM 2755 C C . PHE A 1 353 ? 1.313 7.785 6.993 1.00 90.38 353 PHE A C 1
ATOM 2757 O O . PHE A 1 353 ? 0.580 8.460 7.717 1.00 90.38 353 PHE A O 1
ATOM 2764 N N . HIS A 1 354 ? 1.145 6.467 6.847 1.00 91.25 354 HIS A N 1
ATOM 2765 C CA . HIS A 1 354 ? 0.047 5.734 7.485 1.00 91.25 354 HIS A CA 1
ATOM 2766 C C . HIS A 1 354 ? 0.140 5.800 9.013 1.00 91.25 354 HIS A C 1
ATOM 2768 O O . HIS A 1 354 ? -0.867 6.053 9.675 1.00 91.25 354 HIS A O 1
ATOM 2774 N N . GLY A 1 355 ? 1.342 5.667 9.585 1.00 92.56 355 GLY A N 1
ATOM 2775 C CA . GLY A 1 355 ? 1.569 5.833 11.023 1.00 92.56 355 GLY A CA 1
ATOM 2776 C C . GLY A 1 355 ? 1.166 7.220 11.536 1.00 92.56 355 GLY A C 1
ATOM 2777 O O . GLY A 1 355 ? 0.482 7.335 12.556 1.00 92.56 355 GLY A O 1
ATOM 2778 N N . GLN A 1 356 ? 1.525 8.283 10.810 1.00 93.19 356 GLN A N 1
ATOM 2779 C CA . GLN A 1 356 ? 1.126 9.654 11.141 1.00 93.19 356 GLN A CA 1
ATOM 2780 C C . GLN A 1 356 ? -0.382 9.872 10.984 1.00 93.19 356 GLN A C 1
ATOM 2782 O O . GLN A 1 356 ? -0.997 10.538 11.819 1.00 93.19 356 GLN A O 1
ATOM 2787 N N . LEU A 1 357 ? -0.987 9.318 9.932 1.00 93.44 357 LEU A N 1
ATOM 2788 C CA . LEU A 1 357 ? -2.424 9.403 9.695 1.00 93.44 357 LEU A CA 1
ATOM 2789 C C . LEU A 1 357 ? -3.206 8.690 10.805 1.00 93.44 357 LEU A C 1
ATOM 2791 O O . LEU A 1 357 ? -4.132 9.278 11.364 1.00 93.44 357 LEU A O 1
ATOM 2795 N N . PHE A 1 358 ? -2.779 7.489 11.204 1.00 94.88 358 PHE A N 1
ATOM 2796 C CA . PHE A 1 358 ? -3.340 6.767 12.346 1.00 94.88 358 PHE A CA 1
ATOM 2797 C C . PHE A 1 358 ? -3.249 7.586 13.634 1.00 94.88 358 PHE A C 1
ATOM 2799 O O . PHE A 1 358 ? -4.246 7.736 14.337 1.00 94.88 358 PHE A O 1
ATOM 2806 N N . ALA A 1 359 ? -2.090 8.184 13.924 1.00 95.19 359 ALA A N 1
ATOM 2807 C CA . ALA A 1 359 ? -1.918 9.029 15.106 1.00 95.19 359 ALA A CA 1
ATOM 2808 C C . ALA A 1 359 ? -2.862 10.249 15.097 1.00 95.19 359 ALA A C 1
ATOM 2810 O O . ALA A 1 359 ? -3.474 10.565 16.119 1.00 95.19 359 ALA A O 1
ATOM 2811 N N . LYS A 1 360 ? -3.041 10.906 13.943 1.00 95.06 360 LYS A N 1
ATOM 2812 C CA . LYS A 1 360 ? -3.981 12.033 13.785 1.00 95.06 360 LYS A CA 1
ATOM 2813 C C . LYS A 1 360 ? -5.439 11.607 13.981 1.00 95.06 360 LYS A C 1
ATOM 2815 O O . LYS A 1 360 ? -6.194 12.302 14.665 1.00 95.06 360 LYS A O 1
ATOM 2820 N N . VAL A 1 361 ? -5.836 10.470 13.406 1.00 95.81 361 VAL A N 1
ATOM 2821 C CA . VAL A 1 361 ? -7.196 9.924 13.547 1.00 95.81 361 VAL A CA 1
ATOM 2822 C C . VAL A 1 361 ? -7.458 9.502 14.993 1.00 95.81 361 VAL A C 1
ATOM 2824 O O . VAL A 1 361 ? -8.483 9.875 15.561 1.00 95.81 361 VAL A O 1
ATOM 2827 N N . SER A 1 362 ? -6.505 8.821 15.631 1.00 96.38 362 SER A N 1
ATOM 2828 C CA . SER A 1 362 ? -6.554 8.474 17.056 1.00 96.38 362 SER A CA 1
ATOM 2829 C C . SER A 1 362 ? -6.734 9.724 17.929 1.00 96.38 362 SER A C 1
ATOM 2831 O O . SER A 1 362 ? -7.633 9.800 18.771 1.00 96.38 362 SER A O 1
ATOM 2833 N N . GLY A 1 363 ? -5.986 10.790 17.622 1.00 95.75 363 GLY A N 1
ATOM 2834 C CA . GLY A 1 363 ? -6.133 12.108 18.239 1.00 95.75 363 GLY A CA 1
ATOM 2835 C C . GLY A 1 363 ? -7.492 12.782 18.010 1.00 95.75 363 GLY A C 1
ATOM 2836 O O . GLY A 1 363 ? -7.838 13.695 18.756 1.00 95.75 363 GLY A O 1
ATOM 2837 N N . SER A 1 364 ? -8.299 12.318 17.058 1.00 95.38 364 SER A N 1
ATOM 2838 C CA . SER A 1 364 ? -9.637 12.844 16.741 1.00 95.38 364 SER A CA 1
ATOM 2839 C C . SER A 1 364 ? -10.778 11.926 17.202 1.00 95.38 364 SER A C 1
ATOM 2841 O O . SER A 1 364 ? -11.943 12.244 16.975 1.00 95.38 364 SER A O 1
ATOM 2843 N N . CYS A 1 365 ? -10.460 10.801 17.853 1.00 97.38 365 CYS A N 1
ATOM 2844 C CA . CYS A 1 365 ? -11.452 9.847 18.344 1.00 97.38 365 CYS A CA 1
ATOM 2845 C C . CYS A 1 365 ? -12.359 10.448 19.430 1.00 97.38 365 CYS A C 1
ATOM 2847 O O . CYS A 1 365 ? -11.980 11.385 20.145 1.00 97.38 365 CYS A O 1
ATOM 2849 N N . VAL A 1 366 ? -13.561 9.883 19.548 1.00 96.25 366 VAL A N 1
ATOM 2850 C CA . VAL A 1 366 ? -14.575 10.281 20.528 1.00 96.25 366 VAL A CA 1
ATOM 2851 C C . VAL A 1 366 ? -14.088 10.019 21.950 1.00 96.25 366 VAL A C 1
ATOM 2853 O O . VAL A 1 366 ? -13.312 9.098 22.202 1.00 96.25 366 VAL A O 1
ATOM 2856 N N . LEU A 1 367 ? -14.551 10.840 22.890 1.00 96.62 367 LEU A N 1
ATOM 2857 C CA . LEU A 1 367 ? -14.285 10.623 24.308 1.00 96.62 367 LEU A CA 1
ATOM 2858 C C . LEU A 1 367 ? -15.211 9.533 24.852 1.00 96.62 367 LEU A C 1
ATOM 2860 O O . LEU A 1 367 ? -16.414 9.543 24.583 1.00 96.62 367 LEU A O 1
ATOM 2864 N N . VAL A 1 368 ? -14.650 8.631 25.654 1.00 96.00 368 VAL A N 1
ATOM 2865 C CA . VAL A 1 368 ? -15.417 7.664 26.438 1.00 96.00 368 VAL A CA 1
ATOM 2866 C C . VAL A 1 368 ? -16.107 8.415 27.586 1.00 96.00 368 VAL A C 1
ATOM 2868 O O . VAL A 1 368 ? -15.420 9.118 28.336 1.00 96.00 368 VAL A O 1
ATOM 2871 N N . PRO A 1 369 ? -17.440 8.306 27.742 1.00 93.25 369 PRO A N 1
ATOM 2872 C CA . PRO A 1 369 ? -18.164 8.996 28.804 1.00 93.25 369 PRO A CA 1
ATOM 2873 C C . PRO A 1 369 ? -17.611 8.651 30.187 1.00 93.25 369 PRO A C 1
ATOM 2875 O O . PRO A 1 369 ? -17.303 7.493 30.470 1.00 93.25 369 PRO A O 1
ATOM 2878 N N . ASP A 1 370 ? -17.485 9.674 31.034 1.00 92.00 370 ASP A N 1
ATOM 2879 C CA . ASP A 1 370 ? -17.085 9.575 32.445 1.00 92.00 370 ASP A CA 1
ATOM 2880 C C . ASP A 1 370 ? -15.678 8.998 32.708 1.00 92.00 370 ASP A C 1
ATOM 2882 O O . ASP A 1 370 ? -15.289 8.785 33.859 1.00 92.00 370 ASP A O 1
ATOM 2886 N N . LYS A 1 371 ? -14.861 8.798 31.664 1.00 95.31 371 LYS A N 1
ATOM 2887 C CA . LYS A 1 371 ? -13.492 8.285 31.793 1.00 95.31 371 LYS A CA 1
ATOM 2888 C C . LYS A 1 371 ? -12.526 9.380 32.254 1.00 95.31 371 LYS A C 1
ATOM 2890 O O . LYS A 1 371 ? -12.196 10.314 31.516 1.00 95.31 371 LYS A O 1
ATOM 2895 N N . THR A 1 372 ? -12.059 9.276 33.498 1.00 91.06 372 THR A N 1
ATOM 2896 C CA . THR A 1 372 ? -11.215 10.300 34.144 1.00 91.06 372 THR A CA 1
ATOM 2897 C C . THR A 1 372 ? -9.717 9.995 34.101 1.00 91.06 372 THR A C 1
ATOM 2899 O O . THR A 1 372 ? -8.923 10.938 34.106 1.00 91.06 372 THR A O 1
ATOM 2902 N N . ALA A 1 373 ? -9.329 8.721 33.992 1.00 89.88 373 ALA A N 1
ATOM 2903 C CA . ALA A 1 373 ? -7.943 8.251 33.964 1.00 89.88 373 ALA A CA 1
ATOM 2904 C C . ALA A 1 373 ? -7.641 7.420 32.703 1.00 89.88 373 ALA A C 1
ATOM 2906 O O . ALA A 1 373 ? -8.555 6.937 32.036 1.00 89.88 373 ALA A O 1
ATOM 2907 N N . GLY A 1 374 ? -6.353 7.260 32.384 1.00 92.69 374 GLY A N 1
ATOM 2908 C CA . GLY A 1 374 ? -5.900 6.533 31.196 1.00 92.69 374 GLY A CA 1
ATOM 2909 C C . GLY A 1 374 ? -6.167 7.278 29.885 1.00 92.69 374 GLY A C 1
ATOM 2910 O O . GLY A 1 374 ? -6.320 8.504 29.855 1.00 92.69 374 GLY A O 1
ATOM 2911 N N . ASP A 1 375 ? -6.205 6.530 28.784 1.00 95.88 375 ASP A N 1
ATOM 2912 C CA . ASP A 1 375 ? -6.550 7.081 27.478 1.00 95.88 375 ASP A CA 1
ATOM 2913 C C . ASP A 1 375 ? -8.067 7.289 27.373 1.00 95.88 375 ASP A C 1
ATOM 2915 O O . ASP A 1 375 ? -8.850 6.348 27.244 1.00 95.88 375 ASP A O 1
ATOM 2919 N N . LYS A 1 376 ? -8.489 8.557 27.405 1.00 97.00 376 LYS A N 1
ATOM 2920 C CA . LYS A 1 376 ? -9.907 8.955 27.396 1.00 97.00 376 LYS A CA 1
ATOM 2921 C C . LYS A 1 376 ? -10.639 8.650 26.086 1.00 97.00 376 LYS A C 1
ATOM 2923 O O . LYS A 1 376 ? -11.841 8.880 26.012 1.00 97.00 376 LYS A O 1
ATOM 2928 N N . LYS A 1 377 ? -9.933 8.199 25.049 1.00 97.38 377 LYS A N 1
ATOM 2929 C CA . LYS A 1 377 ? -10.483 7.879 23.722 1.00 97.38 377 LYS A CA 1
ATOM 2930 C C . LYS A 1 377 ? -10.427 6.387 23.405 1.00 97.38 377 LYS A C 1
ATOM 2932 O O . LYS A 1 377 ? -10.745 5.995 22.284 1.00 97.38 377 LYS A O 1
ATOM 2937 N N . LEU A 1 378 ? -9.977 5.577 24.362 1.00 97.00 378 LEU A N 1
ATOM 2938 C CA . LEU A 1 378 ? -9.854 4.137 24.227 1.00 97.00 378 LEU A CA 1
ATOM 2939 C C . LEU A 1 378 ? -10.948 3.434 25.031 1.00 97.00 378 LEU A C 1
ATOM 2941 O O . LEU A 1 378 ? -11.076 3.656 26.236 1.00 97.00 378 LEU A O 1
ATOM 2945 N N . PHE A 1 379 ? -11.696 2.562 24.360 1.00 96.56 379 PHE A N 1
ATOM 2946 C CA . PHE A 1 379 ? -12.650 1.655 24.984 1.00 96.56 379 PHE A CA 1
ATOM 2947 C C . PHE A 1 379 ? -11.898 0.417 25.480 1.00 96.56 379 PHE A C 1
ATOM 2949 O O . PHE A 1 379 ? -11.387 -0.374 24.688 1.00 96.56 379 PHE A O 1
ATOM 2956 N N . GLU A 1 380 ? -11.811 0.277 26.798 1.00 89.38 380 GLU A N 1
ATOM 2957 C CA . GLU A 1 380 ? -11.101 -0.799 27.499 1.00 89.38 380 GLU A CA 1
ATOM 2958 C C . GLU A 1 380 ? -12.065 -1.846 28.076 1.00 89.38 380 GLU A C 1
ATOM 2960 O O . GLU A 1 380 ? -11.635 -2.917 28.494 1.00 89.38 380 GLU A O 1
ATOM 2965 N N . SER A 1 381 ? -13.373 -1.565 28.095 1.00 95.31 381 SER A N 1
ATOM 2966 C CA . SER A 1 381 ? -14.394 -2.514 28.551 1.00 95.31 381 SER A CA 1
ATOM 2967 C C . SER A 1 381 ? -15.675 -2.449 27.722 1.00 95.31 381 SER A C 1
ATOM 2969 O O . SER A 1 381 ? -16.005 -1.432 27.107 1.00 95.31 381 SER A O 1
ATOM 2971 N N . VAL A 1 382 ? -16.427 -3.552 27.733 1.00 96.62 382 VAL A N 1
ATOM 2972 C CA . VAL A 1 382 ? -17.745 -3.630 27.087 1.00 96.62 382 VAL A CA 1
ATOM 2973 C C . VAL A 1 382 ? -18.721 -2.629 27.714 1.00 96.62 382 VAL A C 1
ATOM 2975 O O . VAL A 1 382 ? -19.490 -1.997 26.993 1.00 96.62 382 VAL A O 1
ATOM 2978 N N . ASP A 1 383 ? -18.642 -2.403 29.026 1.00 96.56 383 ASP A N 1
ATOM 2979 C CA . ASP A 1 383 ? -19.502 -1.447 29.730 1.00 96.56 383 ASP A CA 1
ATOM 2980 C C . ASP A 1 383 ? -19.266 0.000 29.271 1.00 96.56 383 ASP A C 1
ATOM 2982 O O . ASP A 1 383 ? -20.216 0.773 29.126 1.00 96.56 383 ASP A O 1
ATOM 2986 N N . GLU A 1 384 ? -18.007 0.384 29.023 1.00 96.50 384 GLU A N 1
ATOM 2987 C CA . GLU A 1 384 ? -17.672 1.692 28.442 1.00 96.50 384 GLU A CA 1
ATOM 2988 C C . GLU A 1 384 ? -18.310 1.868 27.060 1.00 96.50 384 GLU A C 1
ATOM 2990 O O . GLU A 1 384 ? -18.902 2.915 26.781 1.00 96.50 384 GLU A O 1
ATOM 2995 N N . LEU A 1 385 ? -18.238 0.833 26.216 1.00 96.81 385 LEU A N 1
ATOM 2996 C CA . LEU A 1 385 ? -18.854 0.839 24.891 1.00 96.81 385 LEU A CA 1
ATOM 2997 C C . LEU A 1 385 ? -20.381 0.948 24.980 1.00 96.81 385 LEU A C 1
ATOM 2999 O O . LEU A 1 385 ? -20.977 1.754 24.267 1.00 96.81 385 LEU A O 1
ATOM 3003 N N . GLN A 1 386 ? -21.020 0.182 25.867 1.00 95.69 386 GLN A N 1
ATOM 3004 C CA . GLN A 1 386 ? -22.474 0.203 26.045 1.00 95.69 386 GLN A CA 1
ATOM 3005 C C . GLN A 1 386 ? -22.974 1.564 26.543 1.00 95.69 386 GLN A C 1
ATOM 3007 O O . GLN A 1 386 ? -23.938 2.099 25.993 1.00 95.69 386 GLN A O 1
ATOM 3012 N N . ARG A 1 387 ? -22.303 2.166 27.537 1.00 95.12 387 ARG A N 1
ATOM 3013 C CA . ARG A 1 387 ? -22.645 3.516 28.019 1.00 95.12 387 ARG A CA 1
ATOM 3014 C C . ARG A 1 387 ? -22.533 4.553 26.908 1.00 95.12 387 ARG A C 1
ATOM 3016 O O . ARG A 1 387 ? -23.442 5.365 26.736 1.00 95.12 387 ARG A O 1
ATOM 3023 N N . TRP A 1 388 ? -21.447 4.505 26.137 1.00 96.06 388 TRP A N 1
ATOM 3024 C CA . TRP A 1 388 ? -21.275 5.386 24.987 1.00 96.06 388 TRP A CA 1
ATOM 3025 C C . TRP A 1 388 ? -22.362 5.166 23.930 1.00 96.06 388 TRP A C 1
ATOM 3027 O O . TRP A 1 388 ? -22.941 6.143 23.464 1.00 96.06 388 TRP A O 1
ATOM 3037 N N . ALA A 1 389 ? -22.710 3.918 23.607 1.00 94.75 389 ALA A N 1
ATOM 3038 C CA . ALA A 1 389 ? -23.743 3.610 22.620 1.00 94.75 389 ALA A CA 1
ATOM 3039 C C . ALA A 1 389 ? -25.130 4.132 23.038 1.00 94.75 389 ALA A C 1
ATOM 3041 O O . ALA A 1 389 ? -25.845 4.704 22.214 1.00 94.75 389 ALA A O 1
ATOM 3042 N N . ILE A 1 390 ? -25.493 4.008 24.322 1.00 93.88 390 ILE A N 1
ATOM 3043 C CA . ILE A 1 390 ? -26.739 4.565 24.876 1.00 93.88 390 ILE A C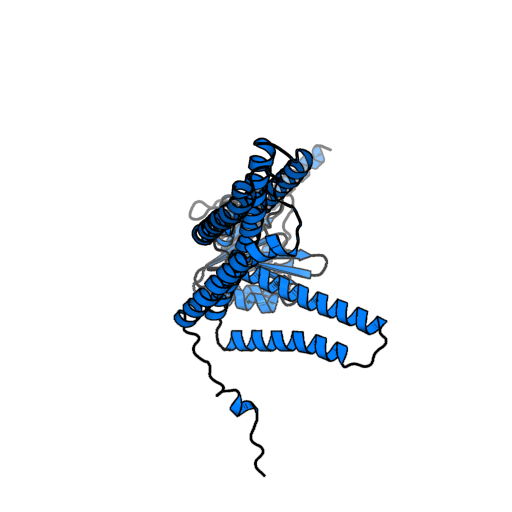A 1
ATOM 3044 C C . ILE A 1 390 ? -26.739 6.096 24.771 1.00 93.88 390 ILE A C 1
ATOM 3046 O O . ILE A 1 390 ? -27.712 6.686 24.294 1.00 93.88 390 ILE A O 1
ATOM 3050 N N . ALA A 1 391 ? -25.645 6.745 25.184 1.00 92.69 391 ALA A N 1
ATOM 3051 C CA . ALA A 1 391 ? -25.510 8.199 25.115 1.00 92.69 391 ALA A CA 1
ATOM 3052 C C . ALA A 1 391 ? -25.567 8.711 23.664 1.00 92.69 391 ALA A C 1
ATOM 3054 O O . ALA A 1 391 ? -26.252 9.697 23.379 1.00 92.69 391 ALA A O 1
ATOM 3055 N N . HIS A 1 392 ? -24.905 8.013 22.737 1.00 93.00 392 HIS A N 1
ATOM 3056 C CA . HIS A 1 392 ? -24.927 8.312 21.306 1.00 93.00 392 HIS A CA 1
ATOM 3057 C C . HIS A 1 392 ? -26.341 8.184 20.733 1.00 93.00 392 HIS A C 1
ATOM 3059 O O . HIS A 1 392 ? -26.834 9.126 20.118 1.00 93.00 392 HIS A O 1
ATOM 3065 N N . ALA A 1 393 ? -27.048 7.083 21.003 1.00 91.75 393 ALA A N 1
ATOM 3066 C CA . ALA A 1 393 ? -28.423 6.883 20.536 1.00 91.75 393 ALA A CA 1
ATOM 3067 C C . ALA A 1 393 ? -29.395 7.954 21.070 1.00 91.75 393 ALA A C 1
ATOM 3069 O O . ALA A 1 393 ? -30.259 8.447 20.334 1.00 91.75 393 ALA A O 1
ATOM 3070 N N . ALA A 1 394 ? -29.234 8.362 22.334 1.00 91.12 394 ALA A N 1
ATOM 3071 C CA . ALA A 1 394 ? -30.012 9.448 22.924 1.00 91.12 394 ALA A CA 1
ATOM 3072 C C . ALA A 1 394 ? -29.735 10.794 22.232 1.00 91.12 394 ALA A C 1
ATOM 3074 O O . ALA A 1 394 ? -30.677 11.537 21.936 1.00 91.12 394 ALA A O 1
ATOM 3075 N N . HIS A 1 395 ? -28.466 11.084 21.925 1.00 90.06 395 HIS A N 1
ATOM 3076 C CA . HIS A 1 395 ? -28.070 12.275 21.175 1.00 90.06 395 HIS A CA 1
ATOM 3077 C C . HIS A 1 395 ? -28.673 12.281 19.763 1.00 90.06 395 HIS A C 1
ATOM 3079 O O . HIS A 1 395 ? -29.321 13.259 19.393 1.00 90.06 395 HIS A O 1
ATOM 3085 N N . GLN A 1 396 ? -28.570 11.173 19.019 1.00 89.19 396 GLN A N 1
ATOM 3086 C CA . GLN A 1 396 ? -29.177 11.040 17.685 1.00 89.19 396 GLN A CA 1
ATOM 3087 C C . GLN A 1 396 ? -30.688 11.280 17.716 1.00 89.19 396 GLN A C 1
ATOM 3089 O O . GLN A 1 396 ? -31.227 12.054 16.926 1.00 89.19 396 GLN A O 1
ATOM 3094 N N . SER A 1 397 ? -31.373 10.687 18.694 1.00 88.81 397 SER A N 1
ATOM 3095 C CA . SER A 1 397 ? -32.817 10.858 18.874 1.00 88.81 397 SER A CA 1
ATOM 3096 C C . SER A 1 397 ? -33.203 12.306 19.204 1.00 88.81 397 SER A C 1
ATOM 3098 O O . SER A 1 397 ? -34.316 12.740 18.907 1.00 88.81 397 SER A O 1
ATOM 3100 N N . ALA A 1 398 ? -32.330 13.068 19.868 1.00 88.69 398 ALA A N 1
ATOM 3101 C CA . ALA A 1 398 ? -32.551 14.488 20.143 1.00 88.69 398 ALA A CA 1
ATOM 3102 C C . ALA A 1 398 ? -32.322 15.359 18.896 1.00 88.69 398 ALA A C 1
ATOM 3104 O O . ALA A 1 398 ? -33.116 16.264 18.629 1.00 88.69 398 ALA A O 1
ATOM 3105 N N . VAL A 1 399 ? -31.283 15.058 18.110 1.00 87.75 399 VAL A N 1
ATOM 3106 C CA . VAL A 1 399 ? -30.988 15.743 16.841 1.00 87.75 399 VAL A CA 1
ATOM 3107 C C . VAL A 1 399 ? -32.123 15.529 15.836 1.00 87.75 399 VAL A C 1
ATOM 3109 O O . VAL A 1 399 ? -32.641 16.508 15.302 1.00 87.75 399 VAL A O 1
ATOM 3112 N N . ALA A 1 400 ? -32.588 14.288 15.658 1.00 86.38 400 ALA A N 1
ATOM 3113 C CA . ALA A 1 400 ? -33.694 13.959 14.754 1.00 86.38 400 ALA A CA 1
ATOM 3114 C C . ALA A 1 400 ? -34.987 14.717 15.109 1.00 86.38 400 ALA A C 1
ATOM 3116 O O . ALA A 1 400 ? -35.568 15.388 14.259 1.00 86.38 400 ALA A O 1
ATOM 3117 N N . ARG A 1 401 ? -35.377 14.726 16.393 1.00 89.81 401 ARG A N 1
ATOM 3118 C CA . ARG A 1 401 ? -36.552 15.480 16.877 1.00 89.81 401 ARG A CA 1
ATOM 3119 C C . ARG A 1 401 ? -36.427 16.991 16.687 1.00 89.81 401 ARG A C 1
ATOM 3121 O O . ARG A 1 401 ? -37.435 17.681 16.566 1.00 89.81 401 ARG A O 1
ATOM 3128 N N . THR A 1 402 ? -35.207 17.522 16.718 1.00 88.69 402 THR A N 1
ATOM 3129 C CA . THR A 1 402 ? -34.965 18.951 16.478 1.00 88.69 402 THR A CA 1
ATOM 3130 C C . THR A 1 402 ? -35.094 19.278 14.991 1.00 88.69 402 THR A C 1
ATOM 3132 O O . THR A 1 402 ? -35.679 20.303 14.654 1.00 88.69 402 THR A O 1
ATOM 3135 N N . ALA A 1 403 ? -34.618 18.391 14.110 1.00 85.75 403 ALA A N 1
ATOM 3136 C CA . ALA A 1 403 ? -34.762 18.535 12.664 1.00 85.75 403 ALA A CA 1
ATOM 3137 C C . ALA A 1 403 ? -36.234 18.473 12.218 1.00 85.75 403 ALA A C 1
ATOM 3139 O O . ALA A 1 403 ? -36.662 19.336 11.460 1.00 85.75 403 ALA A O 1
ATOM 3140 N N . GLU A 1 404 ? -37.027 17.541 12.758 1.00 87.81 404 GLU A N 1
ATOM 3141 C CA . GLU A 1 404 ? -38.472 17.426 12.474 1.00 87.81 404 GLU A CA 1
ATOM 3142 C C . GLU A 1 404 ? -39.281 18.658 12.897 1.00 87.81 404 GLU A C 1
ATOM 3144 O O . GLU A 1 404 ? -40.327 18.937 12.327 1.00 87.81 404 GLU A O 1
ATOM 3149 N N . ARG A 1 405 ? -38.820 19.405 13.908 1.00 88.69 405 ARG A N 1
ATOM 3150 C CA . ARG A 1 405 ? -39.471 20.655 14.340 1.00 88.69 405 ARG A CA 1
ATOM 3151 C C . ARG A 1 405 ? -39.108 21.857 13.472 1.00 88.69 405 ARG A C 1
ATOM 3153 O O . ARG A 1 405 ? -39.759 22.891 13.590 1.00 88.69 405 ARG A O 1
ATOM 3160 N N . ALA A 1 406 ? -38.032 21.759 12.694 1.00 84.69 406 ALA A N 1
ATOM 3161 C CA . ALA A 1 406 ? -37.552 22.831 11.828 1.00 84.69 406 ALA A CA 1
ATOM 3162 C C . ALA A 1 406 ? -38.125 22.748 10.401 1.00 84.69 406 ALA A C 1
ATOM 3164 O O . ALA A 1 406 ? -38.014 23.721 9.654 1.00 84.69 406 ALA A O 1
ATOM 3165 N N . THR A 1 407 ? -38.711 21.604 10.037 1.00 80.81 407 THR A N 1
ATOM 3166 C CA . THR A 1 407 ? -39.478 21.359 8.804 1.00 80.81 407 THR A CA 1
ATOM 3167 C C . THR A 1 407 ? -40.963 21.545 9.046 1.00 80.81 407 THR A C 1
ATOM 3169 O O . THR A 1 407 ? -41.626 22.137 8.168 1.00 80.81 407 THR A O 1
#

Secondary structure (DSSP, 8-state):
-----TTTTTSSS------HHHHHHHHHHHHHHHHHHHHHHHHHHHHHS-SSPPPP-S-HHHHHHHHHHHHHHHHHHHHHHHHTGGGG-SHHHHHHHHHHHHHHHHHHHHHHHH-SSHHHHHHHHHHHHHHHHHHHHHHHHHHHHHHHHHHHHHHHHTTS-HHHHHHHHHHHHHHHHHHHHHHHS---HHHHHHHHHHHHHHHHHHHHHHHHHHTTEEEEESSTHHHHHHHHHHT-SSEEEEEEES-HHHHTSTTHHHHHHHHHHHHHTT-EEEEEEEE-TTPPPPHHHHHHHHHHHHTT-EEEEEEHHHHGGGS-TT--S-EEE-SS-EEEEEEETTEEEEEEE--HHHHHHHHHHHHHHHTTPPPPTT--SS-TT-B-SHHHHHHHHHHHHHHHHHHHHHHHHH-

Organism: Sorangium cellulosum (NCBI:txid56)

Sequence (407 aa):
MDRRNPLAHAEHADAAEIRPEDQFGDWVRQSVGFVAALLAAVPLLTAFIGVVPPPKYSDLQLDKALPIFITCLSGLVFLSLFWAREQLGTIKAAVSGVLLCFVGVTLLIFALIVSTGGLAVFCYMGGYLLALGGAAAALMSGFVRTRERLDTLAKFIAKLTPEQWSSLTRYARTLVSVREHIEAIDMHPASRKALRKSADNLINEHAKMLVKLEAGTLEIRGPVMDDIFQYFLESVQQSFRAISRDDLAYWTSPDCARYLDANRRLIDEGRAVERIFLLRQNEGLSPVEIDAMARQISLGVRVRIAYLEVCTRLVEHGGDLDFGIFDDFAVSFWRVASDRVFRITTSPADCTFHGQLFAKVSGSCVLVPDKTAGDKKLFESVDELQRWAIAHAAHQSAVARTAERAT

Radius of gyration: 33.3 Å; chains: 1; bounding box: 83×84×84 Å